Protein AF-A0AAD9NF33-F1 (afdb_monomer)

Structure (mmCIF, N/CA/C/O backbone):
data_AF-A0AAD9NF33-F1
#
_entry.id   AF-A0AAD9NF33-F1
#
loop_
_atom_site.group_PDB
_atom_site.id
_atom_site.type_symbol
_atom_site.label_atom_id
_atom_site.label_alt_id
_atom_site.label_comp_id
_atom_site.label_asym_id
_atom_site.label_entity_id
_atom_site.label_seq_id
_atom_site.pdbx_PDB_ins_code
_atom_site.Cartn_x
_atom_site.Cartn_y
_atom_site.Cartn_z
_atom_site.occupancy
_atom_site.B_iso_or_equiv
_atom_site.auth_seq_id
_atom_site.auth_comp_id
_atom_site.auth_asym_id
_atom_site.auth_atom_id
_atom_site.pdbx_PDB_model_num
ATOM 1 N N . MET A 1 1 ? 4.088 -40.425 17.026 1.00 28.55 1 MET A N 1
ATOM 2 C CA . MET A 1 1 ? 4.628 -41.751 16.648 1.00 28.55 1 MET A CA 1
ATOM 3 C C . MET A 1 1 ? 5.995 -41.907 17.309 1.00 28.55 1 MET A C 1
ATOM 5 O O . MET A 1 1 ? 6.882 -41.128 16.995 1.00 28.55 1 MET A O 1
ATOM 9 N N . LYS A 1 2 ? 6.169 -42.804 18.293 1.00 28.94 2 LYS A N 1
ATOM 10 C CA . LYS A 1 2 ? 7.503 -43.083 18.864 1.00 28.94 2 LYS A CA 1
ATOM 11 C C . LYS A 1 2 ? 8.263 -43.947 17.850 1.00 28.94 2 LYS A C 1
ATOM 13 O O . LYS A 1 2 ? 7.995 -45.139 17.753 1.00 28.94 2 LYS A O 1
ATOM 18 N N . LEU A 1 3 ? 9.104 -43.320 17.028 1.00 41.59 3 LEU A N 1
ATOM 19 C CA . LEU A 1 3 ? 9.954 -44.006 16.050 1.00 41.59 3 LEU A CA 1
ATOM 20 C C . LEU A 1 3 ? 10.992 -44.879 16.778 1.00 41.59 3 LEU A C 1
ATOM 22 O O . LEU A 1 3 ? 11.548 -44.468 17.789 1.00 41.59 3 LEU A O 1
ATOM 26 N N . ASN A 1 4 ? 11.189 -46.105 16.289 1.00 46.09 4 ASN A N 1
ATOM 27 C CA . ASN A 1 4 ? 11.981 -47.161 16.925 1.00 46.09 4 ASN A CA 1
ATOM 28 C C . ASN A 1 4 ? 13.468 -47.043 16.518 1.00 46.09 4 ASN A C 1
ATOM 30 O O . ASN A 1 4 ? 13.779 -47.130 15.327 1.00 46.09 4 ASN A O 1
ATOM 34 N N . ASP A 1 5 ? 14.379 -46.878 17.484 1.00 56.78 5 ASP A N 1
ATOM 35 C CA . ASP A 1 5 ? 15.803 -46.536 17.267 1.00 56.78 5 ASP A CA 1
ATOM 36 C C . ASP A 1 5 ? 16.558 -47.513 16.339 1.00 56.78 5 ASP A C 1
ATOM 38 O O . ASP A 1 5 ? 17.442 -47.111 15.580 1.00 56.78 5 ASP A O 1
ATOM 42 N N . LYS A 1 6 ? 16.164 -48.796 16.307 1.00 54.78 6 LYS A N 1
ATOM 43 C CA . LYS A 1 6 ? 16.769 -49.804 15.412 1.00 54.78 6 LYS A CA 1
ATOM 44 C C . LYS A 1 6 ? 16.501 -49.552 13.925 1.00 54.78 6 LYS A C 1
ATOM 46 O O . LYS A 1 6 ? 17.369 -49.828 13.099 1.00 54.78 6 LYS A O 1
ATOM 51 N N . HIS A 1 7 ? 15.324 -49.039 13.565 1.00 59.12 7 HIS A N 1
ATOM 52 C CA . HIS A 1 7 ? 14.980 -48.778 12.161 1.00 59.12 7 HIS A CA 1
ATOM 53 C C . HIS A 1 7 ? 15.690 -47.526 11.631 1.00 59.12 7 HIS A C 1
ATOM 55 O O . HIS A 1 7 ? 16.077 -47.488 10.464 1.00 59.12 7 HIS A O 1
ATOM 61 N N . LEU A 1 8 ? 15.928 -46.537 12.498 1.00 62.31 8 LEU A N 1
ATOM 62 C CA . LEU A 1 8 ? 16.670 -45.321 12.159 1.00 62.31 8 LEU A CA 1
ATOM 63 C C . LEU A 1 8 ? 18.142 -45.617 11.854 1.00 62.31 8 LEU A C 1
ATOM 65 O O . LEU A 1 8 ? 18.656 -45.119 10.857 1.00 62.31 8 LEU A O 1
ATOM 69 N N . SER A 1 9 ? 18.797 -46.477 12.641 1.00 60.41 9 SER A N 1
ATOM 70 C CA . SER A 1 9 ? 20.184 -46.891 12.375 1.00 60.41 9 SER A CA 1
ATOM 71 C C . SER A 1 9 ? 20.314 -47.697 11.069 1.00 60.41 9 SER A C 1
ATOM 73 O O . SER A 1 9 ? 21.238 -47.482 10.282 1.00 60.41 9 SER A O 1
ATOM 75 N N . ALA A 1 10 ? 19.344 -48.569 10.766 1.00 60.84 10 ALA A N 1
ATOM 76 C CA . ALA A 1 10 ? 19.315 -49.302 9.498 1.00 60.84 10 ALA A CA 1
ATOM 77 C C . ALA A 1 10 ? 19.109 -48.374 8.283 1.00 60.84 10 ALA A C 1
ATOM 79 O O . ALA A 1 10 ? 19.770 -48.551 7.263 1.00 60.84 10 ALA A O 1
ATOM 80 N N . PHE A 1 11 ? 18.243 -47.359 8.395 1.00 67.50 11 PHE A N 1
ATOM 81 C CA . PHE A 1 11 ? 18.024 -46.371 7.332 1.00 67.50 11 PHE A CA 1
ATOM 82 C C . PHE A 1 11 ? 19.232 -45.443 7.138 1.00 67.50 11 PHE A C 1
ATOM 84 O O . PHE A 1 11 ? 19.629 -45.165 6.004 1.00 67.50 11 PHE A O 1
ATOM 91 N N . ALA A 1 12 ? 19.871 -45.025 8.235 1.00 66.81 12 ALA A N 1
ATOM 92 C CA . ALA A 1 12 ? 21.075 -44.201 8.204 1.00 66.81 12 ALA A CA 1
ATOM 93 C C . ALA A 1 12 ? 22.200 -44.868 7.386 1.00 66.81 12 ALA A C 1
ATOM 95 O O . ALA A 1 12 ? 22.852 -44.206 6.577 1.00 66.81 12 ALA A O 1
ATOM 96 N N . ASN A 1 13 ? 22.340 -46.194 7.495 1.00 65.25 13 ASN A N 1
ATOM 97 C CA . ASN A 1 13 ? 23.310 -47.002 6.741 1.00 65.25 13 ASN A CA 1
ATOM 98 C C . ASN A 1 13 ? 22.769 -47.615 5.437 1.00 65.25 13 ASN A C 1
ATOM 100 O O . ASN A 1 1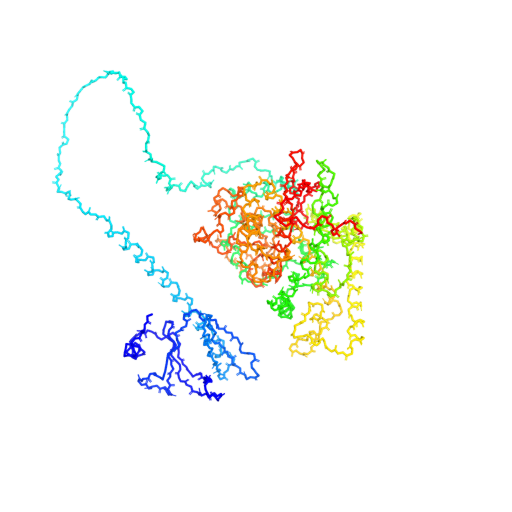3 ? 23.493 -48.335 4.751 1.00 65.25 13 ASN A O 1
ATOM 104 N N . GLY A 1 14 ? 21.500 -47.375 5.103 1.00 66.88 14 GLY A N 1
ATOM 105 C CA . GLY A 1 14 ? 20.854 -47.933 3.918 1.00 66.88 14 GLY A CA 1
ATOM 106 C C . GLY A 1 14 ? 21.302 -47.265 2.615 1.00 66.88 14 GLY A C 1
ATOM 107 O O . GLY A 1 14 ? 21.915 -46.195 2.618 1.00 66.88 14 GLY A O 1
ATOM 108 N N . THR A 1 15 ? 20.920 -47.866 1.485 1.00 62.78 15 THR A N 1
ATOM 109 C CA . THR A 1 15 ? 21.244 -47.422 0.113 1.00 62.78 15 THR A CA 1
ATOM 110 C C . THR A 1 15 ? 20.492 -46.165 -0.343 1.00 62.78 15 THR A C 1
ATOM 112 O O . THR A 1 15 ? 20.538 -45.822 -1.522 1.00 62.78 15 THR A O 1
ATOM 115 N N . ALA A 1 16 ? 19.768 -45.493 0.556 1.00 67.88 16 ALA A N 1
ATOM 116 C CA . ALA A 1 16 ? 19.072 -44.251 0.243 1.00 67.88 16 ALA A CA 1
ATOM 117 C C . ALA A 1 16 ? 20.079 -43.160 -0.177 1.00 67.88 16 ALA A C 1
ATOM 119 O O . ALA A 1 16 ? 21.140 -43.051 0.454 1.00 67.88 16 ALA A O 1
ATOM 120 N N . PRO A 1 17 ? 19.762 -42.365 -1.219 1.00 73.25 17 PRO A N 1
ATOM 121 C CA . PRO A 1 17 ? 20.646 -41.311 -1.699 1.00 73.25 17 PRO A CA 1
ATOM 122 C C . PRO A 1 17 ? 20.930 -40.297 -0.586 1.00 73.25 17 PRO A C 1
ATOM 124 O O . PRO A 1 17 ? 20.059 -39.975 0.221 1.00 73.25 17 PRO A O 1
ATOM 127 N N . VAL A 1 18 ? 22.180 -39.840 -0.526 1.00 85.12 18 VAL A N 1
ATOM 128 C CA . VAL A 1 18 ? 22.628 -38.797 0.401 1.00 85.12 18 VAL A CA 1
ATOM 129 C C . VAL A 1 18 ? 22.465 -37.454 -0.295 1.00 85.12 18 VAL A C 1
ATOM 131 O O . VAL A 1 18 ? 23.089 -37.227 -1.329 1.00 85.12 18 VAL A O 1
ATOM 134 N N . ASP A 1 19 ? 21.658 -36.567 0.283 1.00 84.31 19 ASP A N 1
ATOM 135 C CA . ASP A 1 19 ? 21.414 -35.233 -0.275 1.00 84.31 19 ASP A CA 1
ATOM 136 C C . ASP A 1 19 ? 22.598 -34.295 -0.004 1.00 84.31 19 ASP A C 1
ATOM 138 O O . ASP A 1 19 ? 22.965 -33.476 -0.847 1.00 84.31 19 ASP A O 1
ATOM 142 N N . LYS A 1 20 ? 23.225 -34.428 1.174 1.00 91.19 20 LYS A N 1
ATOM 143 C CA . LYS A 1 20 ? 24.468 -33.733 1.541 1.00 91.19 20 LYS A CA 1
ATOM 144 C C . LYS A 1 20 ? 25.173 -34.449 2.695 1.00 91.19 20 LYS A C 1
ATOM 146 O O . LYS A 1 20 ? 24.525 -34.909 3.630 1.00 91.19 20 LYS A O 1
ATOM 151 N N . GLU A 1 21 ? 26.502 -34.496 2.671 1.00 93.12 21 GLU A N 1
ATOM 152 C CA . GLU A 1 21 ? 27.325 -34.933 3.805 1.00 93.12 21 GLU A CA 1
ATOM 153 C C . GLU A 1 21 ? 28.517 -33.997 4.022 1.00 93.12 21 GLU A C 1
ATOM 155 O O . GLU A 1 21 ? 28.965 -33.320 3.096 1.00 93.12 21 GLU A O 1
ATOM 160 N N . GLY A 1 22 ? 29.025 -33.928 5.251 1.00 93.06 22 GLY A N 1
ATOM 161 C CA . GLY A 1 22 ? 30.129 -33.032 5.595 1.00 93.06 22 GLY A CA 1
ATOM 162 C C . GLY A 1 22 ? 30.272 -32.798 7.094 1.00 93.06 22 GLY A C 1
ATOM 163 O O . GLY A 1 22 ? 29.446 -33.236 7.894 1.00 93.06 22 GLY A O 1
ATOM 164 N N . PHE A 1 23 ? 31.332 -32.096 7.492 1.00 93.25 23 PHE A N 1
ATOM 165 C CA . PHE A 1 23 ? 31.523 -31.725 8.891 1.00 93.25 23 PHE A CA 1
ATOM 166 C C . PHE A 1 23 ? 30.748 -30.456 9.247 1.00 93.25 23 PHE A C 1
ATOM 168 O O . PHE A 1 23 ? 30.797 -29.471 8.516 1.00 93.25 23 PHE A O 1
ATOM 175 N N . LEU A 1 24 ? 30.112 -30.471 10.417 1.00 92.94 24 LEU A N 1
ATOM 176 C CA . LEU A 1 24 ? 29.612 -29.280 11.100 1.00 92.94 24 LEU A CA 1
ATOM 177 C C . LEU A 1 24 ? 29.964 -29.367 12.584 1.00 92.94 24 LEU A C 1
ATOM 179 O O . LEU A 1 24 ? 30.080 -30.450 13.164 1.00 92.94 24 LEU A O 1
ATOM 183 N N . SER A 1 25 ? 30.106 -28.214 13.214 1.00 91.25 25 SER A N 1
ATOM 184 C CA . SER A 1 25 ? 30.277 -28.086 14.653 1.00 91.25 25 SER A CA 1
ATOM 185 C C . SER A 1 25 ? 28.913 -27.909 15.308 1.00 91.25 25 SER A C 1
ATOM 187 O O . SER A 1 25 ? 28.203 -26.958 15.011 1.00 91.25 25 SER A O 1
ATOM 189 N N . LYS A 1 26 ? 28.530 -28.814 16.211 1.00 89.75 26 LYS A N 1
ATOM 190 C CA . LYS A 1 26 ? 27.239 -28.789 16.911 1.00 89.75 26 LYS A CA 1
ATOM 191 C C . LYS A 1 26 ? 27.412 -28.355 18.361 1.00 89.75 26 LYS A C 1
ATOM 193 O O . LYS A 1 26 ? 28.251 -28.917 19.067 1.00 89.75 26 LYS A O 1
ATOM 198 N N . ARG A 1 27 ? 26.569 -27.434 18.835 1.00 86.38 27 ARG A N 1
ATOM 199 C CA . ARG A 1 27 ? 26.464 -27.095 20.263 1.00 86.38 27 ARG A CA 1
ATOM 200 C C . ARG A 1 27 ? 25.461 -28.020 20.963 1.00 86.38 27 ARG A C 1
ATOM 202 O O . ARG A 1 27 ? 24.396 -28.340 20.422 1.00 86.38 27 ARG A O 1
ATOM 209 N N . GLY A 1 28 ? 25.820 -28.520 22.143 1.00 69.38 28 GLY A N 1
ATOM 210 C CA . GLY A 1 28 ? 24.930 -29.320 22.986 1.00 69.38 28 GLY A CA 1
ATOM 211 C C . GLY A 1 28 ? 23.988 -28.446 23.818 1.00 69.38 28 GLY A C 1
ATOM 212 O O . GLY A 1 28 ? 24.280 -27.284 24.081 1.00 69.38 28 GLY A O 1
ATOM 213 N N . GLU A 1 29 ? 22.868 -29.019 24.263 1.00 61.53 29 GLU A N 1
ATOM 214 C CA . GLU A 1 29 ? 21.922 -28.342 25.166 1.00 61.53 29 GLU A CA 1
ATOM 215 C C . GLU A 1 29 ? 22.492 -28.251 26.597 1.00 61.53 29 GLU A C 1
ATOM 217 O O . GLU A 1 29 ? 22.391 -27.220 27.256 1.00 61.53 29 GLU A O 1
ATOM 222 N N . THR A 1 30 ? 23.192 -29.301 27.047 1.00 56.19 30 THR A N 1
ATOM 223 C CA . THR A 1 30 ? 23.845 -29.373 28.370 1.00 56.19 30 THR A CA 1
ATOM 224 C C . THR A 1 30 ? 25.311 -28.923 28.344 1.00 56.19 30 THR A C 1
ATOM 226 O O . THR A 1 30 ? 25.805 -28.354 29.313 1.00 56.19 30 THR A O 1
ATOM 229 N N . ASN A 1 31 ? 26.021 -29.159 27.235 1.00 58.34 31 ASN A N 1
ATOM 230 C CA . ASN A 1 31 ? 27.418 -28.761 27.049 1.00 58.34 31 ASN A CA 1
ATOM 231 C C . ASN A 1 31 ? 27.498 -27.642 26.003 1.00 58.34 31 ASN A C 1
ATOM 233 O O . ASN A 1 31 ? 27.236 -27.872 24.823 1.00 58.34 31 ASN A O 1
ATOM 237 N N . ARG A 1 32 ? 27.869 -26.435 26.445 1.00 69.44 32 ARG A N 1
ATOM 238 C CA . ARG A 1 32 ? 27.909 -25.225 25.606 1.00 69.44 32 ARG A CA 1
ATOM 239 C C . ARG A 1 32 ? 29.119 -25.149 24.666 1.00 69.44 32 ARG A C 1
ATOM 241 O O . ARG A 1 32 ? 29.210 -24.196 23.901 1.00 69.44 32 ARG A O 1
ATOM 248 N N . SER A 1 33 ? 30.030 -26.123 24.701 1.00 78.12 33 SER A N 1
ATOM 249 C CA . SER A 1 33 ? 31.138 -26.204 23.741 1.00 78.12 33 SER A CA 1
ATOM 250 C C . SER A 1 33 ? 30.681 -26.777 22.395 1.00 78.12 33 SER A C 1
ATOM 252 O O . SER A 1 33 ? 29.847 -27.685 22.336 1.00 78.12 33 SER A O 1
ATOM 254 N N . PHE A 1 34 ? 31.228 -26.240 21.303 1.00 84.75 34 PHE A N 1
ATOM 255 C CA . PHE A 1 34 ? 31.029 -26.787 19.964 1.00 84.75 34 PHE A CA 1
ATOM 256 C C . PHE A 1 34 ? 31.819 -28.085 19.797 1.00 84.75 34 PHE A C 1
ATOM 258 O O . PHE A 1 34 ? 33.009 -28.153 20.101 1.00 84.75 34 PHE A O 1
ATOM 265 N N . GLN A 1 35 ? 31.157 -29.118 19.282 1.00 88.38 35 GLN A N 1
ATOM 266 C CA . GLN A 1 35 ? 31.781 -30.397 18.963 1.00 88.38 35 GLN A CA 1
ATOM 267 C C . GLN A 1 35 ? 31.667 -30.651 17.466 1.00 88.38 35 GLN A C 1
ATOM 269 O O . GLN A 1 35 ? 30.562 -30.663 16.924 1.00 88.38 35 GLN A O 1
ATOM 274 N N . LYS A 1 36 ? 32.803 -30.874 16.800 1.00 91.50 36 LYS A N 1
ATOM 275 C CA . LYS A 1 36 ? 32.829 -31.229 15.379 1.00 91.50 36 LYS A CA 1
ATOM 276 C C . LYS A 1 36 ? 32.262 -32.638 15.195 1.00 91.50 36 LYS A C 1
ATOM 278 O O . LYS A 1 36 ? 32.684 -33.577 15.874 1.00 91.50 36 LYS A O 1
ATOM 283 N N . ARG A 1 37 ? 31.274 -32.768 14.313 1.00 92.88 37 ARG A N 1
ATOM 284 C CA . ARG A 1 37 ? 30.550 -34.009 14.009 1.00 92.88 37 ARG A CA 1
ATOM 285 C C . ARG A 1 37 ? 30.425 -34.175 12.503 1.00 92.88 37 ARG A C 1
ATOM 287 O O . ARG A 1 37 ? 30.410 -33.190 11.764 1.00 92.88 37 ARG A O 1
ATOM 294 N N . TRP A 1 38 ? 30.349 -35.421 12.052 1.00 93.44 38 TRP A N 1
ATOM 295 C CA . TRP A 1 38 ? 30.057 -35.726 10.654 1.00 93.44 38 TRP A CA 1
ATOM 296 C C . TRP A 1 38 ? 28.546 -35.785 10.466 1.00 93.44 38 TRP A C 1
ATOM 298 O O . TRP A 1 38 ? 27.890 -36.567 11.147 1.00 93.44 38 TRP A O 1
ATOM 308 N N . PHE A 1 39 ? 27.999 -34.958 9.583 1.00 94.25 39 PHE A N 1
ATOM 309 C CA . PHE A 1 39 ? 26.571 -34.882 9.302 1.00 94.25 39 PHE A CA 1
ATOM 310 C C . PHE A 1 39 ? 26.244 -35.516 7.956 1.00 94.25 39 PHE A C 1
ATOM 312 O O . PHE A 1 39 ? 26.989 -35.355 6.989 1.00 94.25 39 PHE A O 1
ATOM 319 N N . VAL A 1 40 ? 25.109 -36.209 7.899 1.00 92.38 40 VAL A N 1
ATOM 320 C CA . VAL A 1 40 ? 24.575 -36.835 6.686 1.00 92.38 40 VAL A CA 1
ATOM 321 C C . VAL A 1 40 ? 23.084 -36.522 6.599 1.00 92.38 40 VAL A C 1
ATOM 323 O O . VAL A 1 40 ? 22.308 -36.915 7.470 1.00 92.38 40 VAL A O 1
ATOM 326 N N . LEU A 1 41 ? 22.692 -35.803 5.552 1.00 90.81 41 LEU A N 1
ATOM 327 C CA . LEU A 1 41 ? 21.310 -35.469 5.229 1.00 90.81 41 LEU A CA 1
ATOM 328 C C . LEU A 1 41 ? 20.746 -36.507 4.251 1.00 90.81 41 LEU A C 1
ATOM 330 O O . LEU A 1 41 ? 21.320 -36.726 3.182 1.00 90.81 41 LEU A O 1
ATOM 334 N N . LYS A 1 42 ? 19.636 -37.142 4.637 1.00 86.81 42 LYS A N 1
ATOM 335 C CA . LYS A 1 42 ? 18.869 -38.085 3.810 1.00 86.81 42 LYS A CA 1
ATOM 336 C C . LYS A 1 42 ? 17.377 -37.784 3.951 1.00 86.81 42 LYS A C 1
ATOM 338 O O . LYS A 1 42 ? 16.778 -38.084 4.988 1.00 86.81 42 LYS A O 1
ATOM 343 N N . GLY A 1 43 ? 16.768 -37.202 2.925 1.00 82.94 43 GLY A N 1
ATOM 344 C CA . GLY A 1 43 ? 15.404 -36.686 2.980 1.00 82.94 43 GLY A CA 1
ATOM 345 C C . GLY A 1 43 ? 15.262 -35.639 4.087 1.00 82.94 43 GLY A C 1
ATOM 346 O O . GLY A 1 43 ? 16.064 -34.720 4.190 1.00 82.94 43 GLY A O 1
ATOM 347 N N . ASN A 1 44 ? 14.273 -35.803 4.967 1.00 84.19 44 ASN A N 1
ATOM 348 C CA . ASN A 1 44 ? 14.042 -34.920 6.119 1.00 84.19 44 ASN A CA 1
ATOM 349 C C . ASN A 1 44 ? 14.809 -35.314 7.392 1.00 84.19 44 ASN A C 1
ATOM 351 O O . ASN A 1 44 ? 14.541 -34.758 8.461 1.00 84.19 44 ASN A O 1
ATOM 355 N N . LEU A 1 45 ? 15.721 -36.285 7.313 1.00 87.94 45 LEU A N 1
ATOM 356 C CA . LEU A 1 45 ? 16.484 -36.769 8.457 1.00 87.94 45 LEU A CA 1
ATOM 357 C C . LEU A 1 45 ? 17.937 -36.320 8.343 1.00 87.94 45 LEU A C 1
ATOM 359 O O . LEU A 1 45 ? 18.642 -36.655 7.389 1.00 87.94 45 LEU A O 1
ATOM 363 N N . LEU A 1 46 ? 18.392 -35.581 9.350 1.00 91.69 46 LEU A N 1
ATOM 364 C CA . LEU A 1 46 ? 19.767 -35.125 9.472 1.00 91.69 46 LEU A CA 1
ATOM 365 C C . LEU A 1 46 ? 20.473 -35.931 10.568 1.00 91.69 46 LEU A C 1
ATOM 367 O O . LEU A 1 46 ? 20.293 -35.688 11.763 1.00 91.69 46 LEU A O 1
ATOM 371 N N . PHE A 1 47 ? 21.269 -36.911 10.156 1.00 91.31 47 PHE A N 1
ATOM 372 C CA . PHE A 1 47 ? 22.044 -37.772 11.047 1.00 91.31 47 PHE A CA 1
ATOM 373 C C . PHE A 1 47 ? 23.377 -37.123 11.396 1.00 91.31 47 PHE A C 1
ATOM 375 O O . PHE A 1 47 ? 23.973 -36.447 10.555 1.00 91.31 47 PHE A O 1
ATOM 382 N N . TYR A 1 48 ? 23.875 -37.361 12.609 1.00 91.69 48 TYR A N 1
ATOM 383 C CA . TYR A 1 48 ? 25.223 -36.951 12.991 1.00 91.69 48 TYR A CA 1
ATOM 384 C C . TYR A 1 48 ? 25.988 -38.046 13.734 1.00 91.69 48 TYR A C 1
ATOM 386 O O . TYR A 1 48 ? 25.443 -38.755 14.579 1.00 91.69 48 TYR A O 1
ATOM 394 N N . TYR A 1 49 ? 27.276 -38.148 13.422 1.00 91.06 49 TYR A N 1
ATOM 395 C CA . TYR A 1 49 ? 28.200 -39.189 13.868 1.00 91.06 49 TYR A CA 1
ATOM 396 C C . TYR A 1 49 ? 29.400 -38.571 14.583 1.00 91.06 49 TYR A C 1
ATOM 398 O O . TYR A 1 49 ? 29.677 -37.373 14.434 1.00 91.06 49 TYR A O 1
ATOM 406 N N . GLU A 1 50 ? 30.131 -39.380 15.352 1.00 87.94 50 GLU A N 1
ATOM 407 C CA . GLU A 1 50 ? 31.350 -38.900 16.002 1.00 87.94 50 GLU A CA 1
ATOM 408 C C . GLU A 1 50 ? 32.413 -38.584 14.955 1.00 87.94 50 GLU A C 1
ATOM 410 O O . GLU A 1 50 ? 33.010 -37.504 14.978 1.00 87.94 50 GLU A O 1
ATOM 415 N N . LYS A 1 51 ? 32.608 -39.511 14.014 1.00 88.25 51 LYS A N 1
ATOM 416 C CA . LYS A 1 51 ? 33.586 -39.426 12.933 1.00 88.25 51 LYS A CA 1
ATOM 417 C C . LYS A 1 51 ? 32.984 -39.918 11.619 1.00 88.25 51 LYS A C 1
ATOM 419 O O . LYS A 1 51 ? 31.974 -40.618 11.569 1.00 88.25 51 LYS A O 1
ATOM 424 N N . ARG A 1 52 ? 33.630 -39.541 10.516 1.00 87.94 52 ARG A N 1
ATOM 425 C CA . ARG A 1 52 ? 33.279 -40.043 9.186 1.00 87.94 52 ARG A CA 1
ATOM 426 C C . ARG A 1 52 ? 33.587 -41.543 9.111 1.00 87.94 52 ARG A C 1
ATOM 428 O O . ARG A 1 52 ? 34.729 -41.931 9.336 1.00 87.94 52 ARG A O 1
ATOM 435 N N . GLY A 1 53 ? 32.593 -42.353 8.747 1.00 78.31 53 GLY A N 1
ATOM 436 C CA . GLY A 1 53 ? 32.725 -43.810 8.594 1.00 78.31 53 GLY A CA 1
ATOM 437 C C . GLY A 1 53 ? 32.186 -44.640 9.764 1.00 78.31 53 GLY A C 1
ATOM 438 O O . GLY A 1 53 ? 32.185 -45.868 9.672 1.00 78.31 53 GLY A O 1
ATOM 439 N N . ASP A 1 54 ? 31.700 -43.999 10.831 1.00 81.88 54 ASP A N 1
ATOM 440 C CA . ASP A 1 54 ? 31.012 -44.696 11.918 1.00 81.88 54 ASP A CA 1
ATOM 441 C C . ASP A 1 54 ? 29.702 -45.321 11.421 1.00 81.88 54 ASP A C 1
ATOM 443 O O . ASP A 1 54 ? 28.970 -44.728 10.627 1.00 81.88 54 ASP A O 1
ATOM 447 N N . ARG A 1 55 ? 29.398 -46.530 11.905 1.00 74.31 55 ARG A N 1
ATOM 448 C CA . ARG A 1 55 ? 28.179 -47.257 11.519 1.00 74.31 55 ARG A CA 1
ATOM 449 C C . ARG A 1 55 ? 26.953 -46.823 12.311 1.00 74.31 55 ARG A C 1
ATOM 451 O O . ARG A 1 55 ? 25.848 -46.995 11.829 1.00 74.31 55 ARG A O 1
ATOM 458 N N . GLU A 1 56 ? 27.098 -46.277 13.511 1.00 78.19 56 GLU A N 1
ATOM 459 C CA . GLU A 1 56 ? 25.944 -45.875 14.321 1.00 78.19 56 GLU A CA 1
ATOM 460 C C . GLU A 1 56 ? 25.926 -44.355 14.509 1.00 78.19 56 GLU A C 1
ATOM 462 O O . GLU A 1 56 ? 26.931 -43.786 14.945 1.00 78.19 56 GLU A O 1
ATOM 467 N N . PRO A 1 57 ? 24.818 -43.671 14.164 1.00 86.31 57 PRO A N 1
ATOM 468 C CA . PRO A 1 57 ? 24.698 -42.242 14.411 1.00 86.31 57 PRO A CA 1
ATOM 469 C C . PRO A 1 57 ? 24.571 -41.975 15.913 1.00 86.31 57 PRO A C 1
ATOM 471 O O . PRO A 1 57 ? 23.854 -42.677 16.623 1.00 86.31 57 PRO A O 1
ATOM 474 N N . ILE A 1 58 ? 25.207 -40.901 16.388 1.00 86.50 58 ILE A N 1
ATOM 475 C CA . ILE A 1 58 ? 25.028 -40.403 17.763 1.00 86.50 58 ILE A CA 1
ATOM 476 C C . ILE A 1 58 ? 23.595 -39.895 17.949 1.00 86.50 58 ILE A C 1
ATOM 478 O O . ILE A 1 58 ? 23.028 -39.967 19.038 1.00 86.50 58 ILE A O 1
ATOM 482 N N . GLY A 1 59 ? 23.007 -39.339 16.892 1.00 85.62 59 GLY A N 1
ATOM 483 C CA . GLY A 1 59 ? 21.618 -38.926 16.909 1.00 85.62 59 GLY A CA 1
ATOM 484 C C . GLY A 1 59 ? 21.116 -38.496 15.544 1.00 85.62 59 GLY A C 1
ATOM 485 O O . GLY A 1 59 ? 21.850 -38.447 14.554 1.00 85.62 59 GLY A O 1
ATOM 486 N N . VAL A 1 60 ? 19.828 -38.179 15.521 1.00 88.19 60 VAL A N 1
ATOM 487 C CA . VAL A 1 60 ? 19.111 -37.724 14.337 1.00 88.19 60 VAL A CA 1
ATOM 488 C C . VAL A 1 60 ? 18.306 -36.479 14.685 1.00 88.19 60 VAL A C 1
ATOM 490 O O . VAL A 1 60 ? 17.684 -36.400 15.747 1.00 88.19 60 VAL A O 1
ATOM 493 N N . ILE A 1 61 ? 18.341 -35.496 13.792 1.00 87.94 61 ILE A N 1
ATOM 494 C CA . ILE A 1 61 ? 17.482 -34.318 13.823 1.00 87.94 61 ILE A CA 1
ATOM 495 C C . ILE A 1 61 ? 16.439 -34.519 12.727 1.00 87.94 61 ILE A C 1
ATOM 497 O O . ILE A 1 61 ? 16.774 -34.625 11.549 1.00 87.94 61 ILE A O 1
ATOM 501 N N . ILE A 1 62 ? 15.174 -34.609 13.127 1.00 87.44 62 ILE A N 1
ATOM 502 C CA . ILE A 1 62 ? 14.044 -34.671 12.200 1.00 87.44 62 ILE A CA 1
ATOM 503 C C . ILE A 1 62 ? 13.731 -33.228 11.819 1.00 87.44 62 ILE A C 1
ATOM 505 O O . ILE A 1 62 ? 13.390 -32.450 12.698 1.00 87.44 62 ILE A O 1
ATOM 509 N N . LEU A 1 63 ? 13.879 -32.858 10.548 1.00 85.88 63 LEU A N 1
ATOM 510 C CA . LEU A 1 63 ? 13.777 -31.466 10.078 1.00 85.88 63 LEU A CA 1
ATOM 511 C C . LEU A 1 63 ? 12.331 -30.988 9.848 1.00 85.88 63 LEU A C 1
ATOM 513 O O . LEU A 1 63 ? 12.103 -29.882 9.357 1.00 85.88 63 LEU A O 1
ATOM 517 N N . GLU A 1 64 ? 11.342 -31.816 10.180 1.00 79.25 64 GLU A N 1
ATOM 518 C CA . GLU A 1 64 ? 9.925 -31.490 10.034 1.00 79.25 64 GLU A CA 1
ATOM 519 C C . GLU A 1 64 ? 9.543 -30.292 10.917 1.00 79.25 64 GLU A C 1
ATOM 521 O O . GLU A 1 64 ? 9.762 -30.301 12.128 1.00 79.25 64 GLU A O 1
ATOM 526 N N . GLY A 1 65 ? 8.988 -29.244 10.300 1.00 71.62 65 GLY A N 1
ATOM 527 C CA . GLY A 1 65 ? 8.578 -28.026 11.004 1.00 71.62 65 GLY A CA 1
ATOM 528 C C . GLY A 1 65 ? 9.731 -27.157 11.526 1.00 71.62 65 GLY A C 1
ATOM 529 O O . GLY A 1 65 ? 9.479 -26.284 12.357 1.00 71.62 65 GLY A O 1
ATOM 530 N N . CYS A 1 66 ? 10.972 -27.380 11.070 1.00 84.44 66 CYS A N 1
ATOM 531 C CA . CYS A 1 66 ? 12.116 -26.554 11.463 1.00 84.44 66 CYS A CA 1
ATOM 532 C C . CYS A 1 66 ? 12.254 -25.300 10.582 1.00 84.44 66 CYS A C 1
ATOM 534 O O . CYS A 1 66 ? 12.084 -25.368 9.360 1.00 84.44 66 CYS A O 1
ATOM 536 N N . THR A 1 67 ? 12.604 -24.167 11.190 1.00 83.50 67 THR A N 1
ATOM 537 C CA . THR A 1 67 ? 13.109 -22.979 10.493 1.00 83.50 67 THR A CA 1
ATOM 538 C C . THR A 1 67 ? 14.625 -22.916 10.636 1.00 83.50 67 THR A C 1
ATOM 540 O O . THR A 1 67 ? 15.175 -23.152 11.712 1.00 83.50 67 THR A O 1
ATOM 543 N N . VAL A 1 68 ? 15.312 -22.643 9.524 1.00 88.12 68 VAL A N 1
ATOM 544 C CA . VAL A 1 68 ? 16.766 -22.451 9.503 1.00 88.12 68 VAL A CA 1
ATOM 545 C C . VAL A 1 68 ? 17.041 -20.956 9.581 1.00 88.12 68 VAL A C 1
ATOM 547 O O . VAL A 1 68 ? 16.668 -20.211 8.675 1.00 88.12 68 VAL A O 1
ATOM 550 N N . GLU A 1 69 ? 17.683 -20.518 10.654 1.00 87.62 69 GLU A N 1
ATOM 551 C CA . GLU A 1 69 ? 17.929 -19.107 10.958 1.00 87.62 69 GLU A CA 1
ATOM 552 C C . GLU A 1 69 ? 19.431 -18.862 11.133 1.00 87.62 69 GLU A C 1
ATOM 554 O O . GLU A 1 69 ? 20.175 -19.758 11.521 1.00 87.62 69 GLU A O 1
ATOM 559 N N . LEU A 1 70 ? 19.914 -17.659 10.821 1.00 86.31 70 LEU A N 1
ATOM 560 C CA . LEU A 1 70 ? 21.289 -17.282 11.169 1.00 86.31 70 LEU A CA 1
ATOM 561 C C . LEU A 1 70 ? 21.366 -17.052 12.681 1.00 86.31 70 LEU A C 1
ATOM 563 O O . LEU A 1 70 ? 20.474 -16.421 13.242 1.00 86.31 70 LEU A O 1
ATOM 567 N N . SER A 1 71 ? 22.420 -17.545 13.336 1.00 79.94 71 SER A N 1
ATOM 568 C CA . SER A 1 71 ? 22.570 -17.348 14.780 1.00 79.94 71 SER A CA 1
ATOM 569 C C . SER A 1 71 ? 22.924 -15.893 15.088 1.00 79.94 71 SER A C 1
ATOM 571 O O . SER A 1 71 ? 23.776 -15.301 14.429 1.00 79.94 71 SER A O 1
ATOM 573 N N . GLU A 1 72 ? 22.316 -15.331 16.134 1.00 66.19 72 GLU A N 1
ATOM 574 C CA . GLU A 1 72 ? 22.641 -13.990 16.650 1.00 66.19 72 GLU A CA 1
ATOM 575 C C . GLU A 1 72 ? 23.937 -13.966 17.487 1.00 66.19 72 GLU A C 1
ATOM 577 O O . GLU A 1 72 ? 24.367 -12.913 17.963 1.00 66.19 72 GLU A O 1
ATOM 582 N N . SER A 1 73 ? 24.559 -15.129 17.712 1.00 61.69 73 SER A N 1
ATOM 583 C CA . SER A 1 73 ? 25.812 -15.234 18.461 1.00 61.69 73 SER A CA 1
ATOM 584 C C . SER A 1 73 ? 27.006 -14.692 17.663 1.00 61.69 73 SER A C 1
ATOM 586 O O . SER A 1 73 ? 27.056 -14.782 16.442 1.00 61.69 73 SER A O 1
ATOM 588 N N . SER A 1 74 ? 28.004 -14.136 18.358 1.00 54.84 74 SER A N 1
ATOM 589 C CA . SER A 1 74 ? 29.229 -13.565 17.765 1.00 54.84 74 SER A CA 1
ATOM 590 C C . SER A 1 74 ? 30.164 -14.593 17.105 1.00 54.84 74 SER A C 1
ATOM 592 O O . SER A 1 74 ? 31.273 -14.242 16.701 1.00 54.84 74 SER A O 1
ATOM 594 N N . ASP A 1 75 ? 29.750 -15.857 17.031 1.00 68.56 75 ASP A N 1
ATOM 595 C CA . ASP A 1 75 ? 30.552 -16.966 16.531 1.00 68.56 75 ASP A CA 1
ATOM 596 C C . ASP A 1 75 ? 30.390 -17.076 15.007 1.00 68.56 75 ASP A C 1
ATOM 598 O O . ASP A 1 75 ? 29.285 -17.258 14.489 1.00 68.56 75 ASP A O 1
ATOM 602 N N . ALA A 1 76 ? 31.499 -16.964 14.271 1.00 71.94 76 ALA A N 1
ATOM 603 C CA . ALA A 1 76 ? 31.492 -16.950 12.809 1.00 71.94 76 ALA A CA 1
ATOM 604 C C . ALA A 1 76 ? 30.848 -18.216 12.203 1.00 71.94 76 ALA A C 1
ATOM 606 O O . ALA A 1 76 ? 31.066 -19.331 12.676 1.00 71.94 76 ALA A O 1
ATOM 607 N N . PHE A 1 77 ? 30.077 -18.021 11.126 1.00 89.12 77 PHE A N 1
ATOM 608 C CA . PHE A 1 77 ? 29.453 -19.072 10.304 1.00 89.12 77 PHE A CA 1
ATOM 609 C C . PHE A 1 77 ? 28.489 -20.005 11.064 1.00 89.12 77 PHE A C 1
ATOM 611 O O . PHE A 1 77 ? 28.426 -21.208 10.796 1.00 89.12 77 PHE A O 1
ATOM 618 N N . THR A 1 78 ? 27.742 -19.447 12.021 1.00 88.56 78 THR A N 1
ATOM 619 C CA . THR A 1 78 ? 26.814 -20.182 12.893 1.00 88.56 78 THR A CA 1
ATOM 620 C C . THR A 1 78 ? 25.352 -19.957 12.493 1.00 88.56 78 THR A C 1
ATOM 622 O O . THR A 1 78 ? 24.920 -18.832 12.248 1.00 88.56 78 THR A O 1
ATOM 625 N N . PHE A 1 79 ? 24.561 -21.029 12.482 1.00 90.88 79 PHE A N 1
ATOM 626 C CA . PHE A 1 79 ? 23.133 -21.039 12.172 1.00 90.88 79 PHE A CA 1
ATOM 627 C C . PHE A 1 79 ? 22.357 -21.952 13.134 1.00 90.88 79 PHE A C 1
ATOM 629 O O . PHE A 1 79 ? 22.922 -22.823 13.800 1.00 90.88 79 PHE A O 1
ATOM 636 N N . GLU A 1 80 ? 21.050 -21.741 13.229 1.00 91.19 80 GLU A N 1
ATOM 637 C CA . GLU A 1 80 ? 20.159 -22.401 14.178 1.00 91.19 80 GLU A CA 1
ATOM 638 C C . GLU A 1 80 ? 19.015 -23.113 13.456 1.00 91.19 80 GLU A C 1
ATOM 640 O O . GLU A 1 80 ? 18.478 -22.622 12.465 1.00 91.19 80 GLU A O 1
ATOM 645 N N . LEU A 1 81 ? 18.648 -24.292 13.959 1.00 89.44 81 LEU A N 1
ATOM 646 C CA . LEU A 1 81 ? 17.449 -25.025 13.563 1.00 89.44 81 LEU A CA 1
ATOM 647 C C . LEU A 1 81 ? 16.419 -24.870 14.679 1.00 89.44 81 LEU A C 1
ATOM 649 O O . LEU A 1 81 ? 16.590 -25.462 15.751 1.00 89.44 81 LEU A O 1
ATOM 653 N N . VAL A 1 82 ? 15.384 -24.070 14.435 1.00 86.19 82 VAL A N 1
ATOM 654 C CA . VAL A 1 82 ? 14.362 -23.694 15.419 1.00 86.19 82 VAL A CA 1
ATOM 655 C C . VAL A 1 82 ? 13.072 -24.464 15.143 1.00 86.19 82 VAL A C 1
ATOM 657 O O . VAL A 1 82 ? 12.584 -24.496 14.017 1.00 86.19 82 VAL A O 1
ATOM 660 N N . PHE A 1 83 ? 12.505 -25.098 16.170 1.00 84.94 83 PHE A N 1
ATOM 661 C CA . PHE A 1 83 ? 11.269 -25.879 16.068 1.00 84.94 83 PHE A CA 1
ATOM 662 C C . PHE A 1 83 ? 10.135 -25.200 16.848 1.00 84.94 83 PHE A C 1
ATOM 664 O O . PHE A 1 83 ? 10.280 -24.928 18.042 1.00 84.94 83 PHE A O 1
ATOM 671 N N . GLN A 1 84 ? 8.996 -24.941 16.196 1.00 72.69 84 GLN A N 1
ATOM 672 C CA . GLN A 1 84 ? 7.844 -24.274 16.822 1.00 72.69 84 GLN A CA 1
ATOM 673 C C . GLN A 1 84 ? 6.954 -25.270 17.598 1.00 72.69 84 GLN A C 1
ATOM 675 O O . GLN A 1 84 ? 6.546 -26.292 17.054 1.00 72.69 84 GLN A O 1
ATOM 680 N N . GLY A 1 85 ? 6.634 -24.974 18.869 1.00 62.78 85 GLY A N 1
ATOM 681 C CA . GLY A 1 85 ? 5.740 -25.783 19.723 1.00 62.78 85 GLY A CA 1
ATOM 682 C C . GLY A 1 85 ? 6.119 -25.785 21.215 1.00 62.78 85 GLY A C 1
ATOM 683 O O . GLY A 1 85 ? 7.195 -25.323 21.595 1.00 62.78 85 GLY A O 1
ATOM 684 N N . SER A 1 86 ? 5.244 -26.303 22.091 1.00 36.12 86 SER A N 1
ATOM 685 C CA . SER A 1 86 ? 5.519 -26.419 23.536 1.00 36.12 86 SER A CA 1
ATOM 686 C C . SER A 1 86 ? 6.652 -27.426 23.793 1.00 36.12 86 SER A C 1
ATOM 688 O O . SER A 1 86 ? 6.454 -28.629 23.620 1.00 36.12 86 SER A O 1
ATOM 690 N N . GLY A 1 87 ? 7.829 -26.933 24.196 1.00 52.47 87 GLY A N 1
ATOM 691 C CA . GLY A 1 87 ? 9.067 -27.721 24.328 1.00 52.47 87 GLY A CA 1
ATOM 692 C C . GLY A 1 87 ? 10.080 -27.511 23.192 1.00 52.47 87 GLY A C 1
ATOM 693 O O . GLY A 1 87 ? 10.833 -28.433 22.883 1.00 52.47 87 GLY A O 1
ATOM 694 N N . SER A 1 88 ? 10.071 -26.330 22.559 1.00 61.34 88 SER A N 1
ATOM 695 C CA . SER A 1 88 ? 10.933 -25.923 21.439 1.00 61.34 88 SER A CA 1
ATOM 696 C C . SER A 1 88 ? 12.400 -26.326 21.637 1.00 61.34 88 SER A C 1
ATOM 698 O O . SER A 1 88 ? 13.108 -25.756 22.469 1.00 61.34 88 SER A O 1
ATOM 700 N N . ARG A 1 89 ? 12.859 -27.311 20.860 1.00 72.94 89 ARG A N 1
ATOM 701 C CA . ARG A 1 89 ? 14.278 -27.666 20.753 1.00 72.94 89 ARG A CA 1
ATOM 702 C C . ARG A 1 89 ? 14.924 -26.755 19.719 1.00 72.94 89 ARG A C 1
ATOM 704 O O . ARG A 1 89 ? 14.371 -26.596 18.638 1.00 72.94 89 ARG A O 1
ATOM 711 N N . THR A 1 90 ? 16.100 -26.221 20.029 1.00 83.19 90 THR A N 1
ATOM 712 C CA . THR A 1 90 ? 16.913 -25.460 19.073 1.00 83.19 90 THR A CA 1
ATOM 713 C C . THR A 1 90 ? 18.267 -26.134 18.922 1.00 83.19 90 THR A C 1
ATOM 715 O O . THR A 1 90 ? 18.940 -26.419 19.915 1.00 83.19 90 THR A O 1
ATOM 718 N N . TYR A 1 91 ? 18.685 -26.394 17.684 1.00 87.38 91 TYR A N 1
ATOM 719 C CA . TYR A 1 91 ? 20.013 -26.935 17.396 1.00 87.38 91 TYR A CA 1
ATOM 720 C C . TYR A 1 91 ? 20.896 -25.849 16.800 1.00 87.38 91 TYR A C 1
ATOM 722 O O . TYR A 1 91 ? 20.579 -25.317 15.746 1.00 87.38 91 TYR A O 1
ATOM 730 N N . VAL A 1 92 ? 22.022 -25.558 17.451 1.00 89.62 92 VAL A N 1
ATOM 731 C CA . VAL A 1 92 ? 22.999 -24.574 16.965 1.00 89.62 92 VAL A CA 1
ATOM 732 C C . VAL A 1 92 ? 24.141 -25.307 16.265 1.00 89.62 92 VAL A C 1
ATOM 734 O O . VAL A 1 92 ? 24.785 -26.176 16.870 1.00 89.62 92 VAL A O 1
ATOM 737 N N . LEU A 1 93 ? 24.366 -24.970 14.997 1.00 91.94 93 LEU A N 1
ATOM 738 C CA . LEU A 1 93 ? 25.358 -25.566 14.107 1.00 91.94 93 LEU A CA 1
ATOM 739 C C . LEU A 1 93 ? 26.284 -24.479 13.552 1.00 91.94 93 LEU A C 1
ATOM 741 O O . LEU A 1 93 ? 25.860 -23.355 13.326 1.00 91.94 93 LEU A O 1
ATOM 745 N N . SER A 1 94 ? 27.548 -24.808 13.319 1.00 91.69 94 SER A N 1
ATOM 746 C CA . SER A 1 94 ? 28.537 -23.899 12.734 1.00 91.69 94 SER A CA 1
ATOM 747 C C . SER A 1 94 ? 29.354 -24.624 11.667 1.00 91.69 94 SER A C 1
ATOM 749 O O . SER A 1 94 ? 29.696 -25.801 11.836 1.00 91.69 94 SER A O 1
ATOM 751 N N . ALA A 1 95 ? 29.620 -23.944 10.554 1.00 92.06 95 ALA A N 1
ATOM 752 C CA . ALA A 1 95 ? 30.442 -24.448 9.457 1.00 92.06 95 ALA A CA 1
ATOM 753 C C . ALA A 1 95 ? 31.854 -23.841 9.491 1.00 92.06 95 ALA A C 1
ATOM 755 O O . ALA A 1 95 ? 32.087 -22.812 10.116 1.00 92.06 95 ALA A O 1
ATOM 756 N N . ASP A 1 96 ? 32.808 -24.464 8.796 1.00 88.56 96 ASP A N 1
ATOM 757 C CA . ASP A 1 96 ? 34.188 -23.958 8.749 1.00 88.56 96 ASP A CA 1
ATOM 758 C C . ASP A 1 96 ? 34.314 -22.697 7.852 1.00 88.56 96 ASP A C 1
ATOM 760 O O . ASP A 1 96 ? 35.234 -21.899 8.035 1.00 88.56 96 ASP A O 1
ATOM 764 N N . THR A 1 97 ? 33.395 -22.497 6.894 1.00 88.88 97 THR A N 1
ATOM 765 C CA . THR A 1 97 ? 33.381 -21.348 5.969 1.00 88.88 97 THR A CA 1
ATOM 766 C C . THR A 1 97 ? 31.966 -20.809 5.714 1.00 88.88 97 THR A C 1
ATOM 768 O O . THR A 1 97 ? 30.975 -21.521 5.882 1.00 88.88 97 THR A O 1
ATOM 771 N N . GLN A 1 98 ? 31.868 -19.558 5.246 1.00 84.62 98 GLN A N 1
ATOM 772 C CA . GLN A 1 98 ? 30.598 -18.932 4.845 1.00 84.62 98 GLN A CA 1
ATOM 773 C C . GLN A 1 98 ? 29.891 -19.705 3.722 1.00 84.62 98 GLN A C 1
ATOM 775 O O . GLN A 1 98 ? 28.687 -19.929 3.804 1.00 84.62 98 GLN A O 1
ATOM 780 N N . ASN A 1 99 ? 30.629 -20.141 2.694 1.00 86.00 99 ASN A N 1
ATOM 781 C CA . ASN A 1 99 ? 30.046 -20.897 1.583 1.00 86.00 99 ASN A CA 1
ATOM 782 C C . ASN A 1 99 ? 29.498 -22.247 2.060 1.00 86.00 99 ASN A C 1
ATOM 784 O O . ASN A 1 99 ? 28.394 -22.627 1.678 1.00 86.00 99 ASN A O 1
ATOM 788 N N . ASP A 1 100 ? 30.228 -22.942 2.941 1.00 89.00 100 ASP A N 1
ATOM 789 C CA . ASP A 1 100 ? 29.755 -24.206 3.509 1.00 89.00 100 ASP A CA 1
ATOM 790 C C . ASP A 1 100 ? 28.493 -24.000 4.350 1.00 89.00 100 ASP A C 1
ATOM 792 O O . ASP A 1 100 ? 27.567 -24.807 4.269 1.00 89.00 100 ASP A O 1
ATOM 796 N N . MET A 1 101 ? 28.432 -22.916 5.133 1.00 91.56 101 MET A N 1
ATOM 797 C CA . MET A 1 101 ? 27.244 -22.552 5.906 1.00 91.56 101 MET A CA 1
ATOM 798 C C . MET A 1 101 ? 26.038 -22.324 4.991 1.00 91.56 101 MET A C 1
ATOM 800 O O . MET A 1 101 ? 24.992 -22.929 5.210 1.00 91.56 101 MET A O 1
ATOM 804 N N . GLU A 1 102 ? 26.176 -21.490 3.957 1.00 86.94 102 GLU A N 1
ATOM 805 C CA . GLU A 1 102 ? 25.092 -21.187 3.016 1.00 86.94 102 GLU A CA 1
ATOM 806 C C . GLU A 1 102 ? 24.602 -22.445 2.288 1.00 86.94 102 GLU A C 1
ATOM 808 O O . GLU A 1 102 ? 23.394 -22.680 2.191 1.00 86.94 102 GLU A O 1
ATOM 813 N N . ASP A 1 103 ? 25.525 -23.303 1.849 1.00 91.06 103 ASP A N 1
ATOM 814 C CA . ASP A 1 103 ? 25.196 -24.567 1.197 1.00 91.06 103 ASP A CA 1
ATOM 815 C C . ASP A 1 103 ? 24.482 -25.545 2.141 1.00 91.06 103 ASP A C 1
ATOM 817 O O . ASP A 1 103 ? 23.555 -26.246 1.725 1.00 91.06 103 ASP A O 1
ATOM 821 N N . TRP A 1 104 ? 24.892 -25.614 3.413 1.00 93.62 104 TRP A N 1
ATOM 822 C CA . TRP A 1 104 ? 24.223 -26.434 4.426 1.00 93.62 104 TRP A CA 1
ATOM 823 C C . TRP A 1 104 ? 22.837 -25.904 4.775 1.00 93.62 104 TRP A C 1
ATOM 825 O O . TRP A 1 104 ? 21.878 -26.678 4.774 1.00 93.62 104 TRP A O 1
ATOM 835 N N . MET A 1 105 ? 22.708 -24.600 5.017 1.00 89.88 105 MET A N 1
ATOM 836 C CA . MET A 1 105 ? 21.423 -23.962 5.300 1.00 89.88 105 MET A CA 1
ATOM 837 C C . MET A 1 105 ? 20.439 -24.181 4.150 1.00 89.88 105 MET A C 1
ATOM 839 O O . MET A 1 105 ? 19.286 -24.542 4.383 1.00 89.88 105 MET A O 1
ATOM 843 N N . LYS A 1 106 ? 20.902 -24.036 2.902 1.00 88.88 106 LYS A N 1
ATOM 844 C CA . LYS A 1 106 ? 20.092 -24.280 1.707 1.00 88.88 106 LYS A CA 1
ATOM 845 C C . LYS A 1 106 ? 19.649 -25.739 1.603 1.00 88.88 106 LYS A C 1
ATOM 847 O O . LYS A 1 106 ? 18.467 -25.985 1.384 1.00 88.88 106 LYS A O 1
ATOM 852 N N . ALA A 1 107 ? 20.561 -26.697 1.781 1.00 87.69 107 ALA A N 1
ATOM 853 C CA . ALA A 1 107 ? 20.232 -28.121 1.703 1.00 87.69 107 ALA A CA 1
ATOM 854 C C . ALA A 1 107 ? 19.199 -28.536 2.765 1.00 87.69 107 ALA A C 1
ATOM 856 O O . ALA A 1 107 ? 18.226 -29.216 2.447 1.00 87.69 107 ALA A O 1
ATOM 857 N N . ILE A 1 108 ? 19.366 -28.067 4.004 1.00 89.69 108 ILE A N 1
ATOM 858 C CA . ILE A 1 108 ? 18.456 -28.358 5.120 1.00 89.69 108 ILE A CA 1
ATOM 859 C C . ILE A 1 108 ? 17.080 -27.710 4.895 1.00 89.69 108 ILE A C 1
ATOM 861 O O . ILE A 1 108 ? 16.053 -28.363 5.086 1.00 89.69 108 ILE A O 1
ATOM 865 N N . ALA A 1 109 ? 17.041 -26.455 4.436 1.00 83.62 109 ALA A N 1
ATOM 866 C CA . ALA A 1 109 ? 15.788 -25.766 4.131 1.00 83.62 109 ALA A CA 1
ATOM 867 C C . ALA A 1 109 ? 15.024 -26.430 2.967 1.00 83.62 109 ALA A C 1
ATOM 869 O O . ALA A 1 109 ? 13.800 -26.565 3.024 1.00 83.62 109 ALA A O 1
ATOM 870 N N . CYS A 1 110 ? 15.735 -26.887 1.929 1.00 81.94 110 CYS A N 1
ATOM 871 C CA . CYS A 1 110 ? 15.141 -27.622 0.810 1.00 81.94 110 CYS A CA 1
ATOM 872 C C . CYS A 1 110 ? 14.602 -28.994 1.238 1.00 81.94 110 CYS A C 1
ATOM 874 O O . CYS A 1 110 ? 13.485 -29.341 0.865 1.00 81.94 110 CYS A O 1
ATOM 876 N N . ALA A 1 111 ? 15.333 -29.732 2.077 1.00 78.50 111 ALA A N 1
ATOM 877 C CA . ALA A 1 111 ? 14.902 -31.031 2.593 1.00 78.50 111 ALA A CA 1
ATOM 878 C C . ALA A 1 111 ? 13.561 -30.969 3.348 1.00 78.50 111 ALA A C 1
ATOM 880 O O . ALA A 1 111 ? 12.694 -31.825 3.152 1.00 78.50 111 ALA A O 1
ATOM 881 N N . GLY A 1 112 ? 13.355 -29.935 4.174 1.00 65.25 112 GLY A N 1
ATOM 882 C CA . GLY A 1 112 ? 12.070 -29.708 4.844 1.00 65.25 112 GLY A CA 1
ATOM 883 C C . GLY A 1 112 ? 10.925 -29.443 3.856 1.00 65.25 112 GLY A C 1
ATOM 884 O O . GLY A 1 112 ? 9.817 -29.956 4.026 1.00 65.25 112 GLY A O 1
ATOM 885 N N . TYR A 1 113 ? 11.198 -28.688 2.789 1.00 65.19 113 TYR A N 1
ATOM 886 C CA . TYR A 1 113 ? 10.222 -28.361 1.747 1.00 65.19 113 TYR A CA 1
ATOM 887 C C . TYR A 1 113 ? 9.832 -29.572 0.886 1.00 65.19 113 TYR A C 1
ATOM 889 O O . TYR A 1 113 ? 8.643 -29.812 0.651 1.00 65.19 113 TYR A O 1
ATOM 897 N N . ASP A 1 114 ? 10.809 -30.367 0.452 1.00 63.66 114 ASP A N 1
ATOM 898 C CA . ASP A 1 114 ? 10.572 -31.535 -0.400 1.00 63.66 114 ASP A CA 1
ATOM 899 C C . ASP A 1 114 ? 9.844 -32.659 0.350 1.00 63.66 114 ASP A C 1
ATOM 901 O O . ASP A 1 114 ? 8.975 -33.322 -0.222 1.00 63.66 114 ASP A O 1
ATOM 905 N N . PHE A 1 115 ? 10.096 -32.816 1.654 1.00 58.94 115 PHE A N 1
ATOM 906 C CA . PHE A 1 115 ? 9.322 -33.730 2.495 1.00 58.94 115 PHE A CA 1
ATOM 907 C C . PHE A 1 115 ? 7.860 -33.308 2.623 1.00 58.94 115 PHE A C 1
ATOM 909 O O . PHE A 1 115 ? 6.984 -34.142 2.414 1.00 58.94 115 PHE A O 1
ATOM 916 N N . MET A 1 116 ? 7.566 -32.027 2.882 1.00 57.56 116 MET A N 1
ATOM 917 C CA . MET A 1 116 ? 6.178 -31.540 2.913 1.00 57.56 116 MET A CA 1
ATOM 918 C C . MET A 1 116 ? 5.460 -31.811 1.588 1.00 57.56 116 MET A C 1
ATOM 920 O O . MET A 1 116 ? 4.302 -32.224 1.579 1.00 57.56 116 MET A O 1
ATOM 924 N N . LYS A 1 117 ? 6.158 -31.648 0.460 1.00 61.97 117 LYS A N 1
ATOM 925 C CA . LYS A 1 117 ? 5.617 -31.953 -0.866 1.00 61.97 117 LYS A CA 1
ATOM 926 C C . LYS A 1 117 ? 5.299 -33.445 -1.035 1.00 61.97 117 LYS A C 1
ATOM 928 O O . LYS A 1 117 ? 4.222 -33.773 -1.527 1.00 61.97 117 LYS A O 1
ATOM 933 N N . LEU A 1 118 ? 6.194 -34.339 -0.608 1.00 61.50 118 LEU A N 1
ATOM 934 C CA . LEU A 1 118 ? 5.986 -35.792 -0.662 1.00 61.50 118 LEU A CA 1
ATOM 935 C C . LEU A 1 118 ? 4.900 -36.270 0.309 1.00 61.50 118 LEU A C 1
ATOM 937 O O . LEU A 1 118 ? 4.087 -37.110 -0.062 1.00 61.50 118 LEU A O 1
ATOM 941 N N . MET A 1 119 ? 4.833 -35.710 1.517 1.00 54.12 119 MET A N 1
ATOM 942 C CA . MET A 1 119 ? 3.805 -36.051 2.501 1.00 54.12 119 MET A CA 1
ATOM 943 C C . MET A 1 119 ? 2.415 -35.619 2.034 1.00 54.12 119 MET A C 1
ATOM 945 O O . MET A 1 119 ? 1.452 -36.357 2.204 1.00 54.12 119 MET A O 1
ATOM 949 N N . VAL A 1 120 ? 2.308 -34.450 1.395 1.00 63.66 120 VAL A N 1
ATOM 950 C CA . VAL A 1 120 ? 1.063 -33.999 0.760 1.00 63.66 120 VAL A CA 1
ATOM 951 C C . VAL A 1 120 ? 0.662 -34.936 -0.380 1.00 63.66 120 VAL A C 1
ATOM 953 O O . VAL A 1 120 ? -0.517 -35.246 -0.502 1.00 63.66 120 VAL A O 1
ATOM 956 N N . LEU A 1 121 ? 1.616 -35.417 -1.183 1.00 67.00 121 LEU A N 1
ATOM 957 C CA . LEU A 1 121 ? 1.348 -36.389 -2.249 1.00 67.00 121 LEU A CA 1
ATOM 958 C C . LEU A 1 121 ? 0.914 -37.759 -1.704 1.00 67.00 121 LEU A C 1
ATOM 960 O O . LEU A 1 121 ? -0.021 -38.345 -2.239 1.00 67.00 121 LEU A O 1
ATOM 964 N N . GLU A 1 122 ? 1.531 -38.256 -0.632 1.00 59.44 122 GLU A N 1
ATOM 965 C CA . GLU A 1 122 ? 1.143 -39.529 -0.010 1.00 59.44 122 GLU A CA 1
ATOM 966 C C . GLU A 1 122 ? -0.198 -39.423 0.726 1.00 59.44 122 GLU A C 1
ATOM 968 O O . GLU A 1 122 ? -1.019 -40.326 0.620 1.00 59.44 122 GLU A O 1
ATOM 973 N N . LEU A 1 123 ? -0.480 -38.304 1.404 1.00 61.62 123 LEU A N 1
ATOM 974 C CA . LEU A 1 123 ? -1.806 -38.037 1.976 1.00 61.62 123 LEU A CA 1
ATOM 975 C C . LEU A 1 123 ? -2.879 -37.949 0.890 1.00 61.62 123 LEU A C 1
ATOM 977 O O . LEU A 1 123 ? -3.995 -38.412 1.098 1.00 61.62 123 LEU A O 1
ATOM 981 N N . GLN A 1 124 ? -2.541 -37.379 -0.268 1.00 61.00 124 GLN A N 1
ATOM 982 C CA . GLN A 1 124 ? -3.420 -37.351 -1.433 1.00 61.00 124 GLN A CA 1
ATOM 983 C C . GLN A 1 124 ? -3.681 -38.776 -1.944 1.00 61.00 124 GLN A C 1
ATOM 985 O O . GLN A 1 124 ? -4.834 -39.138 -2.134 1.00 61.00 124 GLN A O 1
ATOM 990 N N . ARG A 1 125 ? -2.642 -39.615 -2.049 1.00 70.44 125 ARG A N 1
ATOM 991 C CA . ARG A 1 125 ? -2.767 -41.025 -2.446 1.00 70.44 125 ARG A CA 1
ATOM 992 C C . ARG A 1 125 ? -3.596 -41.843 -1.451 1.00 70.44 125 ARG A C 1
ATOM 994 O O . ARG A 1 125 ? -4.450 -42.612 -1.861 1.00 70.44 125 ARG A O 1
ATOM 1001 N N . GLN A 1 126 ? -3.390 -41.655 -0.149 1.00 67.25 126 GLN A N 1
ATOM 1002 C CA . GLN A 1 126 ? -4.172 -42.326 0.898 1.00 67.25 126 GLN A CA 1
ATOM 1003 C C . GLN A 1 126 ? -5.631 -41.866 0.912 1.00 67.25 126 GLN A C 1
ATOM 1005 O O . GLN A 1 126 ? -6.525 -42.665 1.177 1.00 67.25 126 GLN A O 1
ATOM 1010 N N . LEU A 1 127 ? -5.884 -40.590 0.615 1.00 67.12 127 LEU A N 1
ATOM 1011 C CA . LEU A 1 127 ? -7.235 -40.072 0.430 1.00 67.12 127 LEU A CA 1
ATOM 1012 C C . LEU A 1 127 ? -7.895 -40.689 -0.817 1.00 67.12 127 LEU A C 1
ATOM 1014 O O . LEU A 1 127 ? -9.067 -41.059 -0.768 1.00 67.12 127 LEU A O 1
ATOM 1018 N N . ASP A 1 128 ? -7.141 -40.861 -1.901 1.00 69.38 128 ASP A N 1
ATOM 1019 C CA . ASP A 1 128 ? -7.615 -41.495 -3.135 1.00 69.38 128 ASP A CA 1
ATOM 1020 C C . ASP A 1 128 ? -7.885 -43.009 -2.937 1.00 69.38 128 ASP A C 1
ATOM 1022 O O . ASP A 1 128 ? -8.914 -43.521 -3.385 1.00 69.38 128 ASP A O 1
ATOM 1026 N N . ASP A 1 129 ? -7.046 -43.713 -2.171 1.00 69.12 129 ASP A N 1
ATOM 1027 C CA . ASP A 1 129 ? -7.242 -45.122 -1.785 1.00 69.12 129 ASP A CA 1
ATOM 1028 C C . ASP A 1 129 ? -8.472 -45.293 -0.860 1.00 69.12 129 ASP A C 1
ATOM 1030 O O . ASP A 1 129 ? -9.300 -46.183 -1.051 1.00 69.12 129 ASP A O 1
ATOM 1034 N N . LEU A 1 130 ? -8.674 -44.386 0.107 1.00 66.00 130 LEU A N 1
ATOM 1035 C CA . LEU A 1 130 ? -9.838 -44.403 1.012 1.00 66.00 130 LEU A CA 1
ATOM 1036 C C . LEU A 1 130 ? -11.159 -44.049 0.314 1.00 66.00 130 LEU A C 1
ATOM 1038 O O . LEU A 1 130 ? -12.237 -44.367 0.826 1.00 66.00 130 LEU A O 1
ATOM 1042 N N . THR A 1 131 ? -11.089 -43.370 -0.832 1.00 57.53 131 THR A N 1
ATOM 1043 C CA . THR A 1 131 ? -12.267 -43.040 -1.644 1.00 57.53 131 THR A CA 1
ATOM 1044 C C . THR A 1 131 ? -12.585 -44.118 -2.676 1.00 57.53 131 THR A C 1
ATOM 1046 O O . THR A 1 131 ? -13.757 -44.276 -3.016 1.00 57.53 131 THR A O 1
ATOM 1049 N N . THR A 1 132 ? -11.602 -44.919 -3.103 1.00 52.53 132 THR A N 1
ATOM 1050 C CA . THR A 1 132 ? -11.821 -46.088 -3.972 1.00 52.53 132 THR A CA 1
ATOM 1051 C C . THR A 1 132 ? -12.314 -47.332 -3.216 1.00 52.53 132 THR A C 1
ATOM 1053 O O . THR A 1 132 ? -13.139 -48.068 -3.758 1.00 52.53 132 THR A O 1
ATOM 1056 N N . ASP A 1 133 ? -11.948 -47.524 -1.942 1.00 45.19 133 ASP A N 1
ATOM 1057 C CA . ASP A 1 133 ? -12.389 -48.679 -1.125 1.00 45.19 133 ASP A CA 1
ATOM 1058 C C . ASP A 1 133 ? -13.858 -48.610 -0.634 1.00 45.19 133 ASP A C 1
ATOM 1060 O O . ASP A 1 133 ? -14.346 -49.514 0.047 1.00 45.19 133 ASP A O 1
ATOM 1064 N N . ARG A 1 134 ? -14.612 -47.554 -0.984 1.00 41.12 134 ARG A N 1
ATOM 1065 C CA . ARG A 1 134 ? -16.031 -47.371 -0.595 1.00 41.12 134 ARG A CA 1
ATOM 1066 C C . ARG A 1 134 ? -17.062 -47.759 -1.660 1.00 41.12 134 ARG A C 1
ATOM 1068 O O . ARG A 1 134 ? -18.246 -47.468 -1.490 1.00 41.12 134 ARG A O 1
ATOM 1075 N N . THR A 1 135 ? -16.662 -48.468 -2.711 1.00 34.47 135 THR A N 1
ATOM 1076 C CA . THR A 1 135 ? -17.594 -49.020 -3.713 1.00 34.47 135 THR A CA 1
ATOM 1077 C C . THR A 1 135 ? -17.677 -50.546 -3.609 1.00 34.47 135 THR A C 1
ATOM 1079 O O . THR A 1 135 ? -16.709 -51.220 -3.953 1.00 34.47 135 THR A O 1
ATOM 1082 N N . PRO A 1 136 ? -18.812 -51.139 -3.182 1.00 35.44 136 PRO A N 1
ATOM 1083 C CA . PRO A 1 136 ? -19.009 -52.577 -3.288 1.00 35.44 136 PRO A CA 1
ATOM 1084 C C . PRO A 1 136 ? -19.206 -52.968 -4.754 1.00 35.44 136 PRO A C 1
ATOM 1086 O O . PRO A 1 136 ? -20.051 -52.413 -5.460 1.00 35.44 136 PRO A O 1
ATOM 1089 N N . ALA A 1 137 ? -18.433 -53.960 -5.188 1.00 37.34 137 ALA A N 1
ATOM 1090 C CA . ALA A 1 137 ? -18.553 -54.606 -6.482 1.00 37.34 137 ALA A CA 1
ATOM 1091 C C . ALA A 1 137 ? -19.969 -55.162 -6.712 1.00 37.34 137 ALA A C 1
ATOM 1093 O O . ALA A 1 137 ? -20.506 -55.894 -5.880 1.00 37.34 137 ALA A O 1
ATOM 1094 N N . THR A 1 138 ? -20.546 -54.888 -7.883 1.00 27.55 138 THR A N 1
ATOM 1095 C CA . THR A 1 138 ? -21.605 -55.727 -8.454 1.00 27.55 138 THR A CA 1
ATOM 1096 C C . THR A 1 138 ? -21.295 -56.050 -9.910 1.00 27.55 138 THR A C 1
ATOM 1098 O O . THR A 1 138 ? -21.089 -55.184 -10.754 1.00 27.55 138 THR A O 1
ATOM 1101 N N . ASN A 1 139 ? -21.211 -57.359 -10.129 1.00 31.66 139 ASN A N 1
ATOM 1102 C CA . ASN A 1 139 ? -20.963 -58.104 -11.352 1.00 31.66 139 ASN A CA 1
ATOM 1103 C C . ASN A 1 139 ? -21.616 -57.529 -12.615 1.00 31.66 139 ASN A C 1
ATOM 1105 O O . ASN A 1 139 ? -22.816 -57.269 -12.635 1.00 31.66 139 ASN A O 1
ATOM 1109 N N . THR A 1 140 ? -20.876 -57.539 -13.722 1.00 27.27 140 THR A N 1
ATOM 1110 C CA . THR A 1 140 ? -21.474 -57.730 -15.049 1.00 27.27 140 THR A CA 1
ATOM 1111 C C . THR A 1 140 ? -20.703 -58.797 -15.812 1.00 27.27 140 THR A C 1
ATOM 1113 O O . THR A 1 140 ? -19.550 -58.635 -16.203 1.00 27.27 140 THR A O 1
ATOM 1116 N N . VAL A 1 141 ? -21.383 -59.931 -15.969 1.00 28.62 141 VAL A N 1
ATOM 1117 C CA . VAL A 1 141 ? -21.072 -60.989 -16.924 1.00 28.62 141 VAL A CA 1
ATOM 1118 C C . VAL A 1 141 ? -21.359 -60.452 -18.327 1.00 28.62 141 VAL A C 1
ATOM 1120 O O . VAL A 1 141 ? -22.325 -59.726 -18.550 1.00 28.62 141 VAL A O 1
ATOM 1123 N N . SER A 1 142 ? -20.488 -60.820 -19.259 1.00 27.81 142 SER A N 1
ATOM 1124 C CA . SER A 1 142 ? -20.578 -60.600 -20.700 1.00 27.81 142 SER A CA 1
ATOM 1125 C C . SER A 1 142 ? -21.919 -61.028 -21.309 1.00 27.81 142 SER A C 1
ATOM 1127 O O . SER A 1 142 ? -22.405 -62.099 -20.959 1.00 27.81 142 SER A O 1
ATOM 1129 N N . LEU A 1 143 ? -22.403 -60.313 -22.330 1.00 26.08 143 LEU A N 1
ATOM 1130 C CA . LEU A 1 143 ? -22.769 -60.914 -23.623 1.00 26.08 143 LEU A CA 1
ATOM 1131 C C . LEU A 1 143 ? -23.135 -59.827 -24.644 1.00 26.08 143 LEU A C 1
ATOM 1133 O O . LEU A 1 143 ? -24.122 -59.111 -24.530 1.00 26.08 143 LEU A O 1
ATOM 1137 N N . SER A 1 144 ? -22.289 -59.735 -25.662 1.00 25.47 144 SER A N 1
ATOM 1138 C CA . SER A 1 144 ? -22.549 -59.132 -26.962 1.00 25.47 144 SER A CA 1
ATOM 1139 C C . SER A 1 144 ? -23.548 -59.972 -27.763 1.00 25.47 144 SER A C 1
ATOM 1141 O O . SER A 1 144 ? -23.387 -61.190 -27.781 1.00 25.47 144 SER A O 1
ATOM 1143 N N . GLN A 1 145 ? -24.445 -59.311 -28.507 1.00 27.03 145 GLN A N 1
ATOM 1144 C CA . GLN A 1 145 ? -24.872 -59.596 -29.894 1.00 27.03 145 GLN A CA 1
ATOM 1145 C C . GLN A 1 145 ? -26.371 -59.346 -30.154 1.00 27.03 145 GLN A C 1
ATOM 1147 O O . GLN A 1 145 ? -27.231 -59.663 -29.344 1.00 27.03 145 GLN A O 1
ATOM 1152 N N . GLN A 1 146 ? -26.607 -58.856 -31.378 1.00 24.84 146 GLN A N 1
ATOM 1153 C CA . GLN A 1 146 ? -27.847 -58.815 -32.168 1.00 24.84 146 GLN A CA 1
ATOM 1154 C C . GLN A 1 146 ? -28.767 -57.587 -32.057 1.00 24.84 146 GLN A C 1
ATOM 1156 O O . GLN A 1 146 ? -29.784 -57.553 -31.376 1.00 24.84 146 GLN A O 1
ATOM 1161 N N . LEU A 1 147 ? -28.430 -56.613 -32.912 1.00 24.39 147 LEU A N 1
ATOM 1162 C CA . LEU A 1 147 ? -29.381 -55.912 -33.777 1.00 24.39 147 LEU A CA 1
ATOM 1163 C C . LEU A 1 147 ? -30.187 -56.919 -34.615 1.00 24.39 147 LEU A C 1
ATOM 1165 O O . LEU A 1 147 ? -29.568 -57.739 -35.286 1.00 24.39 147 LEU A O 1
ATOM 1169 N N . THR A 1 148 ? -31.513 -56.770 -34.663 1.00 24.88 148 THR A N 1
ATOM 1170 C CA . THR A 1 148 ? -32.284 -56.552 -35.906 1.00 24.88 148 THR A CA 1
ATOM 1171 C C . THR A 1 148 ? -33.761 -56.304 -35.602 1.00 24.88 148 THR A C 1
ATOM 1173 O O . THR A 1 148 ? -34.369 -57.091 -34.886 1.00 24.88 148 THR A O 1
ATOM 1176 N N . SER A 1 149 ? -34.318 -55.299 -36.298 1.00 23.75 149 SER A N 1
ATOM 1177 C CA . SER A 1 149 ? -35.731 -55.133 -36.702 1.00 23.75 149 SER A CA 1
ATOM 1178 C C . SER A 1 149 ? -36.765 -54.931 -35.583 1.00 23.75 149 SER A C 1
ATOM 1180 O O . SER A 1 149 ? -36.710 -55.586 -34.559 1.00 23.75 149 SER A O 1
ATOM 1182 N N . SER A 1 150 ? -37.799 -54.103 -35.680 1.00 22.88 150 SER A N 1
ATOM 1183 C CA . SER A 1 150 ? -38.321 -53.156 -36.671 1.00 22.88 150 SER A CA 1
ATOM 1184 C C . SER A 1 150 ? -39.685 -52.718 -36.116 1.00 22.88 150 SER A C 1
ATOM 1186 O O . SER A 1 150 ? -40.357 -53.567 -35.532 1.00 22.88 150 SER A O 1
ATOM 1188 N N . THR A 1 151 ? -40.124 -51.485 -36.423 1.00 24.28 151 THR A N 1
ATOM 1189 C CA . THR A 1 151 ? -41.543 -51.022 -36.447 1.00 24.28 151 THR A CA 1
ATOM 1190 C C . THR A 1 151 ? -42.274 -51.004 -35.086 1.00 24.28 151 THR A C 1
ATOM 1192 O O . THR A 1 151 ? -41.999 -51.816 -34.224 1.00 24.28 151 THR A O 1
ATOM 1195 N N . ASP A 1 152 ? -43.225 -50.140 -34.746 1.00 23.53 152 ASP A N 1
ATOM 1196 C CA . ASP A 1 152 ? -44.002 -49.073 -35.385 1.00 23.53 152 ASP A CA 1
ATOM 1197 C C . ASP A 1 152 ? -44.726 -48.328 -34.232 1.00 23.53 152 ASP A C 1
ATOM 1199 O O . ASP A 1 152 ? -45.039 -48.994 -33.251 1.00 23.53 152 ASP A O 1
ATOM 1203 N N . ARG A 1 153 ? -45.078 -47.037 -34.414 1.00 24.84 153 ARG A N 1
ATOM 1204 C CA . ARG A 1 153 ? -46.217 -46.276 -33.797 1.00 24.84 153 ARG A CA 1
ATOM 1205 C C . ARG A 1 153 ? -46.353 -46.258 -32.253 1.00 24.84 153 ARG A C 1
ATOM 1207 O O . ARG A 1 153 ? -46.059 -47.209 -31.561 1.00 24.84 153 ARG A O 1
ATOM 1214 N N . GLY A 1 154 ? -46.869 -45.247 -31.565 1.00 23.56 154 GLY A N 1
ATOM 1215 C CA . GLY A 1 154 ? -47.606 -44.015 -31.839 1.00 23.56 154 GLY A CA 1
ATOM 1216 C C . GLY A 1 154 ? -48.126 -43.537 -30.462 1.00 23.56 154 GLY A C 1
ATOM 1217 O O . GLY A 1 154 ? -48.470 -44.368 -29.633 1.00 23.56 154 GLY A O 1
ATOM 1218 N N . VAL A 1 155 ? -47.923 -42.260 -30.126 1.00 23.67 155 VAL A N 1
ATOM 1219 C CA . VAL A 1 155 ? -48.970 -41.242 -29.871 1.00 23.67 155 VAL A CA 1
ATOM 1220 C C . VAL A 1 155 ? -49.804 -41.416 -28.580 1.00 23.67 155 VAL A C 1
ATOM 1222 O O . VAL A 1 155 ? -50.565 -42.365 -28.470 1.00 23.67 155 VAL A O 1
ATOM 1225 N N . GLU A 1 156 ? -49.694 -40.386 -27.714 1.00 23.14 156 GLU A N 1
ATOM 1226 C CA . GLU A 1 156 ? -50.648 -39.869 -26.692 1.00 23.14 156 GLU A CA 1
ATOM 1227 C C . GLU A 1 156 ? -51.087 -40.817 -25.556 1.00 23.14 156 GLU A C 1
ATOM 1229 O O . GLU A 1 156 ? -51.385 -41.978 -25.764 1.00 23.14 156 GLU A O 1
ATOM 1234 N N . GLY A 1 157 ? -51.211 -40.430 -24.287 1.00 22.83 157 GLY A N 1
ATOM 1235 C CA . GLY A 1 157 ? -51.236 -39.154 -23.580 1.00 22.83 157 GLY A CA 1
ATOM 1236 C C . GLY A 1 157 ? -51.743 -39.425 -22.144 1.00 22.83 157 GLY A C 1
ATOM 1237 O O . GLY A 1 157 ? -51.954 -40.575 -21.772 1.00 22.83 157 GLY A O 1
ATOM 1238 N N . LEU A 1 158 ? -52.008 -38.348 -21.398 1.00 24.77 158 LEU A N 1
ATOM 1239 C CA . LEU A 1 158 ? -52.610 -38.237 -20.053 1.00 24.77 158 LEU A CA 1
ATOM 1240 C C . LEU A 1 158 ? -51.692 -38.154 -18.813 1.00 24.77 158 LEU A C 1
ATOM 1242 O O . LEU A 1 158 ? -51.085 -39.112 -18.347 1.00 24.77 158 LEU A O 1
ATOM 1246 N N . LEU A 1 159 ? -51.741 -36.938 -18.254 1.00 21.81 159 LEU A N 1
ATOM 1247 C CA . LEU A 1 159 ? -51.501 -36.522 -16.873 1.00 21.81 159 LEU A CA 1
ATOM 1248 C C . LEU A 1 159 ? -52.133 -37.460 -15.827 1.00 21.81 159 LEU A C 1
ATOM 1250 O O . LEU A 1 159 ? -53.257 -37.895 -16.049 1.00 21.81 159 LEU A O 1
ATOM 1254 N N . VAL A 1 160 ? -51.492 -37.630 -14.659 1.00 25.41 160 VAL A N 1
ATOM 1255 C CA . VAL A 1 160 ? -51.900 -37.010 -13.371 1.00 25.41 160 VAL A CA 1
ATOM 1256 C C . VAL A 1 160 ? -50.736 -37.050 -12.357 1.00 25.41 160 VAL A C 1
ATOM 1258 O O . VAL A 1 160 ? -50.183 -38.096 -12.038 1.00 25.41 160 VAL A O 1
ATOM 1261 N N . ASP A 1 161 ? -50.414 -35.842 -11.906 1.00 23.58 161 ASP A N 1
ATOM 1262 C CA . ASP A 1 161 ? -49.860 -35.333 -10.644 1.00 23.58 161 ASP A CA 1
ATOM 1263 C C . ASP A 1 161 ? -49.679 -36.273 -9.426 1.00 23.58 161 ASP A C 1
ATOM 1265 O O . ASP A 1 161 ? -50.646 -36.861 -8.946 1.00 23.58 161 ASP A O 1
ATOM 1269 N N . LEU A 1 162 ? -48.467 -36.280 -8.845 1.00 24.06 162 LEU A N 1
ATOM 1270 C CA . LEU A 1 162 ? -48.205 -36.480 -7.408 1.00 24.06 162 LEU A CA 1
ATOM 1271 C C . LEU A 1 162 ? -46.909 -35.733 -7.005 1.00 24.06 162 LEU A C 1
ATOM 1273 O O . LEU A 1 162 ? -45.796 -36.193 -7.246 1.00 24.06 162 LEU A O 1
ATOM 1277 N N . SER A 1 163 ? -47.073 -34.573 -6.366 1.00 20.77 163 SER A N 1
ATOM 1278 C CA . SER A 1 163 ? -46.106 -33.869 -5.496 1.00 20.77 163 SER A CA 1
ATOM 1279 C C . SER A 1 163 ? -45.591 -34.791 -4.359 1.00 20.77 163 SER A C 1
ATOM 1281 O O . SER A 1 163 ? -46.362 -35.641 -3.923 1.00 20.77 163 SER A O 1
ATOM 1283 N N . VAL A 1 164 ? -44.388 -34.727 -3.758 1.00 24.61 164 VAL A N 1
ATOM 1284 C CA . VAL A 1 164 ? -43.510 -33.621 -3.293 1.00 24.61 164 VAL A CA 1
ATOM 1285 C C . VAL A 1 164 ? -42.045 -34.169 -3.072 1.00 24.61 164 VAL A C 1
ATOM 1287 O O . VAL A 1 164 ? -41.803 -35.306 -3.465 1.00 24.61 164 VAL A O 1
ATOM 1290 N N . PRO A 1 165 ? -41.028 -33.452 -2.517 1.00 30.59 165 PRO A N 1
ATOM 1291 C CA . PRO A 1 165 ? -39.746 -33.191 -3.194 1.00 30.59 165 PRO A CA 1
ATOM 1292 C C . PRO A 1 165 ? -38.496 -33.719 -2.447 1.00 30.59 165 PRO A C 1
ATOM 1294 O O . PRO A 1 165 ? -38.346 -33.460 -1.261 1.00 30.59 165 PRO A O 1
ATOM 1297 N N . GLU A 1 166 ? -37.503 -34.319 -3.107 1.00 23.91 166 GLU A N 1
ATOM 1298 C CA . GLU A 1 166 ? -36.215 -34.544 -2.424 1.00 23.91 166 GLU A CA 1
ATOM 1299 C C . GLU A 1 166 ? -35.008 -34.587 -3.376 1.00 23.91 166 GLU A C 1
ATOM 1301 O O . GLU A 1 166 ? -34.872 -35.462 -4.220 1.00 23.91 166 GLU A O 1
ATOM 1306 N N . GLN A 1 167 ? -34.149 -33.577 -3.193 1.00 29.69 167 GLN A N 1
ATOM 1307 C CA . GLN A 1 167 ? -32.687 -33.612 -3.294 1.00 29.69 167 GLN A CA 1
ATOM 1308 C C . GLN A 1 167 ? -32.041 -34.191 -4.563 1.00 29.69 167 GLN A C 1
ATOM 1310 O O . GLN A 1 167 ? -31.642 -35.346 -4.592 1.00 29.69 167 GLN A O 1
ATOM 1315 N N . GLU A 1 168 ? -31.718 -33.319 -5.527 1.00 24.98 168 GLU A N 1
ATOM 1316 C CA . GLU A 1 168 ? -30.552 -33.542 -6.401 1.00 24.98 168 GLU A CA 1
ATOM 1317 C C . GLU A 1 168 ? -29.882 -32.226 -6.861 1.00 24.98 168 GLU A C 1
ATOM 1319 O O . GLU A 1 168 ? -29.550 -32.006 -8.021 1.00 24.98 168 GLU A O 1
ATOM 1324 N N . THR A 1 169 ? -29.618 -31.317 -5.920 1.00 28.91 169 THR A N 1
ATOM 1325 C CA . THR A 1 169 ? -28.651 -30.218 -6.095 1.00 28.91 169 THR A CA 1
ATOM 1326 C C . THR A 1 169 ? -27.262 -30.675 -5.659 1.00 28.91 169 THR A C 1
ATOM 1328 O O . THR A 1 169 ? -26.779 -30.244 -4.620 1.00 28.91 169 THR A O 1
ATOM 1331 N N . MET A 1 170 ? -26.592 -31.551 -6.423 1.00 30.38 170 MET A N 1
ATOM 1332 C CA . MET A 1 170 ? -25.135 -31.736 -6.255 1.00 30.38 170 MET A CA 1
ATOM 1333 C C . MET A 1 170 ? -24.386 -32.464 -7.389 1.00 30.38 170 MET A C 1
ATOM 1335 O O . MET A 1 170 ? -23.392 -33.140 -7.138 1.00 30.38 170 MET A O 1
ATOM 1339 N N . LYS A 1 171 ? -24.790 -32.304 -8.658 1.00 26.89 171 LYS A N 1
ATOM 1340 C CA . LYS A 1 171 ? -23.991 -32.773 -9.815 1.00 26.89 171 LYS A CA 1
ATOM 1341 C C . LYS A 1 171 ? -23.993 -31.791 -10.994 1.00 26.89 171 LYS A C 1
ATOM 1343 O O . LYS A 1 171 ? -24.322 -32.148 -12.116 1.00 26.89 171 LYS A O 1
ATOM 1348 N N . GLN A 1 172 ? -23.576 -30.548 -10.753 1.00 25.22 172 GLN A N 1
ATOM 1349 C CA . GLN A 1 172 ? -23.165 -29.615 -11.816 1.00 25.22 172 GLN A CA 1
ATOM 1350 C C . GLN A 1 172 ? -21.918 -28.822 -11.396 1.00 25.22 172 GLN A C 1
ATOM 1352 O O . GLN A 1 172 ? -21.942 -27.608 -11.255 1.00 25.22 172 GLN A O 1
ATOM 1357 N N . HIS A 1 173 ? -20.795 -29.510 -11.194 1.00 34.03 173 HIS A N 1
ATOM 1358 C CA . HIS A 1 173 ? -19.477 -28.869 -11.146 1.00 34.03 173 HIS A CA 1
ATOM 1359 C C . HIS A 1 173 ? -18.441 -29.764 -11.828 1.00 34.03 173 HIS A C 1
ATOM 1361 O O . HIS A 1 173 ? -17.613 -30.384 -11.174 1.00 34.03 173 HIS A O 1
ATOM 1367 N N . ALA A 1 174 ? -18.498 -29.846 -13.160 1.00 33.59 174 ALA A N 1
ATOM 1368 C CA . ALA A 1 174 ? -17.403 -30.390 -13.968 1.00 33.59 174 ALA A CA 1
ATOM 1369 C C . ALA A 1 174 ? -17.474 -29.948 -15.441 1.00 33.59 174 ALA A C 1
ATOM 1371 O O . ALA A 1 174 ? -17.289 -30.748 -16.345 1.00 33.59 174 ALA A O 1
ATOM 1372 N N . THR A 1 175 ? -17.697 -28.662 -15.697 1.00 27.56 175 THR A N 1
ATOM 1373 C CA . THR A 1 175 ? -17.314 -28.034 -16.972 1.00 27.56 175 THR A CA 1
ATOM 1374 C C . THR A 1 175 ? -16.902 -26.604 -16.665 1.00 27.56 175 THR A C 1
ATOM 1376 O O . THR A 1 175 ? -17.742 -25.715 -16.550 1.00 27.56 175 THR A O 1
ATOM 1379 N N . ARG A 1 176 ? -15.595 -26.379 -16.472 1.00 38.19 176 ARG A N 1
ATOM 1380 C CA . ARG A 1 176 ? -15.023 -25.028 -16.501 1.00 38.19 176 ARG A CA 1
ATOM 1381 C C . ARG A 1 176 ? -15.275 -24.477 -17.902 1.00 38.19 176 ARG A C 1
ATOM 1383 O O . ARG A 1 176 ? -14.575 -24.845 -18.841 1.00 38.19 176 ARG A O 1
ATOM 1390 N N . HIS A 1 177 ? -16.293 -23.637 -18.054 1.00 35.41 177 HIS A N 1
ATOM 1391 C CA . HIS A 1 177 ? -16.434 -22.826 -19.253 1.00 35.41 177 HIS A CA 1
ATOM 1392 C C . HIS A 1 177 ? -15.194 -21.933 -19.317 1.00 35.41 177 HIS A C 1
ATOM 1394 O O . HIS A 1 177 ? -14.996 -21.110 -18.430 1.00 35.41 177 HIS A O 1
ATOM 1400 N N . ASN A 1 178 ? -14.326 -22.140 -20.306 1.00 40.41 178 ASN A N 1
ATOM 1401 C CA . ASN A 1 178 ? -13.207 -21.245 -20.561 1.00 40.41 178 ASN A CA 1
ATOM 1402 C C . ASN A 1 178 ? -13.779 -19.934 -21.138 1.00 40.41 178 ASN A C 1
ATOM 1404 O O . ASN A 1 178 ? -14.264 -19.959 -22.272 1.00 40.41 178 ASN A O 1
ATOM 1408 N N . PRO A 1 179 ? -13.757 -18.802 -20.411 1.00 44.75 179 PRO A N 1
ATOM 1409 C CA . PRO A 1 179 ? -14.329 -17.550 -20.907 1.00 44.75 179 PRO A CA 1
ATOM 1410 C C . PRO A 1 179 ? -13.545 -16.970 -22.098 1.00 44.75 179 PRO A C 1
ATOM 1412 O O . PRO A 1 179 ? -14.032 -16.057 -22.756 1.00 44.75 179 PRO A O 1
ATOM 1415 N N . PHE A 1 180 ? -12.374 -17.531 -22.426 1.00 46.53 180 PHE A N 1
ATOM 1416 C CA . PHE A 1 180 ? -11.564 -17.168 -23.597 1.00 46.53 180 PHE A CA 1
ATOM 1417 C C . PHE A 1 180 ? -11.955 -17.909 -24.883 1.00 46.53 180 PHE A C 1
ATOM 1419 O O . PHE A 1 180 ? -11.356 -17.665 -25.922 1.00 46.53 180 PHE A O 1
ATOM 1426 N N . ASN A 1 181 ? -12.975 -18.776 -24.838 1.00 44.09 181 ASN A N 1
ATOM 1427 C CA . ASN A 1 181 ? -13.658 -19.242 -26.052 1.00 44.09 181 ASN A CA 1
ATOM 1428 C C . ASN A 1 181 ? -14.703 -18.228 -26.563 1.00 44.09 181 ASN A C 1
ATOM 1430 O O . ASN A 1 181 ? -15.407 -18.520 -27.527 1.00 44.09 181 ASN A O 1
ATOM 1434 N N . ALA A 1 182 ? -14.837 -17.059 -25.925 1.00 48.34 182 ALA A N 1
ATOM 1435 C CA . ALA A 1 182 ? -15.585 -15.947 -26.496 1.00 48.34 182 ALA A CA 1
ATOM 1436 C C . ALA A 1 182 ? -14.818 -15.381 -27.700 1.00 48.34 182 ALA A C 1
ATOM 1438 O O . ALA A 1 182 ? -13.606 -15.178 -27.616 1.00 48.34 182 ALA A O 1
ATOM 1439 N N . GLU A 1 183 ? -15.513 -15.124 -28.811 1.00 44.88 183 GLU A N 1
ATOM 1440 C CA . GLU A 1 183 ? -14.904 -14.462 -29.966 1.00 44.88 183 GLU A CA 1
ATOM 1441 C C . GLU A 1 183 ? -14.235 -13.138 -29.544 1.00 44.88 183 GLU A C 1
ATOM 1443 O O . GLU A 1 183 ? -14.770 -12.438 -28.671 1.00 44.88 183 GLU A O 1
ATOM 1448 N N . PRO A 1 184 ? -13.079 -12.775 -30.138 1.00 54.75 184 PRO A N 1
ATOM 1449 C CA . PRO A 1 184 ? -12.405 -11.519 -29.839 1.00 54.75 184 PRO A CA 1
ATOM 1450 C C . PRO A 1 184 ? -13.388 -10.354 -29.939 1.00 54.75 184 PRO A C 1
ATOM 1452 O O . PRO A 1 184 ? -14.033 -10.162 -30.971 1.00 54.75 184 PRO A O 1
ATOM 1455 N N . ARG A 1 185 ? -13.513 -9.548 -28.878 1.00 57.81 185 ARG A N 1
ATOM 1456 C CA . ARG A 1 185 ? -14.396 -8.374 -28.920 1.00 57.81 185 ARG A CA 1
ATOM 1457 C C . ARG A 1 185 ? -13.800 -7.361 -29.898 1.00 57.81 185 ARG A C 1
ATOM 1459 O O . ARG A 1 185 ? -12.801 -6.713 -29.588 1.00 57.81 185 ARG A O 1
ATOM 1466 N N . SER A 1 186 ? -14.423 -7.214 -31.067 1.00 54.81 186 SER A N 1
ATOM 1467 C CA . SER A 1 186 ? -13.979 -6.323 -32.150 1.00 54.81 186 SER A CA 1
ATOM 1468 C C . SER A 1 186 ? -14.142 -4.828 -31.838 1.00 54.81 186 SER A C 1
ATOM 1470 O O . SER A 1 186 ? -13.559 -4.000 -32.530 1.00 54.81 186 SER A O 1
ATOM 1472 N N . ASN A 1 187 ? -14.908 -4.473 -30.798 1.00 62.62 187 ASN A N 1
ATOM 1473 C CA . ASN A 1 187 ? -15.309 -3.091 -30.492 1.00 62.62 187 ASN A CA 1
ATOM 1474 C C . ASN A 1 187 ? -14.601 -2.476 -29.268 1.00 62.62 187 ASN A C 1
ATOM 1476 O O . ASN A 1 187 ? -15.099 -1.503 -28.705 1.00 62.62 187 ASN A O 1
ATOM 1480 N N . ILE A 1 188 ? -13.463 -3.018 -28.820 1.00 68.75 188 ILE A N 1
ATOM 1481 C CA . ILE A 1 188 ? -12.706 -2.393 -27.721 1.00 68.75 188 ILE A CA 1
ATOM 1482 C C . ILE A 1 188 ? -12.011 -1.129 -28.254 1.00 68.75 188 ILE A C 1
ATOM 1484 O O . ILE A 1 188 ? -11.294 -1.223 -29.255 1.00 68.75 188 ILE A O 1
ATOM 1488 N N . PRO A 1 189 ? -12.159 0.038 -27.596 1.00 73.38 189 PRO A N 1
ATOM 1489 C CA . PRO A 1 189 ? -11.441 1.246 -27.980 1.00 73.38 189 PRO A CA 1
ATOM 1490 C C . PRO A 1 189 ? -9.930 1.013 -28.116 1.00 73.38 189 PRO A C 1
ATOM 1492 O O . PRO A 1 189 ? -9.305 0.242 -27.378 1.00 73.38 189 PRO A O 1
ATOM 1495 N N . THR A 1 190 ? -9.304 1.698 -29.068 1.00 74.56 190 THR A N 1
ATOM 1496 C CA . THR A 1 190 ? -7.844 1.662 -29.227 1.00 74.56 190 THR A CA 1
ATOM 1497 C C . THR A 1 190 ? -7.151 2.597 -28.237 1.00 74.56 190 THR A C 1
ATOM 1499 O O . THR A 1 190 ? -6.070 2.264 -27.753 1.00 74.56 190 THR A O 1
ATOM 1502 N N . SER A 1 191 ? -7.792 3.717 -27.890 1.00 81.12 191 SER A N 1
ATOM 1503 C CA . SER A 1 191 ? -7.311 4.713 -26.932 1.00 81.12 191 SER A CA 1
ATOM 1504 C C . SER A 1 191 ? -7.778 4.430 -25.505 1.00 81.12 191 SER A C 1
ATOM 1506 O O . SER A 1 191 ? -8.940 4.092 -25.282 1.00 81.12 191 SER A O 1
ATOM 1508 N N . PHE A 1 192 ? -6.886 4.644 -24.538 1.00 85.25 192 PHE A N 1
ATOM 1509 C CA . PHE A 1 192 ? -7.207 4.574 -23.114 1.00 85.25 192 PHE A CA 1
ATOM 1510 C C . PHE A 1 192 ? -8.172 5.713 -22.717 1.00 85.25 192 PHE A C 1
ATOM 1512 O O . PHE A 1 192 ? -7.837 6.875 -22.959 1.00 85.25 192 PHE A O 1
ATOM 1519 N N . PRO A 1 193 ? -9.346 5.416 -22.123 1.00 87.56 193 PRO A N 1
ATOM 1520 C CA . PRO A 1 193 ? -10.388 6.419 -21.868 1.00 87.56 193 PRO A CA 1
ATOM 1521 C C . PRO A 1 193 ? -10.109 7.322 -20.654 1.00 87.56 193 PRO A C 1
ATOM 1523 O O . PRO A 1 193 ? -10.757 8.353 -20.502 1.00 87.56 193 PRO A O 1
ATOM 1526 N N . GLY A 1 194 ? -9.129 6.984 -19.812 1.00 89.94 194 GLY A N 1
ATOM 1527 C CA . GLY A 1 194 ? -8.760 7.762 -18.628 1.00 89.94 194 GLY A CA 1
ATOM 1528 C C . GLY A 1 194 ? -8.586 6.881 -17.391 1.00 89.94 194 GLY A C 1
ATOM 1529 O O . GLY A 1 194 ? -8.850 5.688 -17.458 1.00 89.94 194 GLY A O 1
ATOM 1530 N N . PRO A 1 195 ? -8.120 7.434 -16.261 1.00 91.94 195 PRO A N 1
ATOM 1531 C CA . PRO A 1 195 ? -7.783 6.660 -15.064 1.00 91.94 195 PRO A CA 1
ATOM 1532 C C . PRO A 1 195 ? -8.995 6.196 -14.232 1.00 91.94 195 PRO A C 1
ATOM 1534 O O . PRO A 1 195 ? -8.784 5.610 -13.173 1.00 91.94 195 PRO A O 1
ATOM 1537 N N . GLY A 1 196 ? -10.226 6.479 -14.667 1.00 93.00 196 GLY A N 1
ATOM 1538 C CA . GLY A 1 196 ? -11.460 6.134 -13.955 1.00 93.00 196 GLY A CA 1
ATOM 1539 C C . GLY A 1 196 ? -11.984 4.720 -14.242 1.00 93.00 196 GLY A C 1
ATOM 1540 O O . GLY A 1 196 ? -11.265 3.856 -14.758 1.00 93.00 196 GLY A O 1
ATOM 1541 N N . GLU A 1 197 ? -13.273 4.501 -13.970 1.00 91.25 197 GLU A N 1
ATOM 1542 C CA . GLU A 1 197 ? -13.969 3.219 -14.196 1.00 91.25 197 GLU A CA 1
ATOM 1543 C C . GLU A 1 197 ? -13.836 2.696 -15.628 1.00 91.25 197 GLU A C 1
ATOM 1545 O O . GLU A 1 197 ? -13.518 1.522 -15.839 1.00 91.25 197 GLU A O 1
ATOM 1550 N N . ASP A 1 198 ? -14.013 3.576 -16.616 1.00 90.81 198 ASP A N 1
ATOM 1551 C CA . ASP A 1 198 ? -13.885 3.226 -18.032 1.00 90.81 198 ASP A CA 1
ATOM 1552 C C . ASP A 1 198 ? -12.468 2.741 -18.364 1.00 90.81 198 ASP A C 1
ATOM 1554 O O . ASP A 1 198 ? -12.283 1.866 -19.209 1.00 90.81 198 ASP A O 1
ATOM 1558 N N . GLY A 1 199 ? -11.450 3.267 -17.674 1.00 91.25 199 GLY A N 1
ATOM 1559 C CA . GLY A 1 199 ? -10.062 2.834 -17.810 1.00 91.25 199 GLY A CA 1
ATOM 1560 C C . GLY A 1 199 ? -9.827 1.435 -17.266 1.00 91.25 199 GLY A C 1
ATOM 1561 O O . GLY A 1 199 ? -9.190 0.606 -17.919 1.00 91.25 199 GLY A O 1
ATOM 1562 N N . LEU A 1 200 ? -10.368 1.146 -16.083 1.00 91.19 200 LEU A N 1
ATOM 1563 C CA . LEU A 1 200 ? -10.314 -0.197 -15.508 1.00 91.19 200 LEU A CA 1
ATOM 1564 C C . LEU A 1 200 ? -11.078 -1.196 -16.381 1.00 91.19 200 LEU A C 1
ATOM 1566 O O . LEU A 1 200 ? -10.577 -2.290 -16.646 1.00 91.19 200 LEU A O 1
ATOM 1570 N N . GLN A 1 201 ? -12.253 -0.811 -16.883 1.00 90.25 201 GLN A N 1
ATOM 1571 C CA . GLN A 1 201 ? -13.032 -1.621 -17.815 1.00 90.25 201 GLN A CA 1
ATOM 1572 C C . GLN A 1 201 ? -12.264 -1.871 -19.117 1.00 90.25 201 GLN A C 1
ATOM 15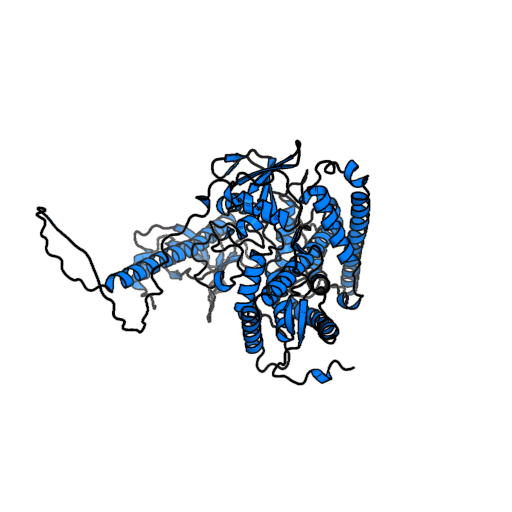74 O O . GLN A 1 201 ? -12.175 -3.017 -19.551 1.00 90.25 201 GLN A O 1
ATOM 1579 N N . PHE A 1 202 ? -11.613 -0.847 -19.674 1.00 89.06 202 PHE A N 1
ATOM 1580 C CA . PHE A 1 202 ? -10.743 -0.969 -20.844 1.00 89.06 202 PHE A CA 1
ATOM 1581 C C . PHE A 1 202 ? -9.634 -2.010 -20.638 1.00 89.06 202 PHE A C 1
ATOM 1583 O O . PHE A 1 202 ? -9.394 -2.845 -21.516 1.00 89.06 202 PHE A O 1
ATOM 1590 N N . PHE A 1 203 ? -8.966 -2.003 -19.480 1.00 88.31 203 PHE A N 1
ATOM 1591 C CA . PHE A 1 203 ? -7.939 -3.000 -19.177 1.00 88.31 203 PHE A CA 1
ATOM 1592 C C . PHE A 1 203 ? -8.520 -4.411 -19.029 1.00 88.31 203 PHE A C 1
ATOM 1594 O O . PHE A 1 203 ? -7.911 -5.356 -19.535 1.00 88.31 203 PHE A O 1
ATOM 1601 N N . ARG A 1 204 ? -9.699 -4.556 -18.406 1.00 87.88 204 ARG A N 1
ATOM 1602 C CA . ARG A 1 204 ? -10.395 -5.848 -18.264 1.00 87.88 204 ARG A CA 1
ATOM 1603 C C . ARG A 1 204 ? -10.856 -6.412 -19.602 1.00 87.88 204 ARG A C 1
ATOM 1605 O O . ARG A 1 204 ? -10.622 -7.585 -19.870 1.00 87.88 204 ARG A O 1
ATOM 1612 N N . ASP A 1 205 ? -11.465 -5.598 -20.460 1.00 87.00 205 ASP A N 1
ATOM 1613 C CA . ASP A 1 205 ? -11.940 -6.042 -21.774 1.00 87.00 205 ASP A CA 1
ATOM 1614 C C . ASP A 1 205 ? -10.786 -6.546 -22.643 1.00 87.00 205 ASP A C 1
ATOM 1616 O O . ASP A 1 205 ? -10.915 -7.550 -23.347 1.00 87.00 205 ASP A O 1
ATOM 1620 N N . ARG A 1 206 ? -9.614 -5.909 -22.540 1.00 85.19 206 ARG A N 1
ATOM 1621 C CA . ARG A 1 206 ? -8.411 -6.362 -23.243 1.00 85.19 206 ARG A CA 1
ATOM 1622 C C . ARG A 1 206 ? -7.864 -7.688 -22.742 1.00 85.19 206 ARG A C 1
ATOM 1624 O O . ARG A 1 206 ? -7.142 -8.321 -23.508 1.00 85.19 206 ARG A O 1
ATOM 1631 N N . LEU A 1 207 ? -8.208 -8.141 -21.534 1.00 85.44 207 LEU A N 1
ATOM 1632 C CA . LEU A 1 207 ? -7.794 -9.468 -21.071 1.00 85.44 207 LEU A CA 1
ATOM 1633 C C . LEU A 1 207 ? -8.331 -10.565 -21.977 1.00 85.44 207 LEU A C 1
ATOM 1635 O O . LEU A 1 207 ? -7.602 -11.516 -22.225 1.00 85.44 207 LEU A O 1
ATOM 1639 N N . VAL A 1 208 ? -9.546 -10.408 -22.519 1.00 80.94 208 VAL A N 1
ATOM 1640 C CA . VAL A 1 208 ? -10.159 -11.385 -23.436 1.00 80.94 208 VAL A CA 1
ATOM 1641 C C . VAL A 1 208 ? -9.270 -11.616 -24.658 1.00 80.94 208 VAL A C 1
ATOM 1643 O O . VAL A 1 208 ? -9.019 -12.756 -25.034 1.00 80.94 208 VAL A O 1
ATOM 1646 N N . ASN A 1 209 ? -8.744 -10.534 -25.236 1.00 82.88 209 ASN A N 1
ATOM 1647 C CA . ASN A 1 209 ? -7.909 -10.598 -26.435 1.00 82.88 209 ASN A CA 1
ATOM 1648 C C . ASN A 1 209 ? -6.429 -10.883 -26.106 1.00 82.88 209 ASN A C 1
ATOM 1650 O O . ASN A 1 209 ? -5.729 -11.508 -26.897 1.00 82.88 209 ASN A O 1
ATOM 1654 N N . TYR A 1 210 ? -5.949 -10.419 -24.948 1.00 87.44 210 TYR A N 1
ATOM 1655 C CA . TYR A 1 210 ? -4.546 -10.468 -24.527 1.00 87.44 210 TYR A CA 1
ATOM 1656 C C . TYR A 1 210 ? -4.420 -10.976 -23.075 1.00 87.44 210 TYR A C 1
ATOM 1658 O O . TYR A 1 210 ? -4.090 -10.207 -22.159 1.00 87.44 210 TYR A O 1
ATOM 1666 N N . PRO A 1 211 ? -4.671 -12.277 -22.834 1.00 84.50 211 PRO A N 1
ATOM 1667 C CA . PRO A 1 211 ? -4.817 -12.827 -21.483 1.00 84.50 211 PRO A CA 1
ATOM 1668 C C . PRO A 1 211 ? -3.522 -12.833 -20.672 1.00 84.50 211 PRO A C 1
ATOM 1670 O O . PRO A 1 211 ? -3.562 -12.785 -19.442 1.00 84.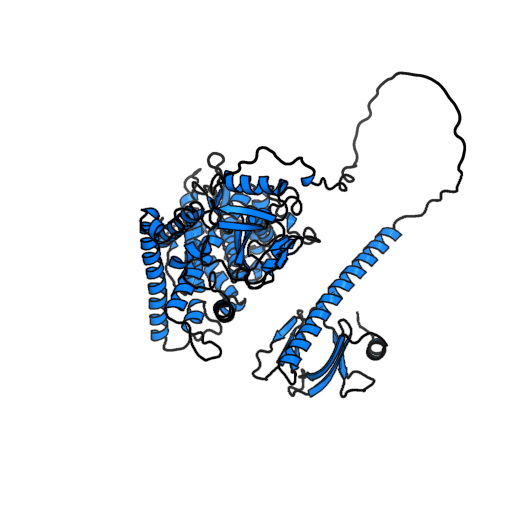50 211 PRO A O 1
ATOM 1673 N N . LYS A 1 212 ? -2.370 -12.897 -21.349 1.00 89.81 212 LYS A N 1
ATOM 1674 C CA . LYS A 1 212 ? -1.055 -13.000 -20.708 1.00 89.81 212 LYS A CA 1
ATOM 1675 C C . LYS A 1 212 ? -0.210 -11.751 -20.869 1.00 89.81 212 LYS A C 1
ATOM 1677 O O . LYS A 1 212 ? 0.238 -11.195 -19.866 1.00 89.81 212 LYS A O 1
ATOM 1682 N N . MET A 1 213 ? 0.010 -11.324 -22.108 1.00 91.44 213 MET A N 1
ATOM 1683 C CA . MET A 1 213 ? 0.903 -10.220 -22.443 1.00 91.44 213 MET A CA 1
ATOM 1684 C C . MET A 1 213 ? 0.287 -9.333 -23.522 1.00 91.44 213 MET A C 1
ATOM 1686 O O . MET A 1 213 ? -0.438 -9.817 -24.388 1.00 91.44 213 MET A O 1
ATOM 1690 N N . VAL A 1 214 ? 0.579 -8.035 -23.466 1.00 91.19 214 VAL A N 1
ATOM 1691 C CA . VAL A 1 214 ? 0.108 -7.032 -24.428 1.00 91.19 214 VAL A CA 1
ATOM 1692 C C . VAL A 1 214 ? 1.194 -5.988 -24.666 1.00 91.19 214 VAL A C 1
ATOM 1694 O O . VAL A 1 214 ? 1.862 -5.570 -23.727 1.00 91.19 214 VAL A O 1
ATOM 1697 N N . TYR A 1 215 ? 1.368 -5.530 -25.904 1.00 89.81 215 TYR A N 1
ATOM 1698 C CA . TYR A 1 215 ? 2.217 -4.371 -26.188 1.00 89.81 215 TYR A CA 1
ATOM 1699 C C . TYR A 1 215 ? 1.417 -3.081 -25.998 1.00 89.81 215 TYR A C 1
ATOM 1701 O O . TYR A 1 215 ? 0.307 -2.947 -26.521 1.00 89.81 215 TYR A O 1
ATOM 1709 N N . LEU A 1 216 ? 1.976 -2.135 -25.246 1.00 88.31 216 LEU A N 1
ATOM 1710 C CA . LEU A 1 216 ? 1.378 -0.828 -24.993 1.00 88.31 216 LEU A CA 1
ATOM 1711 C C . LEU A 1 216 ? 2.244 0.260 -25.617 1.00 88.31 216 LEU A C 1
ATOM 1713 O O . LEU A 1 216 ? 3.425 0.382 -25.303 1.00 88.31 216 LEU A O 1
ATOM 1717 N N . PHE A 1 217 ? 1.634 1.074 -26.475 1.00 87.12 217 PHE A N 1
ATOM 1718 C CA . PHE A 1 217 ? 2.292 2.200 -27.129 1.00 87.12 217 PHE A CA 1
ATOM 1719 C C . PHE A 1 217 ? 1.789 3.511 -26.525 1.00 87.12 217 PHE A C 1
ATOM 1721 O O . PHE A 1 217 ? 0.604 3.836 -26.606 1.00 87.12 217 PHE A O 1
ATOM 1728 N N . TYR A 1 218 ? 2.702 4.277 -25.936 1.00 81.94 218 TYR A N 1
ATOM 1729 C CA . TYR A 1 218 ? 2.448 5.602 -25.379 1.00 81.94 218 TYR A CA 1
ATOM 1730 C C . TYR A 1 218 ? 2.880 6.652 -26.403 1.00 81.94 218 TYR A C 1
ATOM 1732 O O . TYR A 1 218 ? 3.981 7.208 -26.354 1.00 81.94 218 TYR A O 1
ATOM 1740 N N . GLY A 1 219 ? 2.006 6.891 -27.381 1.00 79.56 219 GLY A N 1
ATOM 1741 C CA . GLY A 1 219 ? 2.374 7.649 -28.576 1.00 79.56 219 GLY A CA 1
ATOM 1742 C C . GLY A 1 219 ? 3.444 6.919 -29.406 1.00 79.56 219 GLY A C 1
ATOM 1743 O O . GLY A 1 219 ? 3.615 5.709 -29.261 1.00 79.56 219 GLY A O 1
ATOM 1744 N N . PRO A 1 220 ? 4.174 7.626 -30.285 1.00 81.50 220 PRO A N 1
ATOM 1745 C CA . PRO A 1 220 ? 5.143 6.997 -31.185 1.00 81.50 220 PRO A CA 1
ATOM 1746 C C . PRO A 1 220 ? 6.526 6.756 -30.551 1.00 81.50 220 PRO A C 1
ATOM 1748 O O . PRO A 1 220 ? 7.387 6.170 -31.198 1.00 81.50 220 PRO A O 1
ATOM 1751 N N . PHE A 1 221 ? 6.767 7.229 -29.323 1.00 80.00 221 PHE A N 1
ATOM 1752 C CA . PHE A 1 221 ? 8.119 7.312 -28.748 1.00 80.00 221 PHE A CA 1
ATOM 1753 C C . PHE A 1 221 ? 8.411 6.287 -27.654 1.00 80.00 221 PHE A C 1
ATOM 1755 O O . PHE A 1 221 ? 9.573 6.048 -27.343 1.00 80.00 221 PHE A O 1
ATOM 1762 N N . HIS A 1 222 ? 7.379 5.709 -27.041 1.00 83.44 222 HIS A N 1
ATOM 1763 C CA . HIS A 1 222 ? 7.552 4.815 -25.906 1.00 83.44 222 HIS A CA 1
ATOM 1764 C C . HIS A 1 222 ? 6.657 3.588 -26.051 1.00 83.44 222 HIS A C 1
ATOM 1766 O O . HIS A 1 222 ? 5.449 3.704 -26.252 1.00 83.44 222 HIS A O 1
ATOM 1772 N N . CYS A 1 223 ? 7.269 2.415 -25.932 1.00 88.75 223 CYS A N 1
ATOM 1773 C CA . CYS A 1 223 ? 6.593 1.129 -25.933 1.00 88.75 223 CYS A CA 1
ATOM 1774 C C . CYS A 1 223 ? 6.942 0.390 -24.642 1.00 88.75 223 CYS A C 1
ATOM 1776 O O . CYS A 1 223 ? 8.099 0.387 -24.219 1.00 88.75 223 CYS A O 1
ATOM 1778 N N . SER A 1 224 ? 5.953 -0.264 -24.046 1.00 91.69 224 SER A N 1
ATOM 1779 C CA . SER A 1 224 ? 6.144 -1.181 -22.928 1.00 91.69 224 SER A CA 1
ATOM 1780 C C . SER A 1 224 ? 5.422 -2.501 -23.182 1.00 91.69 224 SER A C 1
ATOM 1782 O O . SER A 1 224 ? 4.583 -2.626 -24.081 1.00 91.69 224 SER A O 1
ATOM 1784 N N . VAL A 1 225 ? 5.763 -3.507 -22.381 1.00 94.81 225 VAL A N 1
ATOM 1785 C CA . VAL A 1 225 ? 5.102 -4.811 -22.393 1.00 94.81 225 VAL A CA 1
ATOM 1786 C C . VAL A 1 225 ? 4.262 -4.947 -21.131 1.00 94.81 225 VAL A C 1
ATOM 1788 O O . VAL A 1 225 ? 4.792 -5.064 -20.029 1.00 94.81 225 VAL A O 1
ATOM 1791 N N . GLY A 1 226 ? 2.944 -4.936 -21.301 1.00 94.44 226 GLY A N 1
ATOM 1792 C CA . GLY A 1 226 ? 1.967 -5.204 -20.257 1.00 94.44 226 GLY A CA 1
ATOM 1793 C C . GLY A 1 226 ? 1.875 -6.697 -19.940 1.00 94.44 226 GLY A C 1
ATOM 1794 O O . GLY A 1 226 ? 1.730 -7.513 -20.848 1.00 94.44 226 GLY A O 1
ATOM 1795 N N . ILE A 1 227 ? 1.915 -7.056 -18.660 1.00 95.25 227 ILE A N 1
ATOM 1796 C CA . ILE A 1 227 ? 1.759 -8.418 -18.143 1.00 95.25 227 ILE A CA 1
ATOM 1797 C C . ILE A 1 227 ? 0.467 -8.514 -17.327 1.00 95.25 227 ILE A C 1
ATOM 1799 O O . ILE A 1 227 ? 0.264 -7.762 -16.376 1.00 95.25 227 ILE A O 1
ATOM 1803 N N . ASN A 1 228 ? -0.360 -9.502 -17.668 1.00 94.06 228 ASN A N 1
ATOM 1804 C CA . ASN A 1 228 ? -1.716 -9.704 -17.151 1.00 94.06 228 ASN A CA 1
ATOM 1805 C C . ASN A 1 228 ? -1.937 -11.074 -16.470 1.00 94.06 228 ASN A C 1
ATOM 1807 O O . ASN A 1 228 ? -3.041 -11.363 -16.004 1.00 94.06 228 ASN A O 1
ATOM 1811 N N . HIS A 1 229 ? -0.912 -11.933 -16.426 1.00 93.69 229 HIS A N 1
ATOM 1812 C CA . HIS A 1 229 ? -1.006 -13.310 -15.923 1.00 93.69 229 HIS A CA 1
ATOM 1813 C C . HIS A 1 229 ? 0.131 -13.629 -14.931 1.00 93.69 229 HIS A C 1
ATOM 1815 O O . HIS A 1 229 ? 1.246 -13.126 -15.113 1.00 93.69 229 HIS A O 1
ATOM 1821 N N . PRO A 1 230 ? -0.104 -14.462 -13.895 1.00 92.88 230 PRO A N 1
ATOM 1822 C CA . PRO A 1 230 ? 0.891 -14.800 -12.879 1.00 92.88 230 PRO A CA 1
ATOM 1823 C C . PRO A 1 230 ? 2.133 -15.477 -13.458 1.00 92.88 230 PRO A C 1
ATOM 1825 O O . PRO A 1 230 ? 3.226 -15.170 -13.001 1.00 92.88 230 PRO A O 1
ATOM 1828 N N . ASP A 1 231 ? 2.004 -16.338 -14.472 1.00 92.81 231 ASP A N 1
ATOM 1829 C CA . ASP A 1 231 ? 3.153 -17.050 -15.060 1.00 92.81 231 ASP A CA 1
ATOM 1830 C C . ASP A 1 231 ? 4.255 -16.099 -15.568 1.00 92.81 231 ASP A C 1
ATOM 1832 O O . ASP A 1 231 ? 5.376 -16.158 -15.050 1.00 92.81 231 ASP A O 1
ATOM 1836 N N . PRO A 1 232 ? 3.979 -15.172 -16.513 1.00 93.94 232 PRO A N 1
ATOM 1837 C CA . PRO A 1 232 ? 4.976 -14.192 -16.924 1.00 93.94 232 PRO A CA 1
ATOM 1838 C C . PRO A 1 232 ? 5.351 -13.221 -15.794 1.00 93.94 232 PRO A C 1
ATOM 1840 O O . PRO A 1 232 ? 6.524 -12.863 -15.657 1.00 93.94 232 PRO A O 1
ATOM 1843 N N . ALA A 1 233 ? 4.400 -12.832 -14.934 1.00 95.19 233 ALA A N 1
ATOM 1844 C CA . ALA A 1 233 ? 4.681 -11.931 -13.815 1.00 95.19 233 ALA A CA 1
ATOM 1845 C C . ALA A 1 233 ? 5.700 -12.534 -12.839 1.00 95.19 233 ALA A C 1
ATOM 1847 O O . ALA A 1 233 ? 6.611 -11.844 -12.392 1.00 95.19 233 ALA A O 1
ATOM 1848 N N . LYS A 1 234 ? 5.597 -13.831 -12.542 1.00 94.25 234 LYS A N 1
ATOM 1849 C CA . LYS A 1 234 ? 6.479 -14.584 -11.644 1.00 94.25 234 LYS A CA 1
ATOM 1850 C C . LYS A 1 234 ? 7.919 -14.617 -12.133 1.00 94.25 234 LYS A C 1
ATOM 1852 O O . LYS A 1 234 ? 8.829 -14.469 -11.317 1.00 94.25 234 LYS A O 1
ATOM 1857 N N . CYS A 1 235 ? 8.138 -14.781 -13.437 1.00 93.75 235 CYS A N 1
ATOM 1858 C CA . CYS A 1 235 ? 9.478 -14.752 -14.028 1.00 93.75 235 CYS A CA 1
ATOM 1859 C C . CYS A 1 235 ? 10.174 -13.411 -13.776 1.00 93.75 235 CYS A C 1
ATOM 1861 O O . CYS A 1 235 ? 11.340 -13.387 -13.394 1.00 93.75 235 CYS A O 1
ATOM 1863 N N . ILE A 1 236 ? 9.436 -12.306 -13.903 1.00 95.38 236 ILE A N 1
ATOM 1864 C CA . ILE A 1 236 ? 9.964 -10.962 -13.664 1.00 95.38 236 ILE A CA 1
ATOM 1865 C C . ILE A 1 236 ? 10.078 -10.668 -12.164 1.00 95.38 236 ILE A C 1
ATOM 1867 O O . ILE A 1 236 ? 11.119 -10.220 -11.690 1.00 95.38 236 ILE A O 1
ATOM 1871 N N . LEU A 1 237 ? 9.035 -10.941 -11.380 1.00 94.69 237 LEU A N 1
ATOM 1872 C CA . LEU A 1 237 ? 8.962 -10.566 -9.967 1.00 94.69 237 LEU A CA 1
ATOM 1873 C C . LEU A 1 237 ? 9.933 -11.331 -9.074 1.00 94.69 237 LEU A C 1
ATOM 1875 O O . LEU A 1 237 ? 10.296 -10.805 -8.031 1.00 94.69 237 LEU A O 1
ATOM 1879 N N . LYS A 1 238 ? 10.392 -12.527 -9.462 1.00 93.00 238 LYS A N 1
ATOM 1880 C CA . LYS A 1 238 ? 11.453 -13.253 -8.738 1.00 93.00 238 LYS A CA 1
ATOM 1881 C C . LYS A 1 238 ? 12.819 -12.565 -8.804 1.00 93.00 238 LYS A C 1
ATOM 1883 O O . LYS A 1 238 ? 13.697 -12.883 -8.007 1.00 93.00 238 LYS A O 1
ATOM 1888 N N . THR A 1 239 ? 13.001 -11.638 -9.736 1.00 92.31 239 THR A N 1
ATOM 1889 C CA . THR A 1 239 ? 14.248 -10.893 -9.917 1.00 92.31 239 THR A CA 1
ATOM 1890 C C . THR A 1 239 ? 14.215 -9.555 -9.173 1.00 92.31 239 THR A C 1
ATOM 1892 O O . THR A 1 239 ? 13.161 -9.061 -8.765 1.00 92.31 239 THR A O 1
ATOM 1895 N N . SER A 1 240 ? 15.383 -8.934 -9.011 1.00 91.94 240 SER A N 1
ATOM 1896 C CA . SER A 1 240 ? 15.538 -7.594 -8.431 1.00 91.94 240 SER A CA 1
ATOM 1897 C C . SER A 1 240 ? 15.672 -6.490 -9.487 1.00 91.94 240 SER A C 1
ATOM 1899 O O . SER A 1 240 ? 16.170 -5.404 -9.155 1.00 91.94 240 SER A O 1
ATOM 1901 N N . GLU A 1 241 ? 15.198 -6.746 -10.717 1.00 94.56 241 GLU A N 1
ATOM 1902 C CA . GLU A 1 241 ? 15.258 -5.809 -11.847 1.00 94.56 241 GLU A CA 1
ATOM 1903 C C . GLU A 1 241 ? 14.802 -4.400 -11.427 1.00 94.56 241 GLU A C 1
ATOM 1905 O O . GLU A 1 241 ? 13.861 -4.256 -10.624 1.00 94.56 241 GLU A O 1
ATOM 1910 N N . PRO A 1 242 ? 15.501 -3.349 -11.887 1.00 95.00 242 PRO A N 1
ATOM 1911 C CA . PRO A 1 242 ? 15.226 -1.983 -11.481 1.00 95.00 242 PRO A CA 1
ATOM 1912 C C . PRO A 1 242 ? 13.860 -1.501 -11.982 1.00 95.00 242 PRO A C 1
ATOM 1914 O O . PRO A 1 242 ? 13.184 -2.124 -12.802 1.00 95.00 242 PRO A O 1
ATOM 1917 N N . LYS A 1 243 ? 13.437 -0.358 -11.448 1.00 94.94 243 LYS A N 1
ATOM 1918 C CA . LYS A 1 243 ? 12.304 0.410 -11.970 1.00 94.94 243 LYS A CA 1
ATOM 1919 C C . LYS A 1 243 ? 12.791 1.306 -13.120 1.00 94.94 243 LYS A C 1
ATOM 1921 O O . LYS A 1 243 ? 13.949 1.728 -13.066 1.00 94.94 243 LYS A O 1
ATOM 1926 N N . PRO A 1 244 ? 11.953 1.615 -14.126 1.00 90.81 244 PRO A N 1
ATOM 1927 C CA . PRO A 1 244 ? 12.329 2.548 -15.187 1.00 90.81 244 PRO A CA 1
ATOM 1928 C C . PRO A 1 244 ? 12.611 3.942 -14.603 1.00 90.81 244 PRO A C 1
ATOM 1930 O O . PRO A 1 244 ? 11.891 4.405 -13.721 1.00 90.81 244 PRO A O 1
ATOM 1933 N N . ARG A 1 245 ? 13.687 4.590 -15.062 1.00 86.12 245 ARG A N 1
ATOM 1934 C CA . ARG A 1 245 ? 14.133 5.909 -14.563 1.00 86.12 245 ARG A CA 1
ATOM 1935 C C . ARG A 1 245 ? 14.109 7.007 -15.614 1.00 86.12 245 ARG A C 1
ATOM 1937 O O . ARG A 1 245 ? 13.997 8.170 -15.250 1.00 86.12 245 ARG A O 1
ATOM 1944 N N . GLU A 1 246 ? 14.187 6.633 -16.885 1.00 80.62 246 GLU A N 1
ATOM 1945 C CA . GLU A 1 246 ? 14.245 7.583 -17.998 1.00 80.62 246 GLU A CA 1
ATOM 1946 C C . GLU A 1 246 ? 12.854 8.063 -18.425 1.00 80.62 246 GLU A C 1
ATOM 1948 O O . GLU A 1 246 ? 12.692 9.195 -18.864 1.00 80.62 246 GLU A O 1
ATOM 1953 N N . MET A 1 247 ? 11.834 7.209 -18.291 1.00 79.62 247 MET A N 1
ATOM 1954 C CA . MET A 1 247 ? 10.444 7.508 -18.650 1.00 79.62 247 MET A CA 1
ATOM 1955 C C . MET A 1 247 ? 9.472 6.731 -17.749 1.00 79.62 247 MET A C 1
ATOM 1957 O O . MET A 1 247 ? 9.866 5.816 -17.024 1.00 79.62 247 MET A O 1
ATOM 1961 N N . GLY A 1 248 ? 8.187 7.093 -17.796 1.00 83.38 248 GLY A N 1
ATOM 1962 C CA . GLY A 1 248 ? 7.115 6.377 -17.100 1.00 83.38 248 GLY A CA 1
ATOM 1963 C C . GLY A 1 248 ? 6.832 6.870 -15.676 1.00 83.38 248 GLY A C 1
ATOM 1964 O O . GLY A 1 248 ? 7.239 7.959 -15.269 1.00 83.38 248 GLY A O 1
ATOM 1965 N N . GLY A 1 249 ? 6.086 6.069 -14.908 1.00 86.56 249 GLY A N 1
ATOM 1966 C CA . GLY A 1 249 ? 5.543 6.485 -13.610 1.00 86.56 249 GLY A CA 1
ATOM 1967 C C . GLY A 1 249 ? 6.621 6.756 -12.560 1.00 86.56 249 GLY A C 1
ATOM 1968 O O . GLY A 1 249 ? 6.548 7.746 -11.837 1.00 86.56 249 GLY A O 1
ATOM 1969 N N . TYR A 1 250 ? 7.661 5.921 -12.514 1.00 92.75 250 TYR A N 1
ATOM 1970 C CA . TYR A 1 250 ? 8.765 6.087 -11.562 1.00 92.75 250 TYR A CA 1
ATOM 1971 C C . TYR A 1 250 ? 9.667 7.281 -11.894 1.00 92.75 250 TYR A C 1
ATOM 1973 O O . TYR A 1 250 ? 10.126 7.947 -10.970 1.00 92.75 250 TYR A O 1
ATOM 1981 N N . HIS A 1 251 ? 9.862 7.607 -13.179 1.00 91.69 251 HIS A N 1
ATOM 1982 C CA . HIS A 1 251 ? 10.534 8.847 -13.581 1.00 91.69 251 HIS A CA 1
ATOM 1983 C C . HIS A 1 251 ? 9.775 10.075 -13.059 1.00 91.69 251 HIS A C 1
ATOM 1985 O O . HIS A 1 251 ? 10.363 10.955 -12.436 1.00 91.69 251 HIS A O 1
ATOM 1991 N N . ASN A 1 252 ? 8.447 10.093 -13.217 1.00 93.06 252 ASN A N 1
ATOM 1992 C CA . ASN A 1 252 ? 7.609 11.196 -12.738 1.00 93.06 252 ASN A CA 1
ATOM 1993 C C . ASN A 1 252 ? 7.655 11.365 -11.208 1.00 93.06 252 ASN A C 1
ATOM 1995 O O . ASN A 1 252 ? 7.449 12.473 -10.717 1.00 93.06 252 ASN A O 1
ATOM 1999 N N . ALA A 1 253 ? 7.941 10.292 -10.465 1.00 94.69 253 ALA A N 1
ATOM 2000 C CA . ALA A 1 253 ? 8.068 10.308 -9.010 1.00 94.69 253 ALA A CA 1
ATOM 2001 C C . ALA A 1 253 ? 9.461 10.735 -8.508 1.00 94.69 253 ALA A C 1
ATOM 2003 O O . ALA A 1 253 ? 9.579 11.139 -7.351 1.00 94.69 253 ALA A O 1
ATOM 2004 N N . LEU A 1 254 ? 10.508 10.691 -9.347 1.00 95.00 254 LEU A N 1
ATOM 2005 C CA . LEU A 1 254 ? 11.888 11.019 -8.954 1.00 95.00 254 LEU A CA 1
ATOM 2006 C C . LEU A 1 254 ? 12.043 12.406 -8.309 1.00 95.00 254 LEU A C 1
ATOM 2008 O O . LEU A 1 254 ? 12.709 12.484 -7.277 1.00 95.00 254 LEU A O 1
ATOM 2012 N N . PRO A 1 255 ? 11.449 13.500 -8.830 1.00 95.81 255 PRO A N 1
ATOM 2013 C CA . PRO A 1 255 ? 11.605 14.813 -8.206 1.00 95.81 255 PRO A CA 1
ATOM 2014 C C . PRO A 1 255 ? 10.968 14.896 -6.816 1.00 95.81 255 PRO A C 1
ATOM 2016 O O . PRO A 1 255 ? 11.360 15.742 -6.020 1.00 95.81 255 PRO A O 1
ATOM 2019 N N . TRP A 1 256 ? 9.995 14.031 -6.519 1.00 96.31 256 TRP A N 1
ATOM 2020 C CA . TRP A 1 256 ? 9.339 13.970 -5.221 1.00 96.31 256 TRP A CA 1
ATOM 2021 C C . TRP A 1 256 ? 10.065 13.017 -4.265 1.00 96.31 256 TRP A C 1
ATOM 2023 O O . TRP A 1 256 ? 10.536 13.463 -3.226 1.00 96.31 256 TRP A O 1
ATOM 2033 N N . LEU A 1 257 ? 10.193 11.738 -4.613 1.00 96.00 257 LEU A N 1
ATOM 2034 C CA . LEU A 1 257 ? 10.679 10.689 -3.704 1.00 96.00 257 LEU A CA 1
ATOM 2035 C C . LEU A 1 257 ? 12.201 10.482 -3.774 1.00 96.00 257 LEU A C 1
ATOM 2037 O O . LEU A 1 257 ? 12.792 9.788 -2.945 1.00 96.00 257 LEU A O 1
ATOM 2041 N N . GLY A 1 258 ? 12.850 11.057 -4.787 1.00 94.94 258 GLY A N 1
ATOM 2042 C CA . GLY A 1 258 ? 14.264 10.850 -5.064 1.00 94.94 258 GLY A CA 1
ATOM 2043 C C . GLY A 1 258 ? 14.608 9.376 -5.271 1.00 94.94 258 GLY A C 1
ATOM 2044 O O . GLY A 1 258 ? 13.803 8.563 -5.716 1.00 94.94 258 GLY A O 1
ATOM 2045 N N . GLU A 1 259 ? 15.834 9.003 -4.924 1.00 93.88 259 GLU A N 1
ATOM 2046 C CA . GLU A 1 259 ? 16.273 7.604 -4.938 1.00 93.88 259 GLU A CA 1
ATOM 2047 C C . GLU A 1 259 ? 16.046 6.914 -3.585 1.00 93.88 259 GLU A C 1
ATOM 2049 O O . GLU A 1 259 ? 16.970 6.293 -3.051 1.00 93.88 259 GLU A O 1
ATOM 2054 N N . GLY A 1 260 ? 14.849 7.064 -3.012 1.00 94.12 260 GLY A N 1
ATOM 2055 C CA . GLY A 1 260 ? 14.416 6.277 -1.855 1.00 94.12 260 GLY A CA 1
ATOM 2056 C C . GLY A 1 260 ? 14.142 4.817 -2.231 1.00 94.12 260 GLY A C 1
ATOM 2057 O O . GLY A 1 260 ? 14.269 4.432 -3.401 1.00 94.12 260 GLY A O 1
ATOM 2058 N N . LEU A 1 261 ? 13.766 3.986 -1.256 1.00 95.00 261 LEU A N 1
ATOM 2059 C CA . LEU A 1 261 ? 13.663 2.532 -1.418 1.00 95.00 261 LEU A CA 1
ATOM 2060 C C . LEU A 1 261 ? 12.802 2.089 -2.618 1.00 95.00 261 LEU A C 1
ATOM 2062 O O . LEU A 1 261 ? 13.129 1.089 -3.265 1.00 95.00 261 LEU A O 1
ATOM 2066 N N . LEU A 1 262 ? 11.749 2.842 -2.950 1.00 95.50 262 LEU A N 1
ATOM 2067 C CA . LEU A 1 262 ? 10.860 2.574 -4.083 1.00 95.50 262 LEU A CA 1
ATOM 2068 C C . LEU A 1 262 ? 11.574 2.619 -5.443 1.00 95.50 262 LEU A C 1
ATOM 2070 O O . LEU A 1 262 ? 11.353 1.749 -6.292 1.00 95.50 262 LEU A O 1
ATOM 2074 N N . ILE A 1 263 ? 12.410 3.643 -5.654 1.00 95.38 263 ILE A N 1
ATOM 2075 C CA . ILE A 1 263 ? 13.009 3.991 -6.957 1.00 95.38 263 ILE A CA 1
ATOM 2076 C C . ILE A 1 263 ? 14.481 3.562 -7.043 1.00 95.38 263 ILE A C 1
ATOM 2078 O O . ILE A 1 263 ? 15.041 3.393 -8.135 1.00 95.38 263 ILE A O 1
ATOM 2082 N N . ALA A 1 264 ? 15.142 3.360 -5.902 1.00 94.06 264 ALA A N 1
ATOM 2083 C CA . ALA A 1 264 ? 16.519 2.896 -5.848 1.00 94.06 264 ALA A CA 1
ATOM 2084 C C . ALA A 1 264 ? 16.712 1.611 -6.685 1.00 94.06 264 ALA A C 1
ATOM 2086 O O . ALA A 1 264 ? 15.928 0.658 -6.623 1.00 94.06 264 ALA A O 1
ATOM 2087 N N . GLY A 1 265 ? 17.788 1.577 -7.472 1.00 92.06 265 GLY A N 1
ATOM 2088 C CA . GLY A 1 265 ? 18.196 0.443 -8.301 1.00 92.06 265 GLY A CA 1
ATOM 2089 C C . GLY A 1 265 ? 19.457 -0.243 -7.768 1.00 92.06 265 GLY A C 1
ATOM 2090 O O . GLY A 1 265 ? 20.181 0.309 -6.936 1.00 92.06 265 GLY A O 1
ATOM 2091 N N . GLY A 1 266 ? 19.722 -1.457 -8.257 1.00 90.50 266 GLY A N 1
ATOM 2092 C CA . GLY A 1 266 ? 20.991 -2.167 -8.052 1.00 90.50 266 GLY A CA 1
ATOM 2093 C C . GLY A 1 266 ? 21.464 -2.261 -6.594 1.00 90.50 266 GLY A C 1
ATOM 2094 O O . GLY A 1 266 ? 20.682 -2.535 -5.681 1.00 90.50 266 GLY A O 1
ATOM 2095 N N . LYS A 1 267 ? 22.766 -2.026 -6.382 1.00 90.94 267 LYS A N 1
ATOM 2096 C CA . LYS A 1 267 ? 23.427 -2.135 -5.068 1.00 90.94 267 LYS A CA 1
ATOM 2097 C C . LYS A 1 267 ? 22.875 -1.152 -4.032 1.00 90.94 267 LYS A C 1
ATOM 2099 O O . LYS A 1 267 ? 22.751 -1.520 -2.869 1.00 90.94 267 LYS A O 1
ATOM 2104 N N . LYS A 1 268 ? 22.504 0.066 -4.449 1.00 90.81 268 LYS A N 1
ATOM 2105 C CA . LYS A 1 268 ? 21.933 1.089 -3.555 1.00 90.81 268 LYS A CA 1
ATOM 2106 C C . LYS A 1 268 ? 20.627 0.605 -2.934 1.00 90.81 268 LYS A C 1
ATOM 2108 O O . LYS A 1 268 ? 20.460 0.677 -1.722 1.00 90.81 268 LYS A O 1
ATOM 2113 N N . TRP A 1 269 ? 19.745 0.033 -3.752 1.00 94.31 269 TRP A N 1
ATOM 2114 C CA . TRP A 1 269 ? 18.516 -0.578 -3.256 1.00 94.31 269 TRP A CA 1
ATOM 2115 C C . TRP A 1 269 ? 18.777 -1.745 -2.311 1.00 94.31 269 TRP A C 1
ATOM 2117 O O . TRP A 1 269 ? 18.180 -1.791 -1.244 1.00 94.31 269 TRP A O 1
ATOM 2127 N N . ALA A 1 270 ? 19.674 -2.666 -2.675 1.00 91.62 270 ALA A N 1
ATOM 2128 C CA . ALA A 1 270 ? 19.974 -3.823 -1.835 1.00 91.62 270 ALA A CA 1
ATOM 2129 C C . ALA A 1 270 ? 20.512 -3.394 -0.457 1.00 91.62 270 ALA A C 1
ATOM 2131 O O . ALA A 1 270 ? 20.060 -3.905 0.569 1.00 91.62 270 ALA A O 1
ATOM 2132 N N . ARG A 1 271 ? 21.407 -2.394 -0.430 1.00 90.81 271 ARG A N 1
ATOM 2133 C CA . ARG A 1 271 ? 21.920 -1.780 0.801 1.00 90.81 271 ARG A CA 1
ATOM 2134 C C . ARG A 1 271 ? 20.785 -1.173 1.626 1.00 90.81 271 ARG A C 1
ATOM 2136 O O . ARG A 1 271 ? 20.616 -1.558 2.778 1.00 90.81 271 ARG A O 1
ATOM 2143 N N . ASN A 1 272 ? 19.996 -0.267 1.046 1.00 90.25 272 ASN A N 1
ATOM 2144 C CA . ASN A 1 272 ? 18.924 0.418 1.771 1.00 90.25 272 ASN A CA 1
ATOM 2145 C C . ASN A 1 272 ? 17.858 -0.580 2.260 1.00 90.25 272 ASN A C 1
ATOM 2147 O O . ASN A 1 272 ? 17.459 -0.527 3.417 1.00 90.25 272 ASN A O 1
ATOM 2151 N N . ARG A 1 273 ? 17.466 -1.567 1.440 1.00 91.62 273 ARG A N 1
ATOM 2152 C CA . ARG A 1 273 ? 16.515 -2.618 1.836 1.00 91.62 273 ARG A CA 1
ATOM 2153 C C . ARG A 1 273 ? 17.012 -3.398 3.048 1.00 91.62 273 ARG A C 1
ATOM 2155 O O . ARG A 1 273 ? 16.232 -3.631 3.969 1.00 91.62 273 ARG A O 1
ATOM 2162 N N . ARG A 1 274 ? 18.290 -3.783 3.063 1.00 88.94 274 ARG A N 1
ATOM 2163 C CA . ARG A 1 274 ? 18.891 -4.491 4.198 1.00 88.94 274 ARG A CA 1
ATOM 2164 C C . ARG A 1 274 ? 18.907 -3.633 5.461 1.00 88.94 274 ARG A C 1
ATOM 2166 O O . ARG A 1 274 ? 18.549 -4.136 6.517 1.00 88.94 274 ARG A O 1
ATOM 2173 N N . LEU A 1 275 ? 19.278 -2.356 5.345 1.00 86.50 275 LEU A N 1
ATOM 2174 C CA . LEU A 1 275 ? 19.303 -1.428 6.481 1.00 86.50 275 LEU A CA 1
ATOM 2175 C C . LEU A 1 275 ? 17.905 -1.184 7.069 1.00 86.50 275 LEU A C 1
ATOM 2177 O O . LEU A 1 275 ? 17.775 -1.034 8.277 1.00 86.50 275 LEU A O 1
ATOM 2181 N N . LEU A 1 276 ? 16.869 -1.162 6.227 1.00 88.38 276 LEU A N 1
ATOM 2182 C CA . LEU A 1 276 ? 15.508 -0.786 6.622 1.00 88.38 276 LEU A CA 1
ATOM 2183 C C . LEU A 1 276 ? 14.623 -1.960 7.056 1.00 88.38 276 LEU A C 1
ATOM 2185 O O . LEU A 1 276 ? 13.673 -1.756 7.801 1.00 88.38 276 LEU A O 1
ATOM 2189 N N . THR A 1 277 ? 14.910 -3.188 6.616 1.00 88.06 277 THR A N 1
ATOM 2190 C CA . THR A 1 277 ? 14.096 -4.375 6.957 1.00 88.06 277 THR A CA 1
ATOM 2191 C C . THR A 1 277 ? 13.933 -4.600 8.470 1.00 88.06 277 THR A C 1
ATOM 2193 O O . THR A 1 277 ? 12.811 -4.903 8.880 1.00 88.06 277 THR A O 1
ATOM 2196 N N . PRO A 1 278 ? 14.958 -4.386 9.324 1.00 85.38 278 PRO A N 1
ATOM 2197 C CA . PRO A 1 278 ? 14.802 -4.504 10.773 1.00 85.38 278 PRO A CA 1
ATOM 2198 C C . PRO A 1 278 ? 13.718 -3.598 11.372 1.00 85.38 278 PRO A C 1
ATOM 2200 O O . PRO A 1 278 ? 13.124 -3.989 12.370 1.00 85.38 278 PRO A O 1
ATOM 2203 N N . ALA A 1 279 ? 13.401 -2.451 10.749 1.00 84.94 279 ALA A N 1
ATOM 2204 C CA . ALA A 1 279 ? 12.348 -1.528 11.200 1.00 84.94 279 ALA A CA 1
ATOM 2205 C C . ALA A 1 279 ? 10.937 -2.147 11.168 1.00 84.94 279 ALA A C 1
ATOM 2207 O O . ALA A 1 279 ? 10.014 -1.641 11.798 1.00 84.94 279 ALA A O 1
ATOM 2208 N N . PHE A 1 280 ? 10.767 -3.243 10.426 1.00 86.38 280 PHE A N 1
ATOM 2209 C CA . PHE A 1 280 ? 9.492 -3.931 10.223 1.00 86.38 280 PHE A CA 1
ATOM 2210 C C . PHE A 1 280 ? 9.452 -5.300 10.918 1.00 86.38 280 PHE A C 1
ATOM 2212 O O . PHE A 1 280 ? 8.603 -6.136 10.605 1.00 86.38 280 PHE A O 1
ATOM 2219 N N . HIS A 1 281 ? 10.369 -5.542 11.862 1.00 86.06 281 HIS A N 1
ATOM 2220 C CA . HIS A 1 281 ? 10.379 -6.749 12.682 1.00 86.06 281 HIS A CA 1
ATOM 2221 C C . HIS A 1 281 ? 9.156 -6.808 13.612 1.00 86.06 281 HIS A C 1
ATOM 2223 O O . HIS A 1 281 ? 8.666 -5.780 14.083 1.00 86.06 281 HIS A O 1
ATOM 2229 N N . PHE A 1 282 ? 8.667 -8.013 13.918 1.00 84.12 282 PHE A N 1
ATOM 2230 C CA . PHE A 1 282 ? 7.421 -8.196 14.672 1.00 84.12 282 PHE A CA 1
ATOM 2231 C C . PHE A 1 282 ? 7.446 -7.546 16.065 1.00 84.12 282 PHE A C 1
ATOM 2233 O O . PHE A 1 282 ? 6.428 -7.018 16.499 1.00 84.12 282 PHE A O 1
ATOM 2240 N N . ASP A 1 283 ? 8.601 -7.508 16.735 1.00 84.44 283 ASP A N 1
ATOM 2241 C CA . ASP A 1 283 ? 8.756 -6.859 18.048 1.00 84.44 283 ASP A CA 1
ATOM 2242 C C . ASP A 1 283 ? 8.525 -5.338 18.014 1.00 84.44 283 ASP A C 1
ATOM 2244 O O . ASP A 1 283 ? 8.080 -4.749 19.004 1.00 84.44 283 ASP A O 1
ATOM 2248 N N . ILE A 1 284 ? 8.808 -4.699 16.875 1.00 86.50 284 ILE A N 1
ATOM 2249 C CA . ILE A 1 284 ? 8.505 -3.283 16.637 1.00 86.50 284 ILE A CA 1
ATOM 2250 C C . ILE A 1 284 ? 7.023 -3.142 16.302 1.00 86.50 284 ILE A C 1
ATOM 2252 O O . ILE A 1 284 ? 6.304 -2.381 16.947 1.00 86.50 284 ILE A O 1
ATOM 2256 N N . LEU A 1 285 ? 6.536 -3.945 15.350 1.00 90.19 285 LEU A N 1
ATOM 2257 C CA . LEU A 1 285 ? 5.138 -3.906 14.916 1.00 90.19 285 LEU A CA 1
ATOM 2258 C C . LEU A 1 285 ? 4.155 -4.164 16.069 1.00 90.19 285 LEU A C 1
ATOM 2260 O O . LEU A 1 285 ? 3.061 -3.602 16.076 1.00 90.19 285 LEU A O 1
ATOM 2264 N N . LYS A 1 286 ? 4.548 -4.969 17.063 1.00 92.25 286 LYS A N 1
ATOM 2265 C CA . LYS A 1 286 ? 3.767 -5.225 18.278 1.00 92.25 286 LYS A CA 1
ATOM 2266 C C . LYS A 1 286 ? 3.470 -3.956 19.067 1.00 92.25 286 LYS A C 1
ATOM 2268 O O . LYS A 1 286 ? 2.367 -3.814 19.589 1.00 92.25 286 LYS A O 1
ATOM 2273 N N . GLN A 1 287 ? 4.417 -3.026 19.122 1.00 89.62 287 GLN A N 1
ATOM 2274 C CA . GLN A 1 287 ? 4.249 -1.751 19.822 1.00 89.62 287 GLN A CA 1
ATOM 2275 C C . GLN A 1 287 ? 3.311 -0.815 19.052 1.00 89.62 287 GLN A C 1
ATOM 2277 O O . GLN A 1 287 ? 2.510 -0.105 19.657 1.00 89.62 287 GLN A O 1
ATOM 2282 N N . TYR A 1 288 ? 3.337 -0.873 17.719 1.00 93.44 288 TYR A N 1
ATOM 2283 C CA . TYR A 1 288 ? 2.485 -0.045 16.861 1.00 93.44 288 TYR A CA 1
ATOM 2284 C C . TYR A 1 288 ? 0.997 -0.391 16.952 1.00 93.44 288 TYR A C 1
ATOM 2286 O O . TYR A 1 288 ? 0.160 0.455 16.658 1.00 93.44 288 TYR A O 1
ATOM 2294 N N . VAL A 1 289 ? 0.633 -1.576 17.452 1.00 95.88 289 VAL A N 1
ATOM 2295 C CA . VAL A 1 289 ? -0.774 -1.898 17.738 1.00 95.88 289 VAL A CA 1
ATOM 2296 C C . VAL A 1 289 ? -1.383 -0.915 18.740 1.00 95.88 289 VAL A C 1
ATOM 2298 O O . VAL A 1 289 ? -2.525 -0.500 18.557 1.00 95.88 289 VAL A O 1
ATOM 2301 N N . ALA A 1 290 ? -0.638 -0.493 19.766 1.00 94.19 290 ALA A N 1
ATOM 2302 C CA . ALA A 1 290 ? -1.127 0.506 20.719 1.00 94.19 290 ALA A CA 1
ATOM 2303 C C . ALA A 1 290 ? -1.387 1.855 20.029 1.00 94.19 290 ALA A C 1
ATOM 2305 O O . ALA A 1 290 ? -2.468 2.421 20.175 1.00 94.19 290 ALA A O 1
ATOM 2306 N N . VAL A 1 291 ? -0.450 2.301 19.187 1.00 94.25 291 VAL A N 1
ATOM 2307 C CA . VAL A 1 291 ? -0.577 3.542 18.405 1.00 94.25 291 VAL A CA 1
ATOM 2308 C C . VAL A 1 291 ? -1.793 3.494 17.475 1.00 94.25 291 VAL A C 1
ATOM 2310 O O . VAL A 1 291 ? -2.545 4.463 17.393 1.00 94.25 291 VAL A O 1
ATOM 2313 N N . ASN A 1 292 ? -2.034 2.355 16.822 1.00 96.50 292 ASN A N 1
ATOM 2314 C CA . ASN A 1 292 ? -3.197 2.164 15.956 1.00 96.50 292 ASN A CA 1
ATOM 2315 C C . ASN A 1 292 ? -4.516 2.284 16.737 1.00 96.50 292 ASN A C 1
ATOM 2317 O O . ASN A 1 292 ? -5.476 2.856 16.221 1.00 96.50 292 ASN A O 1
ATOM 2321 N N . ASN A 1 293 ? -4.580 1.772 17.974 1.00 96.94 293 ASN A N 1
ATOM 2322 C CA . ASN A 1 293 ? -5.764 1.924 18.827 1.00 96.94 293 ASN A CA 1
ATOM 2323 C C . ASN A 1 293 ? -5.998 3.395 19.197 1.00 96.94 293 ASN A C 1
ATOM 2325 O O . ASN A 1 293 ? -7.107 3.887 19.006 1.00 96.94 293 ASN A O 1
ATOM 2329 N N . GLU A 1 294 ? -4.957 4.101 19.645 1.00 94.81 294 GLU A N 1
ATOM 2330 C CA . GLU A 1 294 ? -5.043 5.519 20.025 1.00 94.81 294 GLU A CA 1
ATOM 2331 C C . GLU A 1 294 ? -5.458 6.410 18.845 1.00 94.81 294 GLU A C 1
ATOM 2333 O O . GLU A 1 294 ? -6.334 7.264 18.969 1.00 94.81 294 GLU A O 1
ATOM 2338 N N . ALA A 1 295 ? -4.868 6.196 17.665 1.00 95.62 295 ALA A N 1
ATOM 2339 C CA . ALA A 1 295 ? -5.256 6.926 16.460 1.00 95.62 295 ALA A CA 1
ATOM 2340 C C . ALA A 1 295 ? -6.704 6.612 16.042 1.00 95.62 295 ALA A C 1
ATOM 2342 O O . ALA A 1 295 ? -7.405 7.498 15.542 1.00 95.62 295 ALA A O 1
ATOM 2343 N N . SER A 1 296 ? -7.166 5.379 16.287 1.00 96.81 296 SER A N 1
ATOM 2344 C CA . SER A 1 296 ? -8.552 4.970 16.041 1.00 96.81 296 SER A CA 1
ATOM 2345 C C . SER A 1 296 ? -9.542 5.633 17.001 1.00 96.81 296 SER A C 1
ATOM 2347 O O . SER A 1 296 ? -10.683 5.854 16.605 1.00 96.81 296 SER A O 1
ATOM 2349 N N . ASP A 1 297 ? -9.147 5.989 18.228 1.00 95.69 297 ASP A N 1
ATOM 2350 C CA . ASP A 1 297 ? -10.027 6.709 19.163 1.00 95.69 297 ASP A CA 1
ATOM 2351 C C . ASP A 1 297 ? -10.451 8.062 18.602 1.00 95.69 297 ASP A C 1
ATOM 2353 O O . ASP A 1 297 ? -11.632 8.412 18.631 1.00 95.69 297 ASP A O 1
ATOM 2357 N N . VAL A 1 298 ? -9.495 8.805 18.038 1.00 94.62 298 VAL A N 1
ATOM 2358 C CA . VAL A 1 298 ? -9.758 10.112 17.425 1.00 94.62 298 VAL A CA 1
ATOM 2359 C C . VAL A 1 298 ? -10.631 9.956 16.178 1.00 94.62 298 VAL A C 1
ATOM 2361 O O . VAL A 1 298 ? -11.563 10.738 15.969 1.00 94.62 298 VAL A O 1
ATOM 2364 N N . LEU A 1 299 ? -10.394 8.914 15.376 1.00 95.25 299 LEU A N 1
ATOM 2365 C CA . LEU A 1 299 ? -11.236 8.590 14.225 1.00 95.25 299 LEU A CA 1
ATOM 2366 C C . LEU A 1 299 ? -12.677 8.266 14.654 1.00 95.25 299 LEU A C 1
ATOM 2368 O O . LEU A 1 299 ? -13.624 8.815 14.089 1.00 95.25 299 LEU A O 1
ATOM 2372 N N . ILE A 1 300 ? -12.856 7.429 15.680 1.00 95.44 300 ILE A N 1
ATOM 2373 C CA . ILE A 1 300 ? -14.167 7.083 16.252 1.00 95.44 300 ILE A CA 1
ATOM 2374 C C . ILE A 1 300 ? -14.861 8.326 16.810 1.00 95.44 300 ILE A C 1
ATOM 2376 O O . ILE A 1 300 ? -16.061 8.492 16.598 1.00 95.44 300 ILE A O 1
ATOM 2380 N N . GLU A 1 301 ? -14.138 9.217 17.490 1.00 93.44 301 GLU A N 1
ATOM 2381 C CA . GLU A 1 301 ? -14.675 10.479 18.011 1.00 93.44 301 GLU A CA 1
ATOM 2382 C C . GLU A 1 301 ? -15.249 11.342 16.873 1.00 93.44 301 GLU A C 1
ATOM 2384 O O . GLU A 1 301 ? -16.362 11.869 16.976 1.00 93.44 301 GLU A O 1
ATOM 2389 N N . LYS A 1 302 ? -14.526 11.444 15.752 1.00 91.69 302 LYS A N 1
ATOM 2390 C CA . LYS A 1 302 ? -14.980 12.182 14.567 1.00 91.69 302 LYS A CA 1
ATOM 2391 C C . LYS A 1 302 ? -16.192 11.535 13.905 1.00 91.69 302 LYS A C 1
ATOM 2393 O O . LYS A 1 302 ? -17.177 12.229 13.664 1.00 91.69 302 LYS A O 1
ATOM 2398 N N . ILE A 1 303 ? -16.153 10.221 13.666 1.00 92.69 303 ILE A N 1
ATOM 2399 C CA . ILE A 1 303 ? -17.288 9.488 13.084 1.00 92.69 303 ILE A CA 1
ATOM 2400 C C . ILE A 1 303 ? -18.513 9.614 13.998 1.00 92.69 303 ILE A C 1
ATOM 2402 O O . ILE A 1 303 ? -19.608 9.880 13.511 1.00 92.69 303 ILE A O 1
ATOM 2406 N N . SER A 1 304 ? -18.331 9.539 15.322 1.00 91.69 304 SER A N 1
ATOM 2407 C CA . SER A 1 304 ? -19.403 9.740 16.305 1.00 91.69 304 SER A CA 1
ATOM 2408 C C . SER A 1 304 ? -20.062 11.106 16.138 1.00 91.69 304 SER A C 1
ATOM 2410 O O . SER A 1 304 ? -21.287 11.187 16.081 1.00 91.69 304 SER A O 1
ATOM 2412 N N . LYS A 1 305 ? -19.269 12.181 16.026 1.00 88.38 305 LYS A N 1
ATOM 2413 C CA . LYS A 1 305 ? -19.782 13.546 15.825 1.00 88.38 305 LYS A CA 1
ATOM 2414 C C . LYS A 1 305 ? -20.607 13.655 14.547 1.00 88.38 305 LYS A C 1
ATOM 2416 O O . LYS A 1 305 ? -21.679 14.244 14.587 1.00 88.38 305 LYS A O 1
ATOM 2421 N N . THR A 1 306 ? -20.153 13.054 13.450 1.00 83.38 306 THR A N 1
ATOM 2422 C CA . THR A 1 306 ? -20.879 13.090 12.174 1.00 83.38 306 THR A CA 1
ATOM 2423 C C . THR A 1 306 ? -22.110 12.181 12.161 1.00 83.38 306 THR A C 1
ATOM 2425 O O . THR A 1 306 ? -23.106 12.527 11.538 1.00 83.38 306 THR A O 1
ATOM 2428 N N . SER A 1 307 ? -22.082 11.065 12.895 1.00 82.81 307 SER A N 1
ATOM 2429 C CA . SER A 1 307 ? -23.202 10.116 13.002 1.00 82.81 307 SER A CA 1
ATOM 2430 C C . SER A 1 307 ? -24.396 10.631 13.815 1.00 82.81 307 SER A C 1
ATOM 2432 O O . SER A 1 307 ? -25.477 10.055 13.734 1.00 82.81 307 SER A O 1
ATOM 2434 N N . LYS A 1 308 ? -24.220 11.705 14.604 1.00 79.69 308 LYS A N 1
ATOM 2435 C CA . LYS A 1 308 ? -25.311 12.345 15.366 1.00 79.69 308 LYS A CA 1
ATOM 2436 C C . LYS A 1 308 ? -26.320 13.062 14.466 1.00 79.69 308 LYS A C 1
ATOM 2438 O O . LYS A 1 308 ? -27.465 13.234 14.872 1.00 79.69 308 LYS A O 1
ATOM 2443 N N . ASP A 1 309 ? -25.902 13.469 13.271 1.00 77.38 309 ASP A N 1
ATOM 2444 C CA . ASP A 1 309 ? -26.783 14.064 12.272 1.00 77.38 309 ASP A CA 1
ATOM 2445 C C . ASP A 1 309 ? -27.513 12.927 11.532 1.00 77.38 309 ASP A C 1
ATOM 2447 O O . ASP A 1 309 ? -26.949 12.305 10.626 1.00 77.38 309 ASP A O 1
ATOM 2451 N N . GLU A 1 310 ? -28.753 12.618 11.929 1.00 67.44 310 GLU A N 1
ATOM 2452 C CA . GLU A 1 310 ? -29.526 11.517 11.335 1.00 67.44 310 GLU A CA 1
ATOM 2453 C C . GLU A 1 310 ? -29.568 11.605 9.797 1.00 67.44 310 GLU A C 1
ATOM 2455 O O . GLU A 1 310 ? -29.930 12.624 9.211 1.00 67.44 310 GLU A O 1
ATOM 2460 N N . GLY A 1 311 ? -29.185 10.510 9.129 1.00 68.94 311 GLY A N 1
ATOM 2461 C CA . GLY A 1 311 ? -29.231 10.386 7.666 1.00 68.94 311 GLY A CA 1
ATOM 2462 C C . GLY A 1 311 ? -28.075 11.044 6.902 1.00 68.94 311 GLY A C 1
ATOM 2463 O O . GLY A 1 311 ? -28.036 10.956 5.672 1.00 68.94 311 GLY A O 1
ATOM 2464 N N . LYS A 1 312 ? -27.112 11.674 7.584 1.00 84.94 312 LYS A N 1
ATOM 2465 C CA . LYS A 1 312 ? -25.984 12.336 6.922 1.00 84.94 312 LYS A CA 1
ATOM 2466 C C . LYS A 1 312 ? -24.912 11.335 6.489 1.00 84.94 312 LYS A C 1
ATOM 2468 O O . LYS A 1 312 ? -24.419 10.535 7.281 1.00 84.94 312 LYS A O 1
ATOM 2473 N N . HIS A 1 313 ? -24.516 11.430 5.224 1.00 89.44 313 HIS A N 1
ATOM 2474 C CA . HIS A 1 313 ? -23.357 10.721 4.691 1.00 89.44 313 HIS A CA 1
ATOM 2475 C C . HIS A 1 313 ? -22.116 11.607 4.790 1.00 89.44 313 HIS A C 1
ATOM 2477 O O . HIS A 1 313 ? -22.204 12.826 4.617 1.00 89.44 313 HIS A O 1
ATOM 2483 N N . PHE A 1 314 ? -20.956 11.003 5.024 1.00 90.38 314 PHE A N 1
ATOM 2484 C CA . PHE A 1 314 ? -19.686 11.711 5.143 1.00 90.38 314 PHE A CA 1
ATOM 2485 C C . PHE A 1 314 ? -18.604 11.074 4.286 1.00 90.38 314 PHE A C 1
ATOM 2487 O O . PHE A 1 314 ? -18.666 9.889 3.974 1.00 90.38 314 PHE A O 1
ATOM 2494 N N . GLU A 1 315 ? -17.623 11.888 3.907 1.00 91.88 315 GLU A N 1
ATOM 2495 C CA . GLU A 1 315 ? -16.511 11.465 3.064 1.00 91.88 315 GLU A CA 1
ATOM 2496 C C . GLU A 1 315 ? -15.479 10.697 3.911 1.00 91.88 315 GLU A C 1
ATOM 2498 O O . GLU A 1 315 ? -14.928 11.218 4.885 1.00 91.88 315 GLU A O 1
ATOM 2503 N N . VAL A 1 316 ? -15.281 9.426 3.572 1.00 92.12 316 VAL A N 1
ATOM 2504 C CA . VAL A 1 316 ? -14.544 8.434 4.358 1.00 92.12 316 VAL A CA 1
ATOM 2505 C C . VAL A 1 316 ? -13.039 8.514 4.121 1.00 92.12 316 VAL A C 1
ATOM 2507 O O . VAL A 1 316 ? -12.271 8.425 5.086 1.00 92.12 316 VAL A O 1
ATOM 2510 N N . PHE A 1 317 ? -12.602 8.724 2.874 1.00 90.75 317 PHE A N 1
ATOM 2511 C CA . PHE A 1 317 ? -11.179 8.728 2.524 1.00 90.75 317 PHE A CA 1
ATOM 2512 C C . PHE A 1 317 ? -10.412 9.818 3.268 1.00 90.75 317 PHE A C 1
ATOM 2514 O O . PHE A 1 317 ? -9.282 9.599 3.699 1.00 90.75 317 PHE A O 1
ATOM 2521 N N . ARG A 1 318 ? -11.022 10.987 3.461 1.00 90.25 318 ARG A N 1
ATOM 2522 C CA . ARG A 1 318 ? -10.431 12.128 4.161 1.00 90.25 318 ARG A CA 1
ATOM 2523 C C . ARG A 1 318 ? -10.199 11.833 5.635 1.00 90.25 318 ARG A C 1
ATOM 2525 O O . ARG A 1 318 ? -9.135 12.156 6.155 1.00 90.25 318 ARG A O 1
ATOM 2532 N N . LEU A 1 319 ? -11.165 11.213 6.315 1.00 93.25 319 LEU A N 1
ATOM 2533 C CA . LEU A 1 319 ? -11.020 10.865 7.731 1.00 93.25 319 LEU A CA 1
ATOM 2534 C C . LEU A 1 319 ? -9.973 9.769 7.930 1.00 93.25 319 LEU A C 1
ATOM 2536 O O . LEU A 1 319 ? -9.095 9.907 8.783 1.00 93.25 319 LEU A O 1
ATOM 2540 N N . ILE A 1 320 ? -10.035 8.720 7.112 1.00 95.31 320 ILE A N 1
ATOM 2541 C CA . ILE A 1 320 ? -9.094 7.602 7.177 1.00 95.31 320 ILE A CA 1
ATOM 2542 C C . ILE A 1 320 ? -7.684 8.057 6.787 1.00 95.31 320 ILE A C 1
ATOM 2544 O O . ILE A 1 320 ? -6.735 7.699 7.472 1.00 95.31 320 ILE A O 1
ATOM 2548 N N . GLY A 1 321 ? -7.532 8.885 5.751 1.00 93.62 321 GLY A N 1
ATOM 2549 C CA . GLY A 1 321 ? -6.230 9.394 5.314 1.00 93.62 321 GLY A CA 1
ATOM 2550 C C . GLY A 1 321 ? -5.515 10.234 6.373 1.00 93.62 321 GLY A C 1
ATOM 2551 O O . GLY A 1 321 ? -4.293 10.176 6.481 1.00 93.62 321 GLY A O 1
ATOM 2552 N N . LEU A 1 322 ? -6.257 10.979 7.202 1.00 94.25 322 LEU A N 1
ATOM 2553 C CA . LEU A 1 322 ? -5.679 11.664 8.364 1.00 94.25 322 LEU A CA 1
ATOM 2554 C C . LEU A 1 322 ? -5.274 10.678 9.468 1.00 94.25 322 LEU A C 1
ATOM 2556 O O . LEU A 1 322 ? -4.243 10.879 10.104 1.00 94.25 322 LEU A O 1
ATOM 2560 N N . CYS A 1 323 ? -6.067 9.625 9.688 1.00 95.69 323 CYS A N 1
ATOM 2561 C CA . CYS A 1 323 ? -5.769 8.580 10.667 1.00 95.69 323 CYS A CA 1
ATOM 2562 C C . CYS A 1 323 ? -4.486 7.817 10.300 1.00 95.69 323 CYS A C 1
ATOM 2564 O O . CYS A 1 323 ? -3.572 7.747 11.118 1.00 95.69 323 CYS A O 1
ATOM 2566 N N . THR A 1 324 ? -4.363 7.332 9.061 1.00 96.25 324 THR A N 1
ATOM 2567 C CA . THR A 1 324 ? -3.168 6.596 8.612 1.00 96.25 324 THR A CA 1
ATOM 2568 C C . THR A 1 324 ? -1.927 7.489 8.553 1.00 96.25 324 THR A C 1
ATOM 2570 O O . THR A 1 324 ? -0.830 7.045 8.890 1.00 96.25 324 THR A O 1
ATOM 2573 N N . LEU A 1 325 ? -2.079 8.777 8.206 1.00 95.06 325 LEU A N 1
ATOM 2574 C CA . LEU A 1 325 ? -0.974 9.740 8.259 1.00 95.06 325 LEU A CA 1
ATOM 2575 C C . LEU A 1 325 ? -0.462 9.939 9.693 1.00 95.06 325 LEU A C 1
ATOM 2577 O O . LEU A 1 325 ? 0.746 9.974 9.925 1.00 95.06 325 LEU A O 1
ATOM 2581 N N . GLU A 1 326 ? -1.366 10.059 10.664 1.00 94.75 326 GLU A N 1
ATOM 2582 C CA . GLU A 1 326 ? -0.990 10.168 12.073 1.00 94.75 326 GLU A CA 1
ATOM 2583 C C . GLU A 1 326 ? -0.316 8.885 12.581 1.00 94.75 326 GLU A C 1
ATOM 2585 O O . GLU A 1 326 ? 0.704 8.960 13.270 1.00 94.75 326 GLU A O 1
ATOM 2590 N N . ILE A 1 327 ? -0.832 7.714 12.192 1.00 95.31 327 ILE A N 1
ATOM 2591 C CA . ILE A 1 327 ? -0.251 6.412 12.539 1.00 95.31 327 ILE A CA 1
ATOM 2592 C C . ILE A 1 327 ? 1.181 6.301 12.015 1.00 95.31 327 ILE A C 1
ATOM 2594 O O . ILE A 1 327 ? 2.089 6.018 12.799 1.00 95.31 327 ILE A O 1
ATOM 2598 N N . ILE A 1 328 ? 1.430 6.560 10.724 1.00 94.69 328 ILE A N 1
ATOM 2599 C CA . ILE A 1 328 ? 2.788 6.433 10.178 1.00 94.69 328 ILE A CA 1
ATOM 2600 C C . ILE A 1 328 ? 3.753 7.442 10.815 1.00 94.69 328 ILE A C 1
ATOM 2602 O O . ILE A 1 328 ? 4.909 7.104 11.074 1.00 94.69 328 ILE A O 1
ATOM 2606 N N . LEU A 1 329 ? 3.294 8.656 11.138 1.00 92.81 329 LEU A N 1
ATOM 2607 C CA . LEU A 1 329 ? 4.123 9.671 11.791 1.00 92.81 329 LEU A CA 1
ATOM 2608 C C . LEU A 1 329 ? 4.513 9.284 13.217 1.00 92.81 329 LEU A C 1
ATOM 2610 O O . LEU A 1 329 ? 5.682 9.426 13.584 1.00 92.81 329 LEU A O 1
ATOM 2614 N N . LYS A 1 330 ? 3.584 8.727 13.995 1.00 91.62 330 LYS A N 1
ATOM 2615 C CA . LYS A 1 330 ? 3.873 8.230 15.345 1.00 91.62 330 LYS A CA 1
ATOM 2616 C C . LYS A 1 330 ? 4.749 6.977 15.321 1.00 91.62 330 LYS A C 1
ATOM 2618 O O . LYS A 1 330 ? 5.723 6.912 16.066 1.00 91.62 330 LYS A O 1
ATOM 2623 N N . CYS A 1 331 ? 4.436 6.015 14.454 1.00 90.19 331 CYS A N 1
ATOM 2624 C CA . CYS A 1 331 ? 5.129 4.729 14.383 1.00 90.19 331 CYS A CA 1
ATOM 2625 C C . CYS A 1 331 ? 6.521 4.851 13.751 1.00 90.19 331 CYS A C 1
ATOM 2627 O O . CYS A 1 331 ? 7.523 4.536 14.380 1.00 90.19 331 CYS A O 1
ATOM 2629 N N . ALA A 1 332 ? 6.609 5.318 12.505 1.00 87.31 332 ALA A N 1
ATOM 2630 C CA . ALA A 1 332 ? 7.860 5.306 1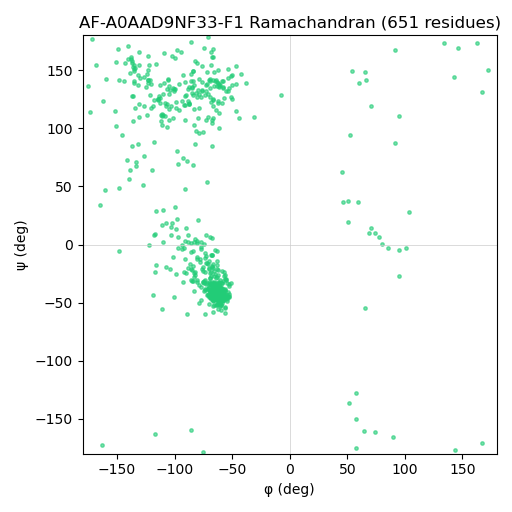1.751 1.00 87.31 332 ALA A CA 1
ATOM 2631 C C . ALA A 1 332 ? 8.740 6.532 12.030 1.00 87.31 332 ALA A C 1
ATOM 2633 O O . ALA A 1 332 ? 9.966 6.435 11.963 1.00 87.31 332 ALA A O 1
ATOM 2634 N N . PHE A 1 333 ? 8.138 7.682 12.341 1.00 87.81 333 PHE A N 1
ATOM 2635 C CA . PHE A 1 333 ? 8.858 8.954 12.456 1.00 87.81 333 PHE A CA 1
ATOM 2636 C C . PHE A 1 333 ? 8.979 9.490 13.885 1.00 87.81 333 PHE A C 1
ATOM 2638 O O . PHE A 1 333 ? 9.552 10.565 14.083 1.00 87.81 333 PHE A O 1
ATOM 2645 N N . SER A 1 334 ? 8.470 8.745 14.875 1.00 83.88 334 SER A N 1
ATOM 2646 C CA . SER A 1 334 ? 8.432 9.132 16.293 1.00 83.88 334 SER A CA 1
ATOM 2647 C C . SER A 1 334 ? 7.946 10.581 16.485 1.00 83.88 334 SER A C 1
ATOM 2649 O O . SER A 1 334 ? 8.467 11.329 17.320 1.00 83.88 334 SER A O 1
ATOM 2651 N N . HIS A 1 335 ? 6.991 10.997 15.650 1.00 83.62 335 HIS A N 1
ATOM 2652 C CA . HIS A 1 335 ? 6.500 12.361 15.540 1.00 83.62 335 HIS A CA 1
ATOM 2653 C C . HIS A 1 335 ? 5.065 12.427 16.064 1.00 83.62 335 HIS A C 1
ATOM 2655 O O . HIS A 1 335 ? 4.114 12.015 15.401 1.00 83.62 335 HIS A O 1
ATOM 2661 N N . ASN A 1 336 ? 4.931 12.939 17.285 1.00 80.44 336 ASN A N 1
ATOM 2662 C CA . ASN A 1 336 ? 3.676 12.968 18.027 1.00 80.44 336 ASN A CA 1
ATOM 2663 C C . ASN A 1 336 ? 2.931 14.286 17.795 1.00 80.44 336 ASN A C 1
ATOM 2665 O O . ASN A 1 336 ? 2.894 15.137 18.681 1.00 80.44 336 ASN A O 1
ATOM 2669 N N . ASP A 1 337 ? 2.332 14.427 16.615 1.00 78.19 337 ASP A N 1
ATOM 2670 C CA . ASP A 1 337 ? 1.430 15.538 16.304 1.00 78.19 337 ASP A CA 1
ATOM 2671 C C . ASP A 1 337 ? -0.017 15.020 16.211 1.00 78.19 337 ASP A C 1
ATOM 2673 O O . ASP A 1 337 ? -0.272 13.950 15.657 1.00 78.19 337 ASP A O 1
ATOM 2677 N N . ASP A 1 338 ? -0.973 15.782 16.750 1.00 81.75 338 ASP A N 1
ATOM 2678 C CA . ASP A 1 338 ? -2.411 15.469 16.695 1.00 81.75 338 ASP A CA 1
ATOM 2679 C C . ASP A 1 338 ? -3.009 15.958 15.364 1.00 81.75 338 ASP A C 1
ATOM 2681 O O . ASP A 1 338 ? -3.742 16.950 15.273 1.00 81.75 338 ASP A O 1
ATOM 2685 N N . ILE A 1 339 ? -2.595 15.294 14.285 1.00 85.69 339 ILE A N 1
ATOM 2686 C CA . ILE A 1 339 ? -2.896 15.700 12.907 1.00 85.69 339 ILE A CA 1
ATOM 2687 C C . ILE A 1 339 ? -4.377 15.554 12.618 1.00 85.69 339 ILE A C 1
ATOM 2689 O O . ILE A 1 339 ? -4.952 16.396 11.924 1.00 85.69 339 ILE A O 1
ATOM 2693 N N . GLN A 1 340 ? -5.026 14.545 13.194 1.00 88.94 340 GLN A N 1
ATOM 2694 C CA . GLN A 1 340 ? -6.462 14.412 13.063 1.00 88.94 340 GLN A CA 1
ATOM 2695 C C . GLN A 1 340 ? -7.198 15.624 13.660 1.00 88.94 340 GLN A C 1
ATOM 2697 O O . GLN A 1 340 ? -8.189 16.053 13.073 1.00 88.94 340 GLN A O 1
ATOM 2702 N N . ARG A 1 341 ? -6.745 16.247 14.753 1.00 85.56 341 ARG A N 1
ATOM 2703 C CA . ARG A 1 341 ? -7.438 17.424 15.321 1.00 85.56 341 ARG A CA 1
ATOM 2704 C C . ARG A 1 341 ? -7.045 18.769 14.707 1.00 85.56 341 ARG A C 1
ATOM 2706 O O . ARG A 1 341 ? -7.704 19.767 14.989 1.00 85.56 341 ARG A O 1
ATOM 2713 N N . SER A 1 342 ? -6.040 18.803 13.833 1.00 76.88 342 SER A N 1
ATOM 2714 C CA . SER A 1 342 ? -5.513 20.041 13.229 1.00 76.88 342 SER A CA 1
ATOM 2715 C C . SER A 1 342 ? -6.459 20.759 12.247 1.00 76.88 342 SER A C 1
ATOM 2717 O O . SER A 1 342 ? -6.186 21.887 11.840 1.00 76.88 342 SER A O 1
ATOM 2719 N N . GLY A 1 343 ? -7.581 20.137 11.881 1.00 73.38 343 GLY A N 1
ATOM 2720 C CA . GLY A 1 343 ? -8.588 20.689 10.980 1.00 73.38 343 GLY A CA 1
ATOM 2721 C C . GLY A 1 343 ? -9.187 19.613 10.083 1.00 73.38 343 GLY A C 1
ATOM 2722 O O . GLY A 1 343 ? -8.877 18.427 10.207 1.00 73.38 343 GLY A O 1
ATOM 2723 N N . GLU A 1 344 ? -10.066 20.016 9.168 1.00 69.62 344 GLU A N 1
ATOM 2724 C CA . GLU A 1 344 ? -10.660 19.059 8.238 1.00 69.62 344 GLU A CA 1
ATOM 2725 C C . GLU A 1 344 ? -9.709 18.704 7.075 1.00 69.62 344 GLU A C 1
ATOM 2727 O O . GLU A 1 344 ? -9.741 17.582 6.582 1.00 69.62 344 GLU A O 1
ATOM 2732 N N . GLU A 1 345 ? -8.886 19.635 6.572 1.00 78.69 345 GLU A N 1
ATOM 2733 C CA . GLU A 1 345 ? -7.936 19.397 5.465 1.00 78.69 345 GLU A CA 1
ATOM 2734 C C . GLU A 1 345 ? -6.495 19.637 5.934 1.00 78.69 345 GLU A C 1
ATOM 2736 O O . GLU A 1 345 ? -6.153 20.751 6.325 1.00 78.69 345 GLU A O 1
ATOM 2741 N N . HIS A 1 346 ? -5.638 18.613 5.869 1.00 88.00 346 HIS A N 1
ATOM 2742 C CA . HIS A 1 346 ? -4.221 18.761 6.205 1.00 88.00 346 HIS A CA 1
ATOM 2743 C C . HIS A 1 346 ? -3.403 19.131 4.951 1.00 88.00 346 HIS A C 1
ATOM 2745 O O . HIS A 1 346 ? -3.474 18.404 3.951 1.00 88.00 346 HIS A O 1
ATOM 2751 N N . PRO A 1 347 ? -2.588 20.207 4.968 1.00 91.75 347 PRO A N 1
ATOM 2752 C CA . PRO A 1 347 ? -1.885 20.684 3.773 1.00 91.75 347 PRO A CA 1
ATOM 2753 C C . PRO A 1 347 ? -0.951 19.647 3.129 1.00 91.75 347 PRO A C 1
ATOM 2755 O O . PRO A 1 347 ? -0.855 19.594 1.904 1.00 91.75 347 PRO A O 1
ATOM 2758 N N . TYR A 1 348 ? -0.325 18.770 3.925 1.00 91.94 348 TYR A N 1
ATOM 2759 C CA . TYR A 1 348 ? 0.472 17.652 3.402 1.00 91.94 348 TYR A CA 1
ATOM 2760 C C . TYR A 1 348 ? -0.363 16.652 2.601 1.00 91.94 348 TYR A C 1
ATOM 2762 O O . TYR A 1 348 ? 0.019 16.312 1.485 1.00 91.94 348 TYR A O 1
ATOM 2770 N N . VAL A 1 349 ? -1.535 16.247 3.104 1.00 91.19 349 VAL A N 1
ATOM 2771 C CA . VAL A 1 349 ? -2.419 15.300 2.398 1.00 91.19 349 VAL A CA 1
ATOM 2772 C C . VAL A 1 349 ? -2.878 15.900 1.068 1.00 91.19 349 VAL A C 1
ATOM 2774 O O . VAL A 1 349 ? -2.849 15.233 0.034 1.00 91.19 349 VAL A O 1
ATOM 2777 N N . LYS A 1 350 ? -3.217 17.195 1.066 1.00 92.38 350 LYS A N 1
ATOM 2778 C CA . LYS A 1 350 ? -3.571 17.935 -0.152 1.00 92.38 350 LYS A CA 1
ATOM 2779 C C . LYS A 1 350 ? -2.419 17.978 -1.160 1.00 92.38 350 LYS A C 1
ATOM 2781 O O . LYS A 1 350 ? -2.633 17.729 -2.347 1.00 92.38 350 LYS A O 1
ATOM 2786 N N . ALA A 1 351 ? -1.202 18.279 -0.704 1.00 95.56 351 ALA A N 1
ATOM 2787 C CA . ALA A 1 351 ? -0.019 18.323 -1.560 1.00 95.56 351 ALA A CA 1
ATOM 2788 C C . ALA A 1 351 ? 0.279 16.948 -2.179 1.00 95.56 351 ALA A C 1
ATOM 2790 O O . ALA A 1 351 ? 0.474 16.864 -3.390 1.00 95.56 351 ALA A O 1
ATOM 2791 N N . VAL A 1 352 ? 0.232 15.874 -1.382 1.00 94.88 352 VAL A N 1
ATOM 2792 C CA . VAL A 1 352 ? 0.401 14.479 -1.832 1.00 94.88 352 VAL A CA 1
ATOM 2793 C C . VAL A 1 352 ? -0.644 14.089 -2.876 1.00 94.88 352 VAL A C 1
ATOM 2795 O O . VAL A 1 352 ? -0.302 13.513 -3.912 1.00 94.88 352 VAL A O 1
ATOM 2798 N N . PHE A 1 353 ? -1.909 14.447 -2.652 1.00 93.19 353 PHE A N 1
ATOM 2799 C CA . PHE A 1 353 ? -2.984 14.195 -3.609 1.00 93.19 353 PHE A CA 1
ATOM 2800 C C . PHE A 1 353 ? -2.721 14.888 -4.955 1.00 93.19 353 PHE A C 1
ATOM 2802 O O . PHE A 1 353 ? -2.756 14.247 -6.005 1.00 93.19 353 PHE A O 1
ATOM 2809 N N . GLN A 1 354 ? -2.365 16.174 -4.930 1.00 95.56 354 GLN A N 1
ATOM 2810 C CA . GLN A 1 354 ? -2.056 16.943 -6.139 1.00 95.56 354 GLN A CA 1
ATOM 2811 C C . GLN A 1 354 ? -0.784 16.461 -6.854 1.00 95.56 354 GLN A C 1
ATOM 2813 O O . GLN A 1 354 ? -0.737 16.464 -8.085 1.00 95.56 354 GLN A O 1
ATOM 2818 N N . LEU A 1 355 ? 0.246 16.038 -6.111 1.00 97.00 355 LEU A N 1
ATOM 2819 C CA . LEU A 1 355 ? 1.445 15.409 -6.678 1.00 97.00 355 LEU A CA 1
ATOM 2820 C C . LEU A 1 355 ? 1.071 14.128 -7.426 1.00 97.00 355 LEU A C 1
ATOM 2822 O O . LEU A 1 355 ? 1.471 13.944 -8.575 1.00 97.00 355 LEU A O 1
ATOM 2826 N N . SER A 1 356 ? 0.246 13.288 -6.806 1.00 95.19 356 SER A N 1
ATOM 2827 C CA . SER A 1 356 ? -0.199 12.019 -7.382 1.00 95.19 356 SER A CA 1
ATOM 2828 C C . SER A 1 356 ? -1.045 12.228 -8.645 1.00 95.19 356 SER A C 1
ATOM 2830 O O . SER A 1 356 ? -0.793 11.583 -9.665 1.00 95.19 356 SER A O 1
ATOM 2832 N N . GLN A 1 357 ? -1.959 13.207 -8.639 1.00 94.38 357 GLN A N 1
ATOM 2833 C CA . GLN A 1 357 ? -2.719 13.607 -9.831 1.00 94.38 357 GLN A CA 1
ATOM 2834 C C . GLN A 1 357 ? -1.810 14.108 -10.954 1.00 94.38 357 GLN A C 1
ATOM 2836 O O . GLN A 1 357 ? -1.959 13.696 -12.103 1.00 94.38 357 GLN A O 1
ATOM 2841 N N . ALA A 1 358 ? -0.837 14.966 -10.641 1.00 96.31 358 ALA A N 1
ATOM 2842 C CA . ALA A 1 358 ? 0.096 15.494 -11.630 1.00 96.31 358 ALA A CA 1
ATOM 2843 C C . ALA A 1 358 ? 0.978 14.393 -12.252 1.00 96.31 358 ALA A C 1
ATOM 2845 O O . ALA A 1 358 ? 1.249 14.441 -13.454 1.00 96.31 358 ALA A O 1
ATOM 2846 N N . MET A 1 359 ? 1.383 13.379 -11.477 1.00 94.69 359 MET A N 1
ATOM 2847 C CA . MET A 1 359 ? 2.147 12.237 -11.995 1.00 94.69 359 MET A CA 1
ATOM 2848 C C . MET A 1 359 ? 1.338 11.392 -12.982 1.00 94.69 359 MET A C 1
ATOM 2850 O O . MET A 1 359 ? 1.861 11.051 -14.045 1.00 94.69 359 MET A O 1
ATOM 2854 N N . VAL A 1 360 ? 0.071 11.090 -12.675 1.00 92.75 360 VAL A N 1
ATOM 2855 C CA . VAL A 1 360 ? -0.823 10.370 -13.602 1.00 92.75 360 VAL A CA 1
ATOM 2856 C C . VAL A 1 360 ? -1.150 11.239 -14.818 1.00 92.75 360 VAL A C 1
ATOM 2858 O O . VAL A 1 360 ? -1.090 10.770 -15.954 1.00 92.75 360 VAL A O 1
ATOM 2861 N N . TYR A 1 361 ? -1.399 12.534 -14.611 1.00 93.62 361 TYR A N 1
ATOM 2862 C CA . TYR A 1 361 ? -1.631 13.498 -15.686 1.00 93.62 361 TYR A CA 1
ATOM 2863 C C . TYR A 1 361 ? -0.471 13.531 -16.689 1.00 93.62 361 TYR A C 1
ATOM 2865 O O . TYR A 1 361 ? -0.718 13.568 -17.899 1.00 93.62 361 TYR A O 1
ATOM 2873 N N . ARG A 1 362 ? 0.773 13.501 -16.189 1.00 93.06 362 ARG A N 1
ATOM 2874 C CA . ARG A 1 362 ? 1.999 13.448 -16.994 1.00 93.06 362 ARG A CA 1
ATOM 2875 C C . ARG A 1 362 ? 2.173 12.091 -17.672 1.00 93.06 362 ARG A C 1
ATOM 2877 O O . ARG A 1 362 ? 2.479 12.066 -18.857 1.00 93.06 362 ARG A O 1
ATOM 2884 N N . LEU A 1 363 ? 1.927 10.984 -16.965 1.00 89.62 363 LEU A N 1
ATOM 2885 C CA . LEU A 1 363 ? 2.020 9.622 -17.511 1.00 89.62 363 LEU A CA 1
ATOM 2886 C C . LEU A 1 363 ? 1.103 9.421 -18.727 1.00 89.62 363 LEU A C 1
ATOM 2888 O O . LEU A 1 363 ? 1.506 8.827 -19.718 1.00 89.62 363 LEU A O 1
ATOM 2892 N N . LEU A 1 364 ? -0.115 9.961 -18.682 1.00 88.81 364 LEU A N 1
ATOM 2893 C CA . LEU A 1 364 ? -1.088 9.824 -19.770 1.00 88.81 364 LEU A CA 1
ATOM 2894 C C . LEU A 1 364 ? -0.860 10.801 -20.939 1.00 88.81 364 LEU A C 1
ATOM 2896 O O . LEU A 1 364 ? -1.642 10.812 -21.887 1.00 88.81 364 LEU A O 1
ATOM 2900 N N . ARG A 1 365 ? 0.180 11.646 -20.888 1.00 90.00 365 ARG A N 1
ATOM 2901 C CA . ARG A 1 365 ? 0.449 12.697 -21.886 1.00 90.00 365 ARG A CA 1
ATOM 2902 C C . ARG A 1 365 ? 1.912 12.661 -22.329 1.00 90.00 365 ARG A C 1
ATOM 2904 O O . ARG A 1 365 ? 2.719 13.427 -21.803 1.00 90.00 365 ARG A O 1
ATOM 2911 N N . PRO A 1 366 ? 2.258 11.839 -23.337 1.00 87.94 366 PRO A N 1
ATOM 2912 C CA . PRO A 1 366 ? 3.638 11.672 -23.802 1.00 87.94 366 PRO A CA 1
ATOM 2913 C C . PRO A 1 366 ? 4.344 12.976 -24.204 1.00 87.94 366 PRO A C 1
ATOM 2915 O O . PRO A 1 366 ? 5.548 13.115 -24.017 1.00 87.94 366 PRO A O 1
ATOM 2918 N N . TRP A 1 367 ? 3.607 13.984 -24.686 1.00 88.75 367 TRP A N 1
ATOM 2919 C CA . TRP A 1 367 ? 4.162 15.312 -24.993 1.00 88.75 367 TRP A CA 1
ATOM 2920 C C . TRP A 1 367 ? 4.633 16.098 -23.755 1.00 88.75 367 TRP A C 1
ATOM 2922 O O . TRP A 1 367 ? 5.262 17.139 -23.899 1.00 88.75 367 TRP A O 1
ATOM 2932 N N . LEU A 1 368 ? 4.341 15.626 -22.539 1.00 92.06 368 LEU A N 1
ATOM 2933 C CA . LEU A 1 368 ? 4.855 16.164 -21.275 1.00 92.06 368 LEU A CA 1
ATOM 2934 C C . LEU A 1 368 ? 5.969 15.295 -20.672 1.00 92.06 368 LEU A C 1
ATOM 2936 O O . LEU A 1 368 ? 6.373 15.529 -19.535 1.00 92.06 368 LEU A O 1
ATOM 2940 N N . TYR A 1 369 ? 6.469 14.283 -21.387 1.00 90.00 369 TYR A N 1
ATOM 2941 C CA . TYR A 1 369 ? 7.603 13.488 -20.910 1.00 90.00 369 TYR A CA 1
ATOM 2942 C C . TYR A 1 369 ? 8.899 14.302 -20.842 1.00 90.00 369 TYR A C 1
ATOM 2944 O O . TYR A 1 369 ? 9.594 14.163 -19.840 1.00 90.00 369 TYR A O 1
ATOM 2952 N N . PRO A 1 370 ? 9.217 15.207 -21.789 1.00 91.25 370 PRO A N 1
ATOM 2953 C CA . PRO A 1 370 ? 10.349 16.110 -21.614 1.00 91.25 370 PRO A CA 1
ATOM 2954 C C . PRO A 1 370 ? 10.143 17.031 -20.402 1.00 91.25 370 PRO A C 1
ATOM 2956 O O . PRO A 1 370 ? 9.181 17.804 -20.361 1.00 91.25 370 PRO A O 1
ATOM 2959 N N . ASP A 1 371 ? 11.070 16.992 -19.439 1.00 93.00 371 ASP A N 1
ATOM 2960 C CA . ASP A 1 371 ? 10.985 17.765 -18.188 1.00 93.00 371 ASP A CA 1
ATOM 2961 C C . ASP A 1 371 ? 10.745 19.257 -18.439 1.00 93.00 371 ASP A C 1
ATOM 2963 O O . ASP A 1 371 ? 9.898 19.875 -17.792 1.00 93.00 371 ASP A O 1
ATOM 2967 N N . PHE A 1 372 ? 11.442 19.841 -19.419 1.00 94.25 372 PHE A N 1
ATOM 2968 C CA . PHE A 1 372 ? 11.296 21.264 -19.722 1.00 94.25 372 PHE A CA 1
ATOM 2969 C C . PHE A 1 372 ? 9.8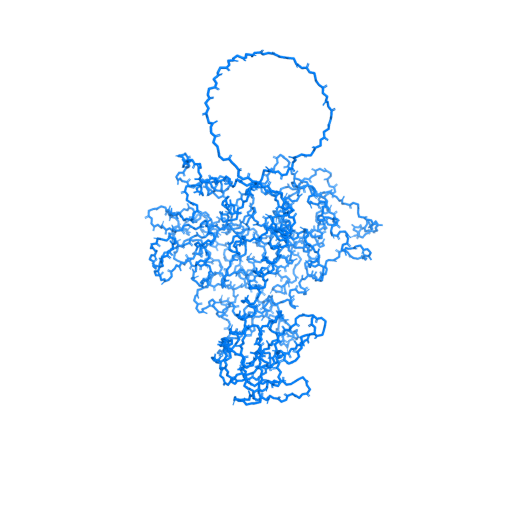53 21.612 -20.130 1.00 94.25 372 PHE A C 1
ATOM 2971 O O . PHE A 1 372 ? 9.313 22.612 -19.662 1.00 94.25 372 PHE A O 1
ATOM 2978 N N . MET A 1 373 ? 9.193 20.773 -20.940 1.00 94.75 373 MET A N 1
ATOM 2979 C CA . MET A 1 373 ? 7.803 20.996 -21.354 1.00 94.75 373 MET A CA 1
ATOM 2980 C C . MET A 1 373 ? 6.856 20.869 -20.165 1.00 94.75 373 MET A C 1
ATOM 2982 O O . MET A 1 373 ? 5.949 21.688 -19.999 1.00 94.75 373 MET A O 1
ATOM 2986 N N . PHE A 1 374 ? 7.087 19.873 -19.306 1.00 95.94 374 PHE A N 1
ATOM 2987 C CA . PHE A 1 374 ? 6.277 19.673 -18.113 1.00 95.94 374 PHE A CA 1
ATOM 2988 C C . PHE A 1 374 ? 6.363 20.873 -17.168 1.00 95.94 374 PHE A C 1
ATOM 2990 O O . PHE A 1 374 ? 5.326 21.437 -16.815 1.00 95.94 374 PHE A O 1
ATOM 2997 N N . TYR A 1 375 ? 7.565 21.330 -16.815 1.00 97.00 375 TYR A N 1
ATOM 2998 C CA . TYR A 1 375 ? 7.754 22.450 -15.885 1.00 97.00 375 TYR A CA 1
ATOM 2999 C C . TYR A 1 375 ? 7.363 23.823 -16.466 1.00 97.00 375 TYR A C 1
ATOM 3001 O O . TYR A 1 375 ? 7.113 24.759 -15.702 1.00 97.00 375 TYR A O 1
ATOM 3009 N N . LEU A 1 376 ? 7.224 23.951 -17.792 1.00 96.56 376 LEU A N 1
ATOM 3010 C CA . LEU A 1 376 ? 6.602 25.117 -18.436 1.00 96.56 376 LEU A CA 1
ATOM 3011 C C . LEU A 1 376 ? 5.064 25.104 -18.369 1.00 96.56 376 LEU A C 1
ATOM 3013 O O . LEU A 1 376 ? 4.433 26.145 -18.567 1.00 96.56 376 LEU A O 1
ATOM 3017 N N . SER A 1 377 ? 4.437 23.971 -18.051 1.00 96.75 377 SER A N 1
ATOM 3018 C CA . SER A 1 377 ? 2.984 23.885 -17.867 1.00 96.75 377 SER A CA 1
ATOM 3019 C C . SER A 1 377 ? 2.542 24.373 -16.472 1.00 96.75 377 SER A C 1
ATOM 3021 O O . SER A 1 377 ? 3.326 24.329 -15.517 1.00 96.75 377 SER A O 1
ATOM 3023 N N . PRO A 1 378 ? 1.278 24.813 -16.295 1.00 96.88 378 PRO A N 1
ATOM 3024 C CA . PRO A 1 378 ? 0.732 25.122 -14.970 1.00 96.88 378 PRO A CA 1
ATOM 3025 C C . PRO A 1 378 ? 0.814 23.937 -13.996 1.00 96.88 378 PRO A C 1
ATOM 3027 O O . PRO A 1 378 ? 1.179 24.126 -12.836 1.00 96.88 378 PRO A O 1
ATOM 3030 N N . VAL A 1 379 ? 0.545 22.721 -14.488 1.00 97.12 379 VAL A N 1
ATOM 3031 C CA . VAL A 1 379 ? 0.584 21.481 -13.697 1.00 97.12 379 VAL A CA 1
ATOM 3032 C C . VAL A 1 379 ? 2.000 21.200 -13.199 1.00 97.12 379 VAL A C 1
ATOM 3034 O O . VAL A 1 379 ? 2.184 20.960 -12.011 1.00 97.12 379 VAL A O 1
ATOM 3037 N N . GLY A 1 380 ? 3.017 21.302 -14.060 1.00 97.25 380 GLY A N 1
ATOM 3038 C CA . GLY A 1 380 ? 4.406 21.064 -13.656 1.00 97.25 380 GLY A CA 1
ATOM 3039 C C . GLY A 1 380 ? 4.958 22.123 -12.701 1.00 97.25 380 GLY A C 1
ATOM 3040 O O . GLY A 1 380 ? 5.705 21.791 -11.780 1.00 97.25 380 GLY A O 1
ATOM 3041 N N . ARG A 1 381 ? 4.547 23.394 -12.834 1.00 97.69 381 ARG A N 1
ATOM 3042 C CA . ARG A 1 381 ? 4.885 24.428 -11.837 1.00 97.69 381 ARG A CA 1
ATOM 3043 C C . ARG A 1 381 ? 4.265 24.138 -10.474 1.00 97.69 381 ARG A C 1
ATOM 3045 O O . ARG A 1 381 ? 4.943 24.304 -9.462 1.00 97.69 381 ARG A O 1
ATOM 3052 N N . GLN A 1 382 ? 3.000 23.715 -10.439 1.00 98.00 382 GLN A N 1
ATOM 3053 C CA . GLN A 1 382 ? 2.341 23.340 -9.187 1.00 98.00 382 GLN A CA 1
ATOM 3054 C C . GLN A 1 382 ? 2.970 22.082 -8.581 1.00 98.00 382 GLN A C 1
ATOM 3056 O O . GLN A 1 382 ? 3.223 22.055 -7.381 1.00 98.00 382 GLN A O 1
ATOM 3061 N N . PHE A 1 383 ? 3.299 21.088 -9.410 1.00 98.00 383 PHE A N 1
ATOM 3062 C CA . PHE A 1 383 ? 4.022 19.889 -8.996 1.00 98.00 383 PHE A CA 1
ATOM 3063 C C . PHE A 1 383 ? 5.338 20.251 -8.303 1.00 98.00 383 PHE A C 1
ATOM 3065 O O . PHE A 1 383 ? 5.571 19.812 -7.184 1.00 98.00 383 PHE A O 1
ATOM 3072 N N . LYS A 1 384 ? 6.147 21.138 -8.901 1.00 97.75 384 LYS A N 1
ATOM 3073 C CA . LYS A 1 384 ? 7.397 21.607 -8.287 1.00 97.75 384 LYS A CA 1
ATOM 3074 C C . LYS A 1 384 ? 7.172 22.262 -6.919 1.00 97.75 384 LYS A C 1
ATOM 3076 O O . LYS A 1 384 ? 7.848 21.901 -5.967 1.00 97.75 384 LYS A O 1
ATOM 3081 N N . ARG A 1 385 ? 6.194 23.170 -6.802 1.00 98.12 385 ARG A N 1
ATOM 3082 C CA . ARG A 1 385 ? 5.857 23.825 -5.520 1.00 98.12 385 ARG A CA 1
ATOM 3083 C C . ARG A 1 385 ? 5.443 22.818 -4.450 1.00 98.12 385 ARG A C 1
ATOM 3085 O O . ARG A 1 385 ? 5.828 22.959 -3.295 1.00 98.12 385 ARG A O 1
ATOM 3092 N N . ASN A 1 386 ? 4.664 21.810 -4.836 1.00 98.19 386 ASN A N 1
ATOM 3093 C CA . ASN A 1 386 ? 4.242 20.763 -3.917 1.00 98.19 386 ASN A CA 1
ATOM 3094 C C . ASN A 1 386 ? 5.415 19.856 -3.521 1.00 98.19 386 ASN A C 1
ATOM 3096 O O . ASN A 1 386 ? 5.483 19.486 -2.355 1.00 98.19 386 ASN A O 1
ATOM 3100 N N . CYS A 1 387 ? 6.349 19.551 -4.435 1.00 98.00 387 CYS A N 1
ATOM 3101 C CA . CYS A 1 387 ? 7.601 18.859 -4.106 1.00 98.00 387 CYS A CA 1
ATOM 3102 C C . CYS A 1 387 ? 8.407 19.652 -3.072 1.00 98.00 387 CYS A C 1
ATOM 3104 O O . CYS A 1 387 ? 8.758 19.103 -2.034 1.00 98.00 387 CYS A O 1
ATOM 3106 N N . ASP A 1 388 ? 8.626 20.948 -3.310 1.00 97.81 388 ASP A N 1
ATOM 3107 C CA . ASP A 1 388 ? 9.365 21.811 -2.381 1.00 97.81 388 ASP A CA 1
ATOM 3108 C C . ASP A 1 388 ? 8.698 21.833 -0.988 1.00 97.81 388 ASP A C 1
ATOM 3110 O O . ASP A 1 388 ? 9.377 21.773 0.037 1.00 97.81 388 ASP A O 1
ATOM 3114 N N . TYR A 1 389 ? 7.360 21.854 -0.942 1.00 97.88 389 TYR A N 1
ATOM 3115 C CA . TYR A 1 389 ? 6.596 21.808 0.305 1.00 97.88 389 TYR A CA 1
ATOM 3116 C C . TYR A 1 389 ? 6.759 20.480 1.062 1.00 97.88 389 TYR A C 1
ATOM 3118 O O . TYR A 1 389 ? 7.098 20.494 2.246 1.00 97.88 389 TYR A O 1
ATOM 3126 N N . VAL A 1 390 ? 6.542 19.332 0.408 1.00 96.75 390 VAL A N 1
ATOM 3127 C CA . VAL A 1 390 ? 6.653 18.021 1.079 1.00 96.75 390 VAL A CA 1
ATOM 3128 C C . VAL A 1 390 ? 8.093 17.716 1.493 1.00 96.75 390 VAL A C 1
ATOM 3130 O O . VAL A 1 390 ? 8.301 17.171 2.574 1.00 96.75 390 VAL A O 1
ATOM 3133 N N . HIS A 1 391 ? 9.084 18.171 0.716 1.00 97.38 391 HIS A N 1
ATOM 3134 C CA . HIS A 1 391 ? 10.498 18.104 1.099 1.00 97.38 391 HIS A CA 1
ATOM 3135 C C . HIS A 1 391 ? 10.781 18.926 2.357 1.00 97.38 391 HIS A C 1
ATOM 3137 O O . HIS A 1 391 ? 11.542 18.481 3.213 1.00 97.38 391 HIS A O 1
ATOM 3143 N N . GLY A 1 392 ? 10.155 20.100 2.491 1.00 96.56 392 GLY A N 1
ATOM 3144 C CA . GLY A 1 392 ? 10.219 20.913 3.706 1.00 96.56 392 GLY A CA 1
ATOM 3145 C C . GLY A 1 392 ? 9.656 20.182 4.926 1.00 96.56 392 GLY A C 1
ATOM 3146 O O . GLY A 1 392 ? 10.301 20.152 5.971 1.00 96.56 392 GLY A O 1
ATOM 3147 N N . VAL A 1 393 ? 8.509 19.510 4.776 1.00 94.00 393 VAL A N 1
ATOM 3148 C CA . VAL A 1 393 ? 7.912 18.685 5.844 1.00 94.00 393 VAL A CA 1
ATOM 3149 C C . VAL A 1 393 ? 8.849 17.544 6.257 1.00 94.00 393 VAL A C 1
ATOM 3151 O O . VAL A 1 393 ? 9.068 17.331 7.451 1.00 94.00 393 VAL A O 1
ATOM 3154 N N . ALA A 1 394 ? 9.447 16.835 5.295 1.00 94.19 394 ALA A N 1
ATOM 3155 C CA . ALA A 1 394 ? 10.420 15.781 5.580 1.00 94.19 394 ALA A CA 1
ATOM 3156 C C . ALA A 1 394 ? 11.659 16.324 6.313 1.00 94.19 394 ALA A C 1
ATOM 3158 O O . ALA A 1 394 ? 12.100 15.746 7.311 1.00 94.19 394 ALA A O 1
ATOM 3159 N N . ASP A 1 395 ? 12.200 17.458 5.861 1.00 94.88 395 ASP A N 1
ATOM 3160 C CA . ASP A 1 395 ? 13.336 18.123 6.502 1.00 94.88 395 ASP A CA 1
ATOM 3161 C C . ASP A 1 395 ? 13.018 18.556 7.944 1.00 94.88 395 ASP A C 1
ATOM 3163 O O . ASP A 1 395 ? 13.866 18.396 8.829 1.00 94.88 395 ASP A O 1
ATOM 3167 N N . ASP A 1 396 ? 11.801 19.038 8.207 1.00 93.19 396 ASP A N 1
ATOM 3168 C CA . ASP A 1 396 ? 11.343 19.417 9.545 1.00 93.19 396 ASP A CA 1
ATOM 3169 C C . ASP A 1 396 ? 11.225 18.208 10.481 1.00 93.19 396 ASP A C 1
ATOM 3171 O O . ASP A 1 396 ? 11.698 18.269 11.621 1.00 93.19 396 ASP A O 1
ATOM 3175 N N . ILE A 1 397 ? 10.675 17.086 10.003 1.00 91.69 397 ILE A N 1
ATOM 3176 C CA . ILE A 1 397 ? 10.616 15.821 10.758 1.00 91.69 397 ILE A CA 1
ATOM 3177 C C . ILE A 1 397 ? 12.033 15.364 11.132 1.00 91.69 397 ILE A C 1
ATOM 3179 O O . ILE A 1 397 ? 12.321 15.088 12.302 1.00 91.69 397 ILE A O 1
ATOM 3183 N N . ILE A 1 398 ? 12.949 15.352 10.157 1.00 92.12 398 ILE A N 1
ATOM 3184 C CA . ILE A 1 398 ? 14.354 14.972 10.363 1.00 92.12 398 ILE A CA 1
ATOM 3185 C C . ILE A 1 398 ? 15.019 15.895 11.387 1.00 92.12 398 ILE A C 1
ATOM 3187 O O . ILE A 1 398 ? 15.743 15.432 12.276 1.00 92.12 398 ILE A O 1
ATOM 3191 N N . LYS A 1 399 ? 14.802 17.208 11.265 1.00 92.00 399 LYS A N 1
ATOM 3192 C CA . LYS A 1 399 ? 15.387 18.212 12.155 1.00 92.00 399 LYS A CA 1
ATOM 3193 C C . LYS A 1 399 ? 14.890 18.036 13.589 1.00 92.00 399 LYS A C 1
ATOM 3195 O O . LYS A 1 399 ? 15.726 17.900 14.485 1.00 92.00 399 LYS A O 1
ATOM 3200 N N . LYS A 1 400 ? 13.570 17.968 13.799 1.00 89.94 400 LYS A N 1
ATOM 3201 C CA . LYS A 1 400 ? 12.959 17.751 15.122 1.00 89.94 400 LYS A CA 1
ATOM 3202 C C . LYS A 1 400 ? 13.506 16.479 15.772 1.00 89.94 400 LYS A C 1
ATOM 3204 O O . LYS A 1 400 ? 13.933 16.515 16.925 1.00 89.94 400 LYS A O 1
ATOM 3209 N N . ARG A 1 401 ? 13.580 15.368 15.028 1.00 88.81 401 ARG A N 1
ATOM 3210 C CA . ARG A 1 401 ? 14.085 14.099 15.574 1.00 88.81 401 ARG A CA 1
ATOM 3211 C C . ARG A 1 401 ? 15.558 14.177 15.977 1.00 88.81 401 ARG A C 1
ATOM 3213 O O . ARG A 1 401 ? 15.920 13.724 17.061 1.00 88.81 401 ARG A O 1
ATOM 3220 N N . ARG A 1 402 ? 16.411 14.802 15.157 1.00 88.12 402 ARG A N 1
ATOM 3221 C CA . ARG A 1 402 ? 17.834 15.019 15.489 1.00 88.12 402 ARG A CA 1
ATOM 3222 C C . ARG A 1 402 ? 18.020 15.865 16.747 1.00 88.12 402 ARG A C 1
ATOM 3224 O O . ARG A 1 402 ? 18.939 15.603 17.519 1.00 88.12 402 ARG A O 1
ATOM 3231 N N . GLU A 1 403 ? 17.186 16.880 16.951 1.00 87.81 403 GLU A N 1
ATOM 3232 C CA . GLU A 1 403 ? 17.222 17.712 18.158 1.00 87.81 403 GLU A CA 1
ATOM 3233 C C . GLU A 1 403 ? 16.830 16.918 19.410 1.00 87.81 403 GLU A C 1
ATOM 3235 O O . GLU A 1 403 ? 17.498 17.045 20.437 1.00 87.81 403 GLU A O 1
ATOM 3240 N N . THR A 1 404 ? 15.816 16.054 19.318 1.00 84.44 404 THR A N 1
ATOM 3241 C CA . THR A 1 404 ? 15.418 15.150 20.409 1.00 84.44 404 THR A CA 1
ATOM 3242 C C . THR A 1 404 ? 16.539 14.177 20.775 1.00 84.44 404 THR A C 1
ATOM 3244 O O . THR A 1 404 ? 16.936 14.125 21.937 1.00 84.44 404 THR A O 1
ATOM 3247 N N . LEU A 1 405 ? 17.144 13.502 19.789 1.00 82.06 405 LEU A N 1
ATOM 3248 C CA . LEU A 1 405 ? 18.257 12.569 20.026 1.00 82.06 405 LEU A CA 1
ATOM 3249 C C . LEU A 1 405 ? 19.480 13.247 20.670 1.00 82.06 405 LEU A C 1
ATOM 3251 O O . LEU A 1 405 ? 20.172 12.644 21.487 1.00 82.06 405 LEU A O 1
ATOM 3255 N N . ARG A 1 406 ? 19.744 14.522 20.346 1.00 82.38 406 ARG A N 1
ATOM 3256 C CA . ARG A 1 406 ? 20.805 15.309 21.002 1.00 82.38 406 ARG A CA 1
ATOM 3257 C C . ARG A 1 406 ? 20.487 15.605 22.467 1.00 82.38 406 ARG A C 1
ATOM 3259 O O . ARG A 1 406 ? 21.389 15.553 23.294 1.00 82.38 406 ARG A O 1
ATOM 3266 N N . LYS A 1 407 ? 19.229 15.927 22.789 1.00 79.69 407 LYS A N 1
ATOM 3267 C CA . LYS A 1 407 ? 18.792 16.223 24.166 1.00 79.69 407 LYS A CA 1
ATOM 3268 C C . LYS A 1 407 ? 18.805 14.983 25.058 1.00 79.69 407 LYS A C 1
ATOM 3270 O O . LYS A 1 407 ? 19.113 15.094 26.239 1.00 79.69 407 LYS A O 1
ATOM 3275 N N . GLU A 1 408 ? 18.505 13.816 24.497 1.00 73.25 408 GLU A N 1
ATOM 3276 C CA . GLU A 1 408 ? 18.469 12.547 25.233 1.00 73.25 408 GLU A CA 1
ATOM 3277 C C . GLU A 1 408 ? 19.868 12.004 25.592 1.00 73.25 408 GLU A C 1
ATOM 3279 O O . GLU A 1 408 ? 19.972 11.067 26.381 1.00 73.25 408 GLU A O 1
ATOM 3284 N N . ASN A 1 409 ? 20.952 12.619 25.088 1.00 57.16 409 ASN A N 1
ATOM 3285 C CA . ASN A 1 409 ? 22.358 12.323 25.417 1.00 57.16 409 ASN A CA 1
ATOM 3286 C C . ASN A 1 409 ? 22.757 10.832 25.318 1.00 57.16 409 ASN A C 1
ATOM 3288 O O . ASN A 1 409 ? 23.766 10.415 25.888 1.00 57.16 409 ASN A O 1
ATOM 3292 N N . GLN A 1 410 ? 21.976 10.022 24.603 1.00 53.62 410 GLN A N 1
ATOM 3293 C CA . GLN A 1 410 ? 22.118 8.575 24.489 1.00 53.62 410 GLN A CA 1
ATOM 3294 C C . GLN A 1 410 ? 21.639 8.117 23.115 1.00 53.62 410 GLN A C 1
ATOM 3296 O O . GLN A 1 410 ? 20.618 8.579 22.609 1.00 53.62 410 GLN A O 1
ATOM 3301 N N . SER A 1 411 ? 22.356 7.144 22.549 1.00 54.50 411 SER A N 1
ATOM 3302 C CA . SER A 1 411 ? 21.782 6.237 21.559 1.00 54.50 411 SER A CA 1
ATOM 3303 C C . SER A 1 411 ? 20.467 5.682 22.121 1.00 54.50 411 SER A C 1
ATOM 3305 O O . SER A 1 411 ? 20.439 5.344 23.309 1.00 54.50 411 SER A O 1
ATOM 3307 N N . PRO A 1 412 ? 19.392 5.593 21.324 1.00 53.97 412 PRO A N 1
ATOM 3308 C CA . PRO A 1 412 ? 18.091 5.133 21.796 1.00 53.97 412 PRO A CA 1
ATOM 3309 C C . PRO A 1 412 ? 18.224 3.852 22.635 1.00 53.97 412 PRO A C 1
ATOM 3311 O O . PRO A 1 412 ? 18.630 2.805 22.144 1.00 53.97 412 PRO A O 1
ATOM 3314 N N . LYS A 1 413 ? 17.897 3.942 23.934 1.00 51.16 413 LYS A N 1
ATOM 3315 C CA . LYS A 1 413 ? 17.977 2.837 24.916 1.00 51.16 413 LYS A CA 1
ATOM 3316 C C . LYS A 1 413 ? 16.942 1.727 24.685 1.00 51.16 413 LYS A C 1
ATOM 3318 O O . LYS A 1 413 ? 16.788 0.835 25.519 1.00 51.16 413 LYS A O 1
ATOM 3323 N N . ARG A 1 414 ? 16.189 1.795 23.588 1.00 60.34 414 ARG A N 1
ATOM 3324 C CA . ARG A 1 414 ? 15.186 0.798 23.225 1.00 60.34 414 ARG A CA 1
ATOM 3325 C C . ARG A 1 414 ? 15.878 -0.337 22.477 1.00 60.34 414 ARG A C 1
ATOM 3327 O O . ARG A 1 414 ? 16.677 -0.089 21.583 1.00 60.34 414 ARG A O 1
ATOM 3334 N N . LYS A 1 415 ? 15.543 -1.584 22.830 1.00 54.78 415 LYS A N 1
ATOM 3335 C CA . LYS A 1 415 ? 16.046 -2.794 22.150 1.00 54.78 415 LYS A CA 1
ATOM 3336 C C . LYS A 1 415 ? 15.741 -2.776 20.641 1.00 54.78 415 LYS A C 1
ATOM 3338 O O . LYS A 1 415 ? 16.483 -3.371 19.871 1.00 54.78 415 LYS A O 1
ATOM 3343 N N . TYR A 1 416 ? 14.690 -2.061 20.233 1.00 62.06 416 TYR A N 1
ATOM 3344 C CA . TYR A 1 416 ? 14.316 -1.862 18.839 1.00 62.06 416 TYR A CA 1
ATOM 3345 C C . TYR A 1 416 ? 14.084 -0.379 18.539 1.00 62.06 416 TYR A C 1
ATOM 3347 O O . TYR A 1 416 ? 13.581 0.358 19.390 1.00 62.06 416 TYR A O 1
ATOM 3355 N N . LEU A 1 417 ? 14.475 0.033 17.336 1.00 71.94 417 LEU A N 1
ATOM 3356 C CA . LEU A 1 417 ? 14.459 1.416 16.869 1.00 71.94 417 LEU A CA 1
ATOM 3357 C C . LEU A 1 417 ? 13.318 1.639 15.882 1.00 71.94 417 LEU A C 1
ATOM 3359 O O . LEU A 1 417 ? 13.069 0.781 15.037 1.00 71.94 417 LEU A O 1
ATOM 3363 N N . ASP A 1 418 ? 12.683 2.806 15.958 1.00 81.25 418 ASP A N 1
ATOM 3364 C CA . ASP A 1 418 ? 11.731 3.236 14.936 1.00 81.25 418 ASP A CA 1
ATOM 3365 C C . ASP A 1 418 ? 12.464 3.499 13.609 1.00 81.25 418 ASP A C 1
ATOM 3367 O O . ASP A 1 418 ? 13.682 3.710 13.566 1.00 81.25 418 ASP A O 1
ATOM 3371 N N . PHE A 1 419 ? 11.723 3.515 12.502 1.00 85.50 419 PHE A N 1
ATOM 3372 C CA . PHE A 1 419 ? 12.288 3.696 11.160 1.00 85.50 419 PHE A CA 1
ATOM 3373 C C . PHE A 1 419 ? 13.189 4.940 11.041 1.00 85.50 419 PHE A C 1
ATOM 3375 O O . PHE A 1 419 ? 14.298 4.849 10.508 1.00 85.50 419 PHE A O 1
ATOM 3382 N N . VAL A 1 420 ? 12.757 6.091 11.569 1.00 85.50 420 VAL A N 1
ATOM 3383 C CA . VAL A 1 420 ? 13.540 7.335 11.521 1.00 85.50 420 VAL A CA 1
ATOM 3384 C C . VAL A 1 420 ? 14.843 7.227 12.315 1.00 85.50 420 VAL A C 1
ATOM 3386 O O . VAL A 1 420 ? 15.872 7.760 11.905 1.00 85.50 420 VAL A O 1
ATOM 3389 N N . ASP A 1 421 ? 14.833 6.498 13.429 1.00 85.25 421 ASP A N 1
ATOM 3390 C CA . ASP A 1 421 ? 16.034 6.274 14.230 1.00 85.25 421 ASP A CA 1
ATOM 3391 C C . ASP A 1 421 ? 17.012 5.379 13.484 1.00 85.25 421 ASP A C 1
ATOM 3393 O O . ASP A 1 421 ? 18.215 5.647 13.485 1.00 85.25 421 ASP A O 1
ATOM 3397 N N . ILE A 1 422 ? 16.501 4.365 12.781 1.00 84.81 422 ILE A N 1
ATOM 3398 C CA . ILE A 1 422 ? 17.308 3.495 11.929 1.00 84.81 422 ILE A CA 1
ATOM 3399 C C . ILE A 1 422 ? 17.968 4.321 10.830 1.00 84.81 422 ILE A C 1
ATOM 3401 O O . ILE A 1 422 ? 19.186 4.306 10.742 1.00 84.81 422 ILE A O 1
ATOM 3405 N N . ILE A 1 423 ? 17.247 5.121 10.043 1.00 86.00 423 ILE A N 1
ATOM 3406 C CA . ILE A 1 423 ? 17.895 5.905 8.968 1.00 86.00 423 ILE A CA 1
ATOM 3407 C C . ILE A 1 423 ? 18.870 6.973 9.485 1.00 86.00 423 ILE A C 1
ATOM 3409 O O . ILE A 1 423 ? 19.794 7.352 8.766 1.00 86.00 423 ILE A O 1
ATOM 3413 N N . LEU A 1 424 ? 18.686 7.465 10.716 1.00 85.75 424 LEU A N 1
ATOM 3414 C CA . LEU A 1 424 ? 19.573 8.454 11.336 1.00 85.75 424 LEU A CA 1
ATOM 3415 C C . LEU A 1 424 ? 20.828 7.839 11.969 1.00 85.75 424 LEU A C 1
ATOM 3417 O O . LEU A 1 424 ? 21.833 8.541 12.097 1.00 85.75 424 LEU A O 1
ATOM 3421 N N . THR A 1 425 ? 20.778 6.570 12.380 1.00 82.38 425 THR A N 1
ATOM 3422 C CA . THR A 1 425 ? 21.865 5.902 13.123 1.00 82.38 425 THR A CA 1
ATOM 3423 C C . THR A 1 425 ? 22.508 4.739 12.373 1.00 82.38 425 THR A C 1
ATOM 3425 O O . THR A 1 425 ? 23.625 4.342 12.716 1.00 82.38 425 THR A O 1
ATOM 3428 N N . ALA A 1 426 ? 21.843 4.213 11.343 1.00 75.75 426 ALA A N 1
ATOM 3429 C CA . ALA A 1 426 ? 22.306 3.084 10.556 1.00 75.75 426 ALA A CA 1
ATOM 3430 C C . ALA A 1 426 ? 23.642 3.395 9.890 1.00 75.75 426 ALA A C 1
ATOM 3432 O O . ALA A 1 426 ? 23.854 4.464 9.313 1.00 75.75 426 ALA A O 1
ATOM 3433 N N . LYS A 1 427 ? 24.522 2.400 9.946 1.00 75.06 427 LYS A N 1
ATOM 3434 C CA . LYS A 1 427 ? 25.802 2.364 9.250 1.00 75.06 427 LYS A CA 1
ATOM 3435 C C . LYS A 1 427 ? 25.838 1.113 8.385 1.00 75.06 427 LYS A C 1
ATOM 3437 O O . LYS A 1 427 ? 25.327 0.069 8.789 1.00 75.06 427 LYS A O 1
ATOM 3442 N N . ASP A 1 428 ? 26.403 1.225 7.194 1.00 72.56 428 ASP A N 1
ATOM 3443 C CA . ASP A 1 428 ? 26.672 0.080 6.336 1.00 72.56 428 ASP A CA 1
ATOM 3444 C C . ASP A 1 428 ? 27.882 -0.736 6.832 1.00 72.56 428 ASP A C 1
ATOM 3446 O O . ASP A 1 428 ? 28.481 -0.442 7.869 1.00 72.56 428 ASP A O 1
ATOM 3450 N N . GLU A 1 429 ? 28.238 -1.790 6.093 1.00 69.88 429 GLU A N 1
ATOM 3451 C CA . GLU A 1 429 ? 29.388 -2.662 6.392 1.00 69.88 429 GLU A CA 1
ATOM 3452 C C . GLU A 1 429 ? 30.722 -1.906 6.431 1.00 69.88 429 GLU A C 1
ATOM 3454 O O . GLU A 1 429 ? 31.674 -2.363 7.057 1.00 69.88 429 GLU A O 1
ATOM 3459 N N . GLN A 1 430 ? 30.796 -0.752 5.767 1.00 72.12 430 GLN A N 1
ATOM 3460 C CA . GLN A 1 430 ? 31.967 0.114 5.732 1.00 72.12 430 GLN A CA 1
ATOM 3461 C C . GLN A 1 430 ? 31.931 1.164 6.858 1.00 72.12 430 GLN A C 1
ATOM 3463 O O . GLN A 1 430 ? 32.819 2.011 6.950 1.00 72.12 430 GLN A O 1
ATOM 3468 N N . GLY A 1 431 ? 30.920 1.119 7.733 1.00 74.12 431 GLY A N 1
ATOM 3469 C CA . GLY A 1 431 ? 30.725 2.066 8.825 1.00 74.12 431 GLY A CA 1
ATOM 3470 C C . GLY A 1 431 ? 30.153 3.419 8.385 1.00 74.12 431 GLY A C 1
ATOM 3471 O O . GLY A 1 431 ? 30.059 4.327 9.218 1.00 74.12 431 GLY A O 1
ATOM 3472 N N . ALA A 1 432 ? 29.765 3.570 7.115 1.00 77.06 432 ALA A N 1
ATOM 3473 C CA . ALA A 1 432 ? 29.219 4.802 6.563 1.00 77.06 432 ALA A CA 1
ATOM 3474 C C . ALA A 1 432 ? 27.693 4.855 6.734 1.00 77.06 432 ALA A C 1
ATOM 3476 O O . ALA A 1 432 ? 26.980 3.888 6.480 1.00 77.06 432 ALA A O 1
ATOM 3477 N N . GLY A 1 433 ? 27.181 5.998 7.192 1.00 79.75 433 GLY A N 1
ATOM 3478 C CA . GLY A 1 433 ? 25.740 6.241 7.289 1.00 79.75 433 GLY A CA 1
ATOM 3479 C C . GLY A 1 433 ? 25.135 6.766 5.987 1.00 79.75 433 GLY A C 1
ATOM 3480 O O . GLY A 1 433 ? 25.846 7.097 5.038 1.00 79.75 433 GLY A O 1
ATOM 3481 N N . LEU A 1 434 ? 23.808 6.891 5.960 1.00 85.81 434 LEU A N 1
ATOM 3482 C CA . LEU A 1 434 ? 23.097 7.524 4.848 1.00 85.81 434 LEU A CA 1
ATOM 3483 C C . LEU A 1 434 ? 23.418 9.026 4.771 1.00 85.81 434 LEU A C 1
ATOM 3485 O O . LEU A 1 434 ? 23.505 9.727 5.783 1.00 85.81 434 LEU A O 1
ATOM 3489 N N . THR A 1 435 ? 23.560 9.547 3.553 1.00 90.69 435 THR A N 1
ATOM 3490 C CA . THR A 1 435 ? 23.716 10.992 3.327 1.00 90.69 435 THR A CA 1
ATOM 3491 C C . THR A 1 435 ? 22.439 11.754 3.701 1.00 90.69 435 THR A C 1
ATOM 3493 O O . THR A 1 435 ? 21.348 11.188 3.728 1.00 90.69 435 THR A O 1
ATOM 3496 N N . ARG A 1 436 ? 22.525 13.077 3.927 1.00 90.12 436 ARG A N 1
ATOM 3497 C CA . ARG A 1 436 ? 21.332 13.911 4.204 1.00 90.12 436 ARG A CA 1
ATOM 3498 C C . ARG A 1 436 ? 20.258 13.754 3.121 1.00 90.12 436 ARG A C 1
ATOM 3500 O O . ARG A 1 436 ? 19.080 13.676 3.447 1.00 90.12 436 ARG A O 1
ATOM 3507 N N . GLN A 1 437 ? 20.675 13.697 1.857 1.00 93.00 437 GLN A N 1
ATOM 3508 C CA . GLN A 1 437 ? 19.763 13.542 0.729 1.00 93.00 437 GLN A CA 1
ATOM 3509 C C . GLN A 1 437 ? 19.124 12.149 0.701 1.00 93.00 437 GLN A C 1
ATOM 3511 O O . GLN A 1 437 ? 17.936 12.040 0.430 1.00 93.00 437 GLN A O 1
ATOM 3516 N N . GLU A 1 438 ? 19.880 11.090 1.006 1.00 92.81 438 GLU A N 1
ATOM 3517 C CA . GLU A 1 438 ? 19.318 9.738 1.103 1.00 92.81 438 GLU A CA 1
ATOM 3518 C C . GLU A 1 438 ? 18.323 9.620 2.256 1.00 92.81 438 GLU A C 1
ATOM 3520 O O . GLU A 1 438 ? 17.248 9.076 2.050 1.00 92.81 438 GLU A O 1
ATOM 3525 N N . ILE A 1 439 ? 18.630 10.190 3.425 1.00 93.88 439 ILE A N 1
ATOM 3526 C CA . ILE A 1 439 ? 17.701 10.222 4.562 1.00 93.88 439 ILE A CA 1
ATOM 3527 C C . ILE A 1 439 ? 16.399 10.917 4.155 1.00 93.88 439 ILE A C 1
ATOM 3529 O O . ILE A 1 439 ? 15.329 10.367 4.382 1.00 93.88 439 ILE A O 1
ATOM 3533 N N . ARG A 1 440 ? 16.476 12.090 3.511 1.00 95.50 440 ARG A N 1
ATOM 3534 C CA . ARG A 1 440 ? 15.285 12.810 3.037 1.00 95.50 440 ARG A CA 1
ATOM 3535 C C . ARG A 1 440 ? 14.475 11.989 2.034 1.00 95.50 440 ARG A C 1
ATOM 3537 O O . ARG A 1 440 ? 13.271 11.871 2.208 1.00 95.50 440 ARG A O 1
ATOM 3544 N N . ASN A 1 441 ? 15.131 11.371 1.050 1.00 95.81 441 ASN A N 1
ATOM 3545 C CA . ASN A 1 441 ? 14.461 10.514 0.069 1.00 95.81 441 ASN A CA 1
ATOM 3546 C C . ASN A 1 441 ? 13.714 9.347 0.735 1.00 95.81 441 ASN A C 1
ATOM 3548 O O . ASN A 1 441 ? 12.601 9.019 0.332 1.00 95.81 441 ASN A O 1
ATOM 3552 N N . GLU A 1 442 ? 14.314 8.712 1.747 1.00 95.75 442 GLU A N 1
ATOM 3553 C CA . GLU A 1 442 ? 13.657 7.632 2.488 1.00 95.75 442 GLU A CA 1
ATOM 3554 C C . GLU A 1 442 ? 12.493 8.163 3.341 1.00 95.75 442 GLU A C 1
ATOM 3556 O O . GLU A 1 442 ? 11.434 7.546 3.366 1.00 95.75 442 GLU A O 1
ATOM 3561 N N . VAL A 1 443 ? 12.618 9.335 3.974 1.00 95.50 443 VAL A N 1
ATOM 3562 C CA . VAL A 1 443 ? 11.496 9.965 4.696 1.00 95.50 443 VAL A CA 1
ATOM 3563 C C . VAL A 1 443 ? 10.340 10.292 3.749 1.00 95.50 443 VAL A C 1
ATOM 3565 O O . VAL A 1 443 ? 9.213 9.892 4.026 1.00 95.50 443 VAL A O 1
ATOM 3568 N N . ASP A 1 444 ? 10.610 10.950 2.617 1.00 96.50 444 ASP A N 1
ATOM 3569 C CA . ASP A 1 444 ? 9.603 11.267 1.594 1.00 96.50 444 ASP A CA 1
ATOM 3570 C C . ASP A 1 444 ? 8.914 9.990 1.075 1.00 96.50 444 ASP A C 1
ATOM 3572 O O . ASP A 1 444 ? 7.687 9.939 0.970 1.00 96.50 444 ASP A O 1
ATOM 3576 N N . THR A 1 445 ? 9.698 8.936 0.808 1.00 96.19 445 THR A N 1
ATOM 3577 C CA . THR A 1 445 ? 9.200 7.633 0.336 1.00 96.19 445 THR A CA 1
ATOM 3578 C C . THR A 1 445 ? 8.271 6.981 1.355 1.00 96.19 445 THR A C 1
ATOM 3580 O O . THR A 1 445 ? 7.129 6.670 1.029 1.00 96.19 445 THR A O 1
ATOM 3583 N N . PHE A 1 446 ? 8.723 6.792 2.595 1.00 95.50 446 PHE A N 1
ATOM 3584 C CA . PHE A 1 446 ? 7.950 6.059 3.600 1.00 95.50 446 PHE A CA 1
ATOM 3585 C C . PHE A 1 446 ? 6.760 6.854 4.130 1.00 95.50 446 PHE A C 1
ATOM 3587 O O . PHE A 1 446 ? 5.738 6.255 4.466 1.00 95.50 446 PHE A O 1
ATOM 3594 N N . LEU A 1 447 ? 6.854 8.188 4.171 1.00 93.88 447 LEU A N 1
ATOM 3595 C CA . LEU A 1 447 ? 5.725 9.021 4.559 1.00 93.88 447 LEU A CA 1
ATOM 3596 C C . LEU A 1 447 ? 4.607 8.926 3.522 1.00 93.88 447 LEU A C 1
ATOM 3598 O O . LEU A 1 447 ? 3.461 8.768 3.918 1.00 93.88 447 LEU A O 1
ATOM 3602 N N . PHE A 1 448 ? 4.916 8.928 2.221 1.00 94.69 448 PHE A N 1
ATOM 3603 C CA . PHE A 1 448 ? 3.921 8.686 1.172 1.00 94.69 448 PHE A CA 1
ATOM 3604 C C . PHE A 1 448 ? 3.369 7.254 1.203 1.00 94.69 448 PHE A C 1
ATOM 3606 O O . PHE A 1 448 ? 2.162 7.057 1.357 1.00 94.69 448 PHE A O 1
ATOM 3613 N N . GLU A 1 449 ? 4.248 6.257 1.076 1.00 95.00 449 GLU A N 1
ATOM 3614 C CA . GLU A 1 449 ? 3.856 4.855 0.911 1.00 95.00 449 GLU A CA 1
ATOM 3615 C C . GLU A 1 449 ? 3.099 4.304 2.119 1.00 95.00 449 GLU A C 1
ATOM 3617 O O . GLU A 1 449 ? 2.213 3.465 1.950 1.00 95.00 449 GLU A O 1
ATOM 3622 N N . GLY A 1 450 ? 3.434 4.777 3.322 1.00 93.44 450 GLY A N 1
ATOM 3623 C CA . GLY A 1 450 ? 2.900 4.270 4.581 1.00 93.44 450 GLY A CA 1
ATOM 3624 C C . GLY A 1 450 ? 1.516 4.785 4.974 1.00 93.44 450 GLY A C 1
ATOM 3625 O O . GLY A 1 450 ? 0.941 4.204 5.884 1.00 93.44 450 GLY A O 1
ATOM 3626 N N . HIS A 1 451 ? 0.976 5.827 4.323 1.00 94.38 451 HIS A N 1
ATOM 3627 C CA . HIS A 1 451 ? -0.360 6.353 4.659 1.00 94.38 451 HIS A CA 1
ATOM 3628 C C . HIS A 1 451 ? -1.369 6.269 3.511 1.00 94.38 451 HIS A C 1
ATOM 3630 O O . HIS A 1 451 ? -2.524 5.910 3.742 1.00 94.38 451 HIS A O 1
ATOM 3636 N N . ASP A 1 452 ? -0.969 6.605 2.278 1.00 93.38 452 ASP A N 1
ATOM 3637 C CA . ASP A 1 452 ? -1.927 6.770 1.174 1.00 93.38 452 ASP A CA 1
ATOM 3638 C C . ASP A 1 452 ? -2.435 5.406 0.673 1.00 93.38 452 ASP A C 1
ATOM 3640 O O . ASP A 1 452 ? -3.602 5.243 0.310 1.00 93.38 452 ASP A O 1
ATOM 3644 N N . THR A 1 453 ? -1.571 4.384 0.726 1.00 96.50 453 THR A N 1
ATOM 3645 C CA . THR A 1 453 ? -1.910 3.008 0.334 1.00 96.50 453 THR A CA 1
ATOM 3646 C C . THR A 1 453 ? -2.855 2.338 1.332 1.00 96.50 453 THR A C 1
ATOM 3648 O O . THR A 1 453 ? -3.823 1.690 0.925 1.00 96.50 453 THR A O 1
ATOM 3651 N N . THR A 1 454 ? -2.624 2.512 2.634 1.00 97.31 454 THR A N 1
ATOM 3652 C CA . THR A 1 454 ? -3.475 1.940 3.683 1.00 97.31 454 THR A CA 1
ATOM 3653 C C . THR A 1 454 ? -4.779 2.710 3.816 1.00 97.31 454 THR A C 1
ATOM 3655 O O . THR A 1 454 ? -5.818 2.081 4.000 1.00 97.31 454 THR A O 1
ATOM 3658 N N . ALA A 1 455 ? -4.784 4.026 3.574 1.00 97.00 455 ALA A N 1
ATOM 3659 C CA . ALA A 1 455 ? -6.023 4.794 3.479 1.00 97.00 455 ALA A CA 1
ATOM 3660 C C . ALA A 1 455 ? -6.953 4.248 2.387 1.00 97.00 455 ALA A C 1
ATOM 3662 O O . ALA A 1 455 ? -8.146 4.060 2.631 1.00 97.00 455 ALA A O 1
ATOM 3663 N N . SER A 1 456 ? -6.399 3.920 1.215 1.00 97.38 456 SER A N 1
ATOM 3664 C CA . SER A 1 456 ? -7.119 3.224 0.143 1.00 97.38 456 SER A CA 1
ATOM 3665 C C . SER A 1 456 ? -7.634 1.853 0.583 1.00 97.38 456 SER A C 1
ATOM 3667 O O . SER A 1 456 ? -8.831 1.587 0.470 1.00 97.38 456 SER A O 1
ATOM 3669 N N . GLY A 1 457 ? -6.773 1.014 1.169 1.00 98.00 457 GLY A N 1
ATOM 3670 C CA . GLY A 1 457 ? -7.154 -0.323 1.634 1.00 98.00 457 GLY A CA 1
ATOM 3671 C C . GLY A 1 457 ? -8.286 -0.324 2.671 1.00 98.00 457 GLY A C 1
ATOM 3672 O O . GLY A 1 457 ? -9.249 -1.079 2.526 1.00 98.00 457 GLY A O 1
ATOM 3673 N N . ILE A 1 458 ? -8.214 0.541 3.688 1.00 98.62 458 ILE A N 1
ATOM 3674 C CA . ILE A 1 458 ? -9.244 0.652 4.735 1.00 98.62 458 ILE A CA 1
ATOM 3675 C C . ILE A 1 458 ? -10.550 1.185 4.135 1.00 98.62 458 ILE A C 1
ATOM 3677 O O . ILE A 1 458 ? -11.601 0.588 4.364 1.00 98.62 458 ILE A O 1
ATOM 3681 N N . SER A 1 459 ? -10.493 2.259 3.339 1.00 98.00 459 SER A N 1
ATOM 3682 C CA . SER A 1 459 ? -11.688 2.891 2.757 1.00 98.00 459 SER A CA 1
ATOM 3683 C C . SER A 1 459 ? -12.452 1.920 1.853 1.00 98.00 459 SER A C 1
ATOM 3685 O O . SER A 1 459 ? -13.649 1.709 2.038 1.00 98.00 459 SER A O 1
ATOM 3687 N N . TRP A 1 460 ? -11.757 1.237 0.938 1.00 98.06 460 TRP A N 1
ATOM 3688 C CA . TRP A 1 460 ? -12.382 0.254 0.051 1.00 98.06 460 TRP A CA 1
ATOM 3689 C C . TRP A 1 460 ? -12.878 -0.996 0.776 1.00 98.06 460 TRP A C 1
ATOM 3691 O O . TRP A 1 460 ? -13.909 -1.553 0.392 1.00 98.06 460 TRP A O 1
ATOM 3701 N N . THR A 1 461 ? -12.205 -1.4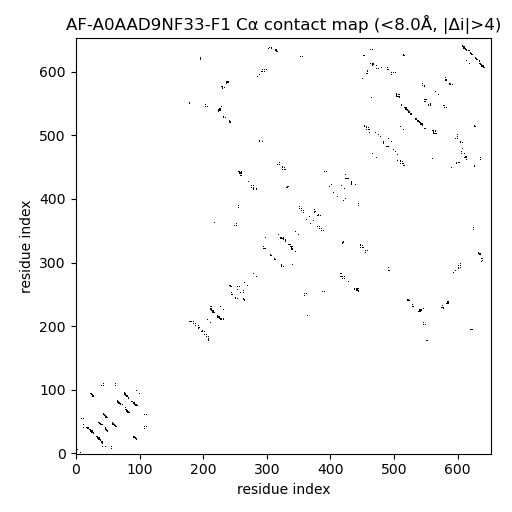22 1.850 1.00 98.62 461 THR A N 1
ATOM 3702 C CA . THR A 1 461 ? -12.723 -2.506 2.697 1.00 98.62 461 THR A CA 1
ATOM 3703 C C . THR A 1 461 ? -14.018 -2.084 3.382 1.00 98.62 461 THR A C 1
ATOM 3705 O O . THR A 1 461 ? -14.988 -2.839 3.375 1.00 98.62 461 THR A O 1
ATOM 3708 N N . LEU A 1 462 ? -14.068 -0.866 3.924 1.00 98.12 462 LEU A N 1
ATOM 3709 C CA . LEU A 1 462 ? -15.260 -0.341 4.581 1.00 98.12 462 LEU A CA 1
ATOM 3710 C C . LEU A 1 462 ? -16.432 -0.196 3.604 1.00 98.12 462 LEU A C 1
ATOM 3712 O O . LEU A 1 462 ? -17.540 -0.620 3.919 1.00 98.12 462 LEU A O 1
ATOM 3716 N N . TYR A 1 463 ? -16.179 0.323 2.401 1.00 97.88 463 TYR A N 1
ATOM 3717 C CA . TYR A 1 463 ? -17.173 0.401 1.329 1.00 97.88 463 TYR A CA 1
ATOM 3718 C C . TYR A 1 463 ? -17.689 -0.978 0.916 1.00 97.88 463 TYR A C 1
ATOM 3720 O O . TYR A 1 463 ? -18.898 -1.182 0.821 1.00 97.88 463 TYR A O 1
ATOM 3728 N N . SER A 1 464 ? -16.789 -1.952 0.750 1.00 98.12 464 SER A N 1
ATOM 3729 C CA . SER A 1 464 ? -17.169 -3.330 0.425 1.00 98.12 464 SER A CA 1
ATOM 3730 C C . SER A 1 464 ? -18.069 -3.934 1.504 1.00 98.12 464 SER A C 1
ATOM 3732 O O . SER A 1 464 ? -19.088 -4.541 1.189 1.00 98.12 464 SER A O 1
ATOM 3734 N N . LEU A 1 465 ? -17.742 -3.735 2.783 1.00 98.50 465 LEU A N 1
ATOM 3735 C CA . LEU A 1 465 ? -18.565 -4.208 3.898 1.00 98.50 465 LEU A CA 1
ATOM 3736 C C . LEU A 1 465 ? -19.904 -3.460 3.996 1.00 98.50 465 LEU A C 1
ATOM 3738 O O . LEU A 1 465 ? -20.916 -4.068 4.335 1.00 98.50 465 LEU A O 1
ATOM 3742 N N . ALA A 1 466 ? -19.942 -2.167 3.673 1.00 97.50 466 ALA A N 1
ATOM 3743 C CA . ALA A 1 466 ? -21.181 -1.391 3.623 1.00 97.50 466 ALA A CA 1
ATOM 3744 C C . ALA A 1 466 ? -22.126 -1.874 2.506 1.00 97.50 466 ALA A C 1
ATOM 3746 O O . ALA A 1 466 ? -23.341 -1.850 2.677 1.00 97.50 466 ALA A O 1
ATOM 3747 N N . GLN A 1 467 ? -21.580 -2.366 1.388 1.00 97.12 467 GLN A N 1
ATOM 3748 C CA . GLN A 1 467 ? -22.358 -3.015 0.324 1.00 97.12 467 GLN A CA 1
ATOM 3749 C C . GLN A 1 467 ? -22.811 -4.441 0.670 1.00 97.12 467 GLN A C 1
ATOM 3751 O O . GLN A 1 467 ? -23.743 -4.948 0.049 1.00 97.12 467 GLN A O 1
ATOM 3756 N N . HIS A 1 468 ? -22.171 -5.091 1.648 1.00 98.06 468 HIS A N 1
ATOM 3757 C CA . HIS A 1 468 ? -22.432 -6.485 2.017 1.00 98.06 468 HIS A CA 1
ATOM 3758 C C . HIS A 1 468 ? -22.723 -6.609 3.524 1.00 98.06 468 HIS A C 1
ATOM 3760 O O . HIS A 1 468 ? -21.862 -7.074 4.283 1.00 98.06 468 HIS A O 1
ATOM 3766 N N . PRO A 1 469 ? -23.938 -6.231 3.975 1.00 97.19 469 PRO A N 1
ATOM 3767 C CA . PRO A 1 469 ? -24.305 -6.213 5.393 1.00 97.19 469 PRO A CA 1
ATOM 3768 C C . PRO A 1 469 ? -24.088 -7.546 6.118 1.00 97.19 469 PRO A C 1
ATOM 3770 O O . PRO A 1 469 ? -23.695 -7.541 7.282 1.00 97.19 469 PRO A O 1
ATOM 3773 N N . ASP A 1 470 ? -24.267 -8.681 5.435 1.00 97.94 470 ASP A N 1
ATOM 3774 C CA . ASP A 1 470 ? -24.030 -10.012 6.010 1.00 97.94 470 ASP A CA 1
ATOM 3775 C C . ASP A 1 470 ? -22.564 -10.215 6.414 1.00 97.94 470 ASP A C 1
ATOM 3777 O O . ASP A 1 470 ? -22.272 -10.694 7.509 1.00 97.94 470 ASP A O 1
ATOM 3781 N N . TRP A 1 471 ? -21.623 -9.805 5.558 1.00 98.38 471 TRP A N 1
ATOM 3782 C CA . TRP A 1 471 ? -20.192 -9.866 5.863 1.00 98.38 471 TRP A CA 1
ATOM 3783 C C . TRP A 1 471 ? -19.800 -8.860 6.934 1.00 98.38 471 TRP A C 1
ATOM 3785 O O . TRP A 1 471 ? -19.002 -9.180 7.814 1.00 98.38 471 TRP A O 1
ATOM 3795 N N . GLN A 1 472 ? -20.393 -7.667 6.901 1.00 98.62 472 GLN A N 1
ATOM 3796 C CA . GLN A 1 472 ? -20.194 -6.673 7.948 1.00 98.62 472 GLN A CA 1
ATOM 3797 C C . GLN A 1 472 ? -20.628 -7.209 9.313 1.00 98.62 472 GLN A C 1
ATOM 3799 O O . GLN A 1 472 ? -19.879 -7.082 10.278 1.00 98.62 472 GLN A O 1
ATOM 3804 N N . LYS A 1 473 ? -21.793 -7.862 9.378 1.00 98.19 473 LYS A N 1
ATOM 3805 C CA . LYS A 1 473 ? -22.323 -8.483 10.591 1.00 98.19 473 LYS A CA 1
ATOM 3806 C C . LYS A 1 473 ? -21.422 -9.611 11.098 1.00 98.19 473 LYS A C 1
ATOM 3808 O O . LYS A 1 473 ? -21.100 -9.616 12.277 1.00 98.19 473 LYS A O 1
ATOM 3813 N N . ARG A 1 474 ? -20.936 -10.500 10.225 1.00 98.25 474 ARG A N 1
ATOM 3814 C CA . ARG A 1 474 ? -19.990 -11.566 10.619 1.00 98.25 474 ARG A CA 1
ATOM 3815 C C . ARG A 1 474 ? -18.682 -11.007 11.188 1.00 98.25 474 ARG A C 1
ATOM 3817 O O . ARG A 1 474 ? -18.192 -11.498 12.197 1.00 98.25 474 ARG A O 1
ATOM 3824 N N . CYS A 1 475 ? -18.122 -9.963 10.568 1.00 98.56 475 CYS A N 1
ATOM 3825 C CA . CYS A 1 475 ? -16.950 -9.271 11.114 1.00 98.56 475 CYS A CA 1
ATOM 3826 C C . CYS A 1 475 ? -17.257 -8.659 12.486 1.00 98.56 475 CYS A C 1
ATOM 3828 O O . CYS A 1 475 ? -16.440 -8.742 13.393 1.00 98.56 475 CYS A O 1
ATOM 3830 N N . GLN A 1 476 ? -18.425 -8.034 12.635 1.00 98.50 476 GLN A N 1
ATOM 3831 C CA . GLN A 1 476 ? -18.866 -7.441 13.893 1.00 98.50 476 GLN A CA 1
ATOM 3832 C C . GLN A 1 476 ? -19.020 -8.486 15.003 1.00 98.50 476 GLN A C 1
ATOM 3834 O O . GLN A 1 476 ? -18.531 -8.243 16.097 1.00 98.50 476 GLN A O 1
ATOM 3839 N N . GLU A 1 477 ? -19.628 -9.637 14.716 1.00 98.06 477 GLU A N 1
ATOM 3840 C CA . GLU A 1 477 ? -19.746 -10.771 15.645 1.00 98.06 477 GLU A CA 1
ATOM 3841 C C . GLU A 1 477 ? -18.362 -11.296 16.058 1.00 98.06 477 GLU A C 1
ATOM 3843 O O . GLU A 1 477 ? -18.080 -11.385 17.246 1.00 98.06 477 GLU A O 1
ATOM 3848 N N . GLU A 1 478 ? -17.449 -11.514 15.102 1.00 98.12 478 GLU A N 1
ATOM 3849 C CA . GLU A 1 478 ? -16.058 -11.909 15.391 1.00 98.12 478 GLU A CA 1
ATOM 3850 C C . GLU A 1 478 ? -15.345 -10.916 16.326 1.00 98.12 478 GLU A C 1
ATOM 3852 O O . GLU A 1 478 ? -14.635 -11.313 17.251 1.00 98.12 478 GLU A O 1
ATOM 3857 N N . ILE A 1 479 ? -15.515 -9.613 16.089 1.00 98.06 479 ILE A N 1
ATOM 3858 C CA . ILE A 1 479 ? -14.903 -8.566 16.916 1.00 98.06 479 ILE A CA 1
ATOM 3859 C C . ILE A 1 479 ? -15.539 -8.533 18.308 1.00 98.06 479 ILE A C 1
ATOM 3861 O O . ILE A 1 479 ? -14.829 -8.371 19.302 1.00 98.06 479 ILE A O 1
ATOM 3865 N N . ASP A 1 480 ? -16.862 -8.665 18.380 1.00 96.44 480 ASP A N 1
ATOM 3866 C CA . ASP A 1 480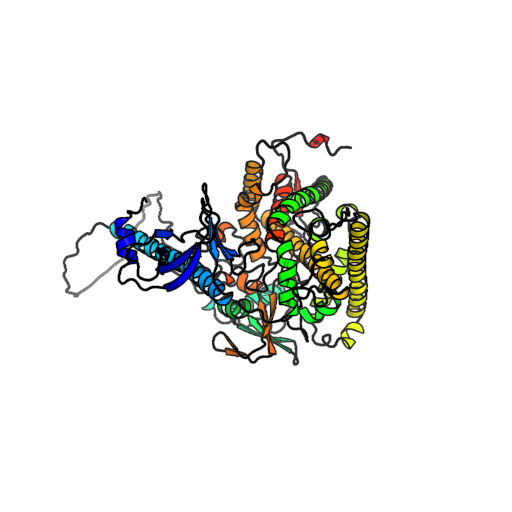 ? -17.603 -8.663 19.634 1.00 96.44 480 ASP A CA 1
ATOM 3867 C C . ASP A 1 480 ? -17.189 -9.856 20.511 1.00 96.44 480 ASP A C 1
ATOM 3869 O O . ASP A 1 480 ? -16.933 -9.651 21.695 1.00 96.44 480 ASP A O 1
ATOM 3873 N N . ASP A 1 481 ? -17.018 -11.045 19.925 1.00 96.50 481 ASP A N 1
ATOM 3874 C CA . ASP A 1 481 ? -16.562 -12.260 20.613 1.00 96.50 481 ASP A CA 1
ATOM 3875 C C . ASP A 1 481 ? -15.127 -12.125 21.146 1.00 96.50 481 ASP A C 1
ATOM 3877 O O . ASP A 1 481 ? -14.820 -12.535 22.265 1.00 96.50 481 ASP A O 1
ATOM 3881 N N . ILE A 1 482 ? -14.218 -11.525 20.368 1.00 96.31 482 ILE A N 1
ATOM 3882 C CA . ILE A 1 482 ? -12.827 -11.297 20.799 1.00 96.31 482 ILE A CA 1
ATOM 3883 C C . ILE A 1 482 ? -12.767 -10.351 22.003 1.00 96.31 482 ILE A C 1
ATOM 3885 O O . ILE A 1 482 ? -11.904 -10.516 22.876 1.00 96.31 482 ILE A O 1
ATOM 3889 N N . LEU A 1 483 ? -13.640 -9.342 22.021 1.00 95.00 483 LEU A N 1
ATOM 3890 C CA . LEU A 1 483 ? -13.685 -8.290 23.035 1.00 95.00 483 LEU A CA 1
ATOM 3891 C C . LEU A 1 483 ? -14.617 -8.613 24.209 1.00 95.00 483 LEU A C 1
ATOM 3893 O O . LEU A 1 483 ? -14.679 -7.817 25.148 1.00 95.00 483 LEU A O 1
ATOM 3897 N N . ASP A 1 484 ? -15.323 -9.743 24.180 1.00 92.31 484 ASP A N 1
ATOM 3898 C CA . ASP A 1 484 ? -16.272 -10.101 25.228 1.00 92.31 484 ASP A CA 1
ATOM 3899 C C . ASP A 1 484 ? -15.595 -10.158 26.608 1.00 92.31 484 ASP A C 1
ATOM 3901 O O . ASP A 1 484 ? -14.472 -10.645 26.772 1.00 92.31 484 ASP A O 1
ATOM 3905 N N . GLY A 1 485 ? -16.266 -9.582 27.607 1.00 86.19 485 GLY A N 1
ATOM 3906 C CA . GLY A 1 485 ? -15.760 -9.478 28.978 1.00 86.19 485 GLY A CA 1
ATOM 3907 C C . GLY A 1 485 ? -14.570 -8.531 29.200 1.00 86.19 485 GLY A C 1
ATOM 3908 O O . GLY A 1 485 ? -13.994 -8.560 30.289 1.00 86.19 485 GLY A O 1
ATOM 3909 N N . ARG A 1 486 ? -14.173 -7.699 28.223 1.00 90.81 486 ARG A N 1
ATOM 3910 C CA . ARG A 1 486 ? -13.093 -6.706 28.391 1.00 90.81 486 ARG A CA 1
ATOM 3911 C C . ARG A 1 486 ? -13.629 -5.315 28.731 1.00 90.81 486 ARG A C 1
ATOM 3913 O O . ARG A 1 486 ? -14.534 -4.810 28.077 1.00 90.81 486 ARG A O 1
ATOM 3920 N N . ASP A 1 487 ? -12.958 -4.636 29.663 1.00 84.50 487 ASP A N 1
ATOM 3921 C CA . ASP A 1 487 ? -13.262 -3.240 30.031 1.00 84.50 487 ASP A CA 1
ATOM 3922 C C . ASP A 1 487 ? -12.885 -2.219 28.942 1.00 84.50 487 ASP A C 1
ATOM 3924 O O . ASP A 1 487 ? -13.352 -1.078 28.951 1.00 84.50 487 ASP A O 1
ATOM 3928 N N . VAL A 1 488 ? -11.994 -2.603 28.025 1.00 88.31 488 VAL A N 1
ATOM 3929 C CA . VAL A 1 488 ? -11.511 -1.757 26.931 1.00 88.31 488 VAL A CA 1
ATOM 3930 C C . VAL A 1 488 ? -11.722 -2.455 25.595 1.00 88.31 488 VAL A C 1
ATOM 3932 O O . VAL A 1 488 ? -11.367 -3.617 25.421 1.00 88.31 488 VAL A O 1
ATOM 3935 N N . ASP A 1 489 ? -12.222 -1.710 24.612 1.00 91.06 489 ASP A N 1
ATOM 3936 C CA . ASP A 1 489 ? -12.439 -2.214 23.248 1.00 91.06 489 ASP A CA 1
ATOM 3937 C C . ASP A 1 489 ? -11.136 -2.243 22.405 1.00 91.06 489 ASP A C 1
ATOM 3939 O O . ASP A 1 489 ? -11.178 -2.174 21.173 1.00 91.06 489 ASP A O 1
ATOM 3943 N N . TYR A 1 490 ? -9.958 -2.245 23.034 1.00 96.38 490 TYR A N 1
ATOM 3944 C CA . TYR A 1 490 ? -8.678 -2.221 22.319 1.00 96.38 490 TYR A CA 1
ATOM 3945 C C . TYR A 1 490 ? -8.345 -3.594 21.735 1.00 96.38 490 TYR A C 1
ATOM 3947 O O . TYR A 1 490 ? -8.520 -4.628 22.380 1.00 96.38 490 TYR A O 1
ATOM 3955 N N . ILE A 1 491 ? -7.803 -3.584 20.518 1.00 97.69 491 ILE A N 1
ATOM 3956 C CA . ILE A 1 491 ? -7.273 -4.776 19.855 1.00 97.69 491 ILE A CA 1
ATOM 3957 C C . ILE A 1 491 ? -5.811 -4.931 20.257 1.00 97.69 491 ILE A C 1
ATOM 3959 O O . ILE A 1 491 ? -5.019 -4.019 20.024 1.00 97.69 491 ILE A O 1
ATOM 3963 N N . PHE A 1 492 ? -5.430 -6.073 20.829 1.00 96.44 492 PHE A N 1
ATOM 3964 C CA . PHE A 1 492 ? -4.037 -6.359 21.169 1.00 96.44 492 PHE A CA 1
ATOM 3965 C C . PHE A 1 492 ? -3.361 -7.226 20.103 1.00 96.44 492 PHE A C 1
ATOM 3967 O O . PHE A 1 492 ? -4.006 -7.801 19.229 1.00 96.44 492 PHE A O 1
ATOM 3974 N N . TRP A 1 493 ? -2.032 -7.331 20.174 1.00 95.50 493 TRP A N 1
ATOM 3975 C CA . TRP A 1 493 ? -1.233 -8.094 19.207 1.00 95.50 493 TRP A CA 1
ATOM 3976 C C . TRP A 1 493 ? -1.723 -9.534 19.014 1.00 95.50 493 TRP A C 1
ATOM 3978 O O . TRP A 1 493 ? -1.870 -9.987 17.881 1.00 95.50 493 TRP A O 1
ATOM 3988 N N . ASP A 1 494 ? -2.044 -10.223 20.110 1.00 94.94 494 ASP A N 1
ATOM 3989 C CA . ASP A 1 494 ? -2.482 -11.622 20.078 1.00 94.94 494 ASP A CA 1
ATOM 3990 C C . ASP A 1 494 ? -3.916 -11.791 19.539 1.00 94.94 494 ASP A C 1
ATOM 3992 O O . ASP A 1 494 ? -4.336 -12.907 19.236 1.00 94.94 494 ASP A O 1
ATOM 3996 N N . ASP A 1 495 ? -4.676 -10.701 19.388 1.00 96.56 495 ASP A N 1
ATOM 3997 C CA . ASP A 1 495 ? -6.009 -10.724 18.778 1.00 96.56 495 ASP A CA 1
ATOM 3998 C C . ASP A 1 495 ? -5.948 -10.639 17.249 1.00 96.56 495 ASP A C 1
ATOM 4000 O O . ASP A 1 495 ? -6.863 -11.092 16.562 1.00 96.56 495 ASP A O 1
ATOM 4004 N N . LEU A 1 496 ? -4.852 -10.120 16.682 1.00 96.00 496 LEU A N 1
ATOM 4005 C CA . LEU A 1 496 ? -4.704 -9.945 15.232 1.00 96.00 496 LEU A CA 1
ATOM 4006 C C . LEU A 1 496 ? -4.792 -11.264 14.456 1.00 96.00 496 LEU A C 1
ATOM 4008 O O . LEU A 1 496 ? -5.234 -11.268 13.301 1.00 96.00 496 LEU A O 1
ATOM 4012 N N . SER A 1 497 ? -4.362 -12.369 15.069 1.00 94.81 497 SER A N 1
ATOM 4013 C CA . SER A 1 497 ? -4.452 -13.719 14.504 1.00 94.81 497 SER A CA 1
ATOM 4014 C C . SER A 1 497 ? -5.868 -14.301 14.568 1.00 94.81 497 SER A C 1
ATOM 4016 O O . SER A 1 497 ? -6.171 -15.193 13.782 1.00 94.81 497 SER A O 1
ATOM 4018 N N . LYS A 1 498 ? -6.730 -13.779 15.451 1.00 96.19 498 LYS A N 1
ATOM 4019 C CA . LYS A 1 498 ? -8.119 -14.225 15.651 1.00 96.19 498 LYS A CA 1
ATOM 4020 C C . LYS A 1 498 ? -9.120 -13.508 14.743 1.00 96.19 498 LYS A C 1
ATOM 4022 O O . LYS A 1 498 ? -10.199 -14.036 14.520 1.00 96.19 498 LYS A O 1
ATOM 4027 N N . LEU A 1 499 ? -8.757 -12.341 14.199 1.00 97.31 499 LEU A N 1
ATOM 4028 C CA . LEU A 1 499 ? -9.552 -11.556 13.238 1.00 97.31 499 LEU A CA 1
ATOM 4029 C C . LEU A 1 499 ? -9.598 -12.218 11.843 1.00 97.31 499 LEU A C 1
ATOM 4031 O O . LEU A 1 499 ? -9.171 -11.634 10.840 1.00 97.31 499 LEU A O 1
ATOM 4035 N N . CYS A 1 500 ? -10.007 -13.482 11.776 1.00 96.69 500 CYS A N 1
ATOM 4036 C CA . CYS A 1 500 ? -9.967 -14.328 10.588 1.00 96.69 500 CYS A CA 1
ATOM 4037 C C . CYS A 1 500 ? -10.919 -13.821 9.501 1.00 96.69 500 CYS A C 1
ATOM 4039 O O . CYS A 1 500 ? -10.486 -13.565 8.378 1.00 96.69 500 CYS A O 1
ATOM 4041 N N . THR A 1 501 ? -12.184 -13.619 9.844 1.00 98.06 501 THR A N 1
ATOM 4042 C CA . THR A 1 501 ? -13.257 -13.123 8.977 1.00 98.06 501 THR A CA 1
ATOM 4043 C C . THR A 1 501 ? -12.912 -11.746 8.441 1.00 98.06 501 THR A C 1
ATOM 4045 O O . THR A 1 501 ? -12.917 -11.538 7.226 1.00 98.06 501 THR A O 1
ATOM 4048 N N . LEU A 1 502 ? -12.493 -10.828 9.317 1.00 98.62 502 LEU A N 1
ATOM 4049 C CA . LEU A 1 502 ? -12.040 -9.508 8.892 1.00 98.62 502 LEU A CA 1
ATOM 4050 C C . LEU A 1 502 ? -10.841 -9.605 7.935 1.00 98.62 502 LEU A C 1
ATOM 4052 O O . LEU A 1 502 ? -10.777 -8.873 6.949 1.00 98.62 502 LEU A O 1
ATOM 4056 N N . THR A 1 503 ? -9.915 -10.547 8.159 1.00 98.31 503 THR A N 1
ATOM 4057 C CA . THR A 1 503 ? -8.791 -10.789 7.236 1.00 98.31 503 THR A CA 1
ATOM 4058 C C . THR A 1 503 ? -9.264 -11.231 5.851 1.00 98.31 503 THR A C 1
ATOM 4060 O O . THR A 1 503 ? -8.698 -10.776 4.856 1.00 98.31 503 THR A O 1
ATOM 4063 N N . LEU A 1 504 ? -10.269 -12.110 5.763 1.00 97.88 504 LEU A N 1
ATOM 4064 C CA . LEU A 1 504 ? -10.845 -12.544 4.483 1.00 97.88 504 LEU A CA 1
ATOM 4065 C C . LEU A 1 504 ? -11.453 -11.354 3.735 1.00 97.88 504 LEU A C 1
ATOM 4067 O O . LEU A 1 504 ? -11.173 -11.158 2.552 1.00 97.88 504 LEU A O 1
ATOM 4071 N N . CYS A 1 505 ? -12.216 -10.523 4.447 1.00 98.69 505 CYS A N 1
ATOM 4072 C CA . CYS A 1 505 ? -12.857 -9.333 3.900 1.00 98.69 505 CYS A CA 1
ATOM 4073 C C . CYS A 1 505 ? -11.841 -8.292 3.404 1.00 98.69 505 CYS A C 1
ATOM 4075 O O . CYS A 1 505 ? -12.013 -7.751 2.310 1.00 98.69 505 CYS A O 1
ATOM 4077 N N . ILE A 1 506 ? -10.758 -8.058 4.159 1.00 98.69 506 ILE A N 1
ATOM 4078 C CA . ILE A 1 506 ? -9.644 -7.192 3.737 1.00 98.69 506 ILE A CA 1
ATOM 4079 C C . ILE A 1 506 ? -8.987 -7.756 2.474 1.00 98.69 506 ILE A C 1
ATOM 4081 O O . ILE A 1 506 ? -8.768 -7.023 1.515 1.00 98.69 506 ILE A O 1
ATOM 4085 N N . LYS A 1 507 ? -8.675 -9.059 2.434 1.00 98.06 507 LYS A N 1
ATOM 4086 C CA . LYS A 1 507 ? -8.026 -9.674 1.264 1.00 98.06 507 LYS A CA 1
ATOM 4087 C C . LYS A 1 507 ? -8.874 -9.550 0.000 1.00 98.06 507 LYS A C 1
ATOM 4089 O O . LYS A 1 507 ? -8.329 -9.221 -1.051 1.00 98.06 507 LYS A O 1
ATOM 4094 N N . GLU A 1 508 ? -10.182 -9.770 0.101 1.00 98.12 508 GLU A N 1
ATOM 4095 C CA . GLU A 1 508 ? -11.080 -9.628 -1.047 1.00 98.12 508 GLU A CA 1
ATOM 4096 C C . GLU A 1 508 ? -11.252 -8.172 -1.481 1.00 98.12 508 GLU A C 1
ATOM 4098 O O . GLU A 1 508 ? -11.243 -7.893 -2.680 1.00 98.12 508 GLU A O 1
ATOM 4103 N N . ALA A 1 509 ? -11.287 -7.229 -0.537 1.00 98.25 509 ALA A N 1
ATOM 4104 C CA . ALA A 1 509 ? -11.270 -5.807 -0.866 1.00 98.25 509 ALA A CA 1
ATOM 4105 C C . ALA A 1 509 ? -9.966 -5.404 -1.578 1.00 98.25 509 ALA A C 1
ATOM 4107 O O . ALA A 1 509 ? -10.013 -4.721 -2.597 1.00 98.25 509 ALA A O 1
ATOM 4108 N N . LEU A 1 510 ? -8.804 -5.883 -1.119 1.00 98.06 510 LEU A N 1
ATOM 4109 C CA . LEU A 1 510 ? -7.517 -5.657 -1.790 1.00 98.06 510 LEU A CA 1
ATOM 4110 C C . LEU A 1 510 ? -7.435 -6.330 -3.168 1.00 98.06 510 LEU A C 1
ATOM 4112 O O . LEU A 1 510 ? -6.685 -5.865 -4.023 1.00 98.06 510 LEU A O 1
ATOM 4116 N N . ARG A 1 511 ? -8.177 -7.418 -3.406 1.00 97.25 511 ARG A N 1
ATOM 4117 C CA . ARG A 1 511 ? -8.269 -8.038 -4.733 1.00 97.25 511 ARG A CA 1
ATOM 4118 C C . ARG A 1 511 ? -9.054 -7.144 -5.694 1.00 97.25 511 ARG A C 1
ATOM 4120 O O . ARG A 1 511 ? -8.566 -6.856 -6.784 1.00 97.25 511 ARG A O 1
ATOM 4127 N N . LEU A 1 512 ? -10.243 -6.705 -5.277 1.00 96.38 512 LEU A N 1
ATOM 4128 C CA . LEU A 1 512 ? -11.174 -5.935 -6.108 1.00 96.38 512 LEU A CA 1
ATOM 4129 C C . LEU A 1 512 ? -10.738 -4.484 -6.320 1.00 96.38 512 LEU A C 1
ATOM 4131 O O . LEU A 1 512 ? -10.832 -3.954 -7.425 1.00 96.38 512 LEU A O 1
ATOM 4135 N N . HIS A 1 513 ? -10.207 -3.865 -5.273 1.00 95.69 513 HIS A N 1
ATOM 4136 C CA . HIS A 1 513 ? -9.899 -2.439 -5.215 1.00 95.69 513 HIS A CA 1
ATOM 4137 C C . HIS A 1 513 ? -8.398 -2.178 -5.052 1.00 95.69 513 HIS A C 1
ATOM 4139 O O . HIS A 1 513 ? -8.017 -1.185 -4.436 1.00 95.69 513 HIS A O 1
ATOM 4145 N N . SER A 1 514 ? -7.553 -3.093 -5.553 1.00 95.25 514 SER A N 1
ATOM 4146 C CA . SER A 1 514 ? -6.089 -3.110 -5.376 1.00 95.25 514 SER A CA 1
ATOM 4147 C C . SER A 1 514 ? -5.491 -1.709 -5.240 1.00 95.25 514 SER A C 1
ATOM 4149 O O . SER A 1 514 ? -5.441 -0.994 -6.248 1.00 95.25 514 SER A O 1
ATOM 4151 N N . PRO A 1 515 ? -5.009 -1.320 -4.035 1.00 96.31 515 PRO A N 1
ATOM 4152 C CA . PRO A 1 515 ? -4.521 0.030 -3.786 1.00 96.31 515 PRO A CA 1
ATOM 4153 C C . PRO A 1 515 ? -3.474 0.465 -4.796 1.00 96.31 515 PRO A C 1
ATOM 4155 O O . PRO A 1 515 ? -3.489 1.610 -5.205 1.00 96.31 515 PRO A O 1
ATOM 4158 N N . VAL A 1 516 ? -2.614 -0.447 -5.258 1.00 96.19 516 VAL A N 1
ATOM 4159 C CA . VAL A 1 516 ? -1.709 -0.209 -6.388 1.00 96.19 516 VAL A CA 1
ATOM 4160 C C . VAL A 1 516 ? -2.153 -1.091 -7.564 1.00 96.19 516 VAL A C 1
ATOM 4162 O O . VAL A 1 516 ? -2.031 -2.316 -7.478 1.00 96.19 516 VAL A O 1
ATOM 4165 N N . PRO A 1 517 ? -2.685 -0.526 -8.664 1.00 93.50 517 PRO A N 1
ATOM 4166 C CA . PRO A 1 517 ? -3.236 -1.322 -9.766 1.00 93.50 517 PRO A CA 1
ATOM 4167 C C . PRO A 1 517 ? -2.181 -1.841 -10.753 1.00 93.50 517 PRO A C 1
ATOM 4169 O O . PRO A 1 517 ? -2.415 -2.847 -11.424 1.00 93.50 517 PRO A O 1
ATOM 4172 N N . PHE A 1 518 ? -1.015 -1.202 -10.854 1.00 92.69 518 PHE A N 1
ATOM 4173 C CA . PHE A 1 518 ? 0.089 -1.674 -11.693 1.00 92.69 518 PHE A CA 1
ATOM 4174 C C . PHE A 1 518 ? 1.451 -1.257 -11.132 1.00 92.69 518 PHE A C 1
ATOM 4176 O O . PHE A 1 518 ? 1.570 -0.287 -10.388 1.00 92.69 518 PHE A O 1
ATOM 4183 N N . ILE A 1 519 ? 2.493 -1.997 -11.505 1.00 95.75 519 ILE A N 1
ATOM 4184 C CA . ILE A 1 519 ? 3.890 -1.710 -11.157 1.00 95.75 519 ILE A CA 1
ATOM 4185 C C . ILE A 1 519 ? 4.778 -1.933 -12.374 1.00 95.75 519 ILE A C 1
ATOM 4187 O O . ILE A 1 519 ? 4.456 -2.735 -13.237 1.00 95.75 519 ILE A O 1
ATOM 4191 N N . GLN A 1 520 ? 5.939 -1.287 -12.416 1.00 95.56 520 GLN A N 1
ATOM 4192 C CA . GLN A 1 520 ? 6.834 -1.361 -13.576 1.00 95.56 520 GLN A CA 1
ATOM 4193 C C . GLN A 1 520 ? 8.169 -2.022 -13.218 1.00 95.56 520 GLN A C 1
ATOM 4195 O O . GLN A 1 520 ? 8.582 -2.032 -12.048 1.00 95.56 520 GLN A O 1
ATOM 4200 N N . ARG A 1 521 ? 8.834 -2.601 -14.215 1.00 95.62 521 ARG A N 1
ATOM 4201 C CA . ARG A 1 521 ? 10.225 -3.073 -14.186 1.00 95.62 521 ARG A CA 1
ATOM 4202 C C . ARG A 1 521 ? 10.921 -2.670 -15.478 1.00 95.62 521 ARG A C 1
ATOM 4204 O O . ARG A 1 521 ? 10.269 -2.426 -16.485 1.00 95.62 521 ARG A O 1
ATOM 4211 N N . TYR A 1 522 ? 12.238 -2.611 -15.426 1.00 94.69 522 TYR A N 1
ATOM 4212 C CA . TYR A 1 522 ? 13.098 -2.368 -16.570 1.00 94.69 522 TYR A CA 1
ATOM 4213 C C . TYR A 1 522 ? 14.085 -3.524 -16.650 1.00 94.69 522 TYR A C 1
ATOM 4215 O O . TYR A 1 522 ? 14.876 -3.697 -15.724 1.00 94.69 522 TYR A O 1
ATOM 4223 N N . ILE A 1 523 ? 13.974 -4.364 -17.679 1.00 95.12 523 ILE A N 1
ATOM 4224 C CA . ILE A 1 523 ? 14.804 -5.570 -17.766 1.00 95.12 523 ILE A CA 1
ATOM 4225 C C . ILE A 1 523 ? 16.221 -5.202 -18.198 1.00 95.12 523 ILE A C 1
ATOM 4227 O O . ILE A 1 523 ? 16.416 -4.424 -19.127 1.00 95.12 523 ILE A O 1
ATOM 4231 N N . THR A 1 524 ? 17.224 -5.741 -17.509 1.00 94.62 524 THR A N 1
ATOM 4232 C CA . THR A 1 524 ? 18.639 -5.401 -17.753 1.00 94.62 524 THR A CA 1
ATOM 4233 C C . THR A 1 524 ? 19.353 -6.396 -18.660 1.00 94.62 524 THR A C 1
ATOM 4235 O O . THR A 1 524 ? 20.529 -6.217 -18.974 1.00 94.62 524 THR A O 1
ATOM 4238 N N . LYS A 1 525 ? 18.659 -7.460 -19.065 1.00 94.69 525 LYS A N 1
ATOM 4239 C CA . LYS A 1 525 ? 19.167 -8.532 -19.919 1.00 94.69 525 LYS A CA 1
ATOM 4240 C C . LYS A 1 525 ? 18.065 -9.000 -20.853 1.00 94.69 525 LYS A C 1
ATOM 4242 O O . LYS A 1 525 ? 16.887 -8.882 -20.517 1.00 94.69 525 LYS A O 1
ATOM 4247 N N . ASP A 1 526 ? 18.469 -9.575 -21.975 1.00 96.62 526 ASP A N 1
ATOM 4248 C CA . ASP A 1 526 ? 17.552 -10.239 -22.890 1.00 96.62 526 ASP A CA 1
ATOM 4249 C C . ASP A 1 526 ? 16.867 -11.415 -22.185 1.00 96.62 526 ASP A C 1
ATOM 4251 O O . ASP A 1 526 ? 17.517 -12.203 -21.486 1.00 96.62 526 ASP A O 1
ATOM 4255 N N . ILE A 1 527 ? 15.555 -11.547 -22.370 1.00 95.12 527 ILE A N 1
ATOM 4256 C CA . ILE A 1 527 ? 14.764 -12.638 -21.795 1.00 95.12 527 ILE A CA 1
ATOM 4257 C C . ILE A 1 527 ? 13.807 -13.225 -22.827 1.00 95.12 527 ILE A C 1
ATOM 4259 O O . ILE A 1 527 ? 13.311 -12.535 -23.714 1.00 95.12 527 ILE A O 1
ATOM 4263 N N . TYR A 1 528 ? 13.494 -14.508 -22.661 1.00 94.06 528 TYR A N 1
ATOM 4264 C CA . TYR A 1 528 ? 12.367 -15.145 -23.333 1.00 94.06 528 TYR A CA 1
ATOM 4265 C C . TYR A 1 528 ? 11.228 -15.301 -22.332 1.00 94.06 528 TYR A C 1
ATOM 4267 O O . TYR A 1 528 ? 11.384 -15.970 -21.307 1.00 94.06 528 TYR A O 1
ATOM 4275 N N . LEU A 1 529 ? 10.087 -14.680 -22.617 1.00 91.38 529 LEU A N 1
ATOM 4276 C CA . LEU A 1 529 ? 8.918 -14.687 -21.749 1.00 91.38 529 LEU A CA 1
ATOM 4277 C C . LEU A 1 529 ? 7.689 -15.147 -22.533 1.00 91.38 529 LEU A C 1
ATOM 4279 O O . LEU A 1 529 ? 7.325 -14.529 -23.525 1.00 91.38 529 LEU A O 1
ATOM 4283 N N . ASP A 1 530 ? 7.080 -16.254 -22.098 1.00 87.25 530 ASP A N 1
ATOM 4284 C CA . ASP A 1 530 ? 5.901 -16.863 -22.744 1.00 87.25 530 ASP A CA 1
ATOM 4285 C C . ASP A 1 530 ? 6.076 -17.084 -24.265 1.00 87.25 530 ASP A C 1
ATOM 4287 O O . ASP A 1 530 ? 5.158 -16.892 -25.050 1.00 87.25 530 ASP A O 1
ATOM 4291 N N . GLY A 1 531 ? 7.289 -17.459 -24.695 1.00 88.62 531 GLY A N 1
ATOM 4292 C CA . GLY A 1 531 ? 7.626 -17.678 -26.109 1.00 88.62 531 GLY A CA 1
ATOM 4293 C C . GLY A 1 531 ? 8.042 -16.421 -26.885 1.00 88.62 531 GLY A C 1
ATOM 4294 O O . GLY A 1 531 ? 8.457 -16.537 -28.036 1.00 88.62 531 GLY A O 1
ATOM 4295 N N . HIS A 1 532 ? 8.006 -15.240 -26.265 1.00 91.00 532 HIS A N 1
ATOM 4296 C CA . HIS A 1 532 ? 8.417 -13.978 -26.878 1.00 91.00 532 HIS A CA 1
ATOM 4297 C C . HIS A 1 532 ? 9.818 -13.557 -26.429 1.00 91.00 532 HIS A C 1
ATOM 4299 O O . HIS A 1 532 ? 10.126 -13.564 -25.238 1.00 91.00 532 HIS A O 1
ATOM 4305 N N . TYR A 1 533 ? 10.655 -13.147 -27.382 1.00 94.56 533 TYR A N 1
ATOM 4306 C CA . TYR A 1 533 ? 11.936 -12.504 -27.096 1.00 94.56 533 TYR A CA 1
ATOM 4307 C C . TYR A 1 533 ? 11.717 -11.044 -26.698 1.00 94.56 533 TYR A C 1
ATOM 4309 O O . TYR A 1 533 ? 11.088 -10.287 -27.440 1.00 94.56 533 TYR A O 1
ATOM 4317 N N . LEU A 1 534 ? 12.261 -10.650 -25.550 1.00 95.38 534 LEU A N 1
ATOM 4318 C CA . LEU A 1 534 ? 12.286 -9.274 -25.075 1.00 95.38 534 LEU A CA 1
ATOM 4319 C C . LEU A 1 534 ? 13.750 -8.851 -24.900 1.00 95.38 534 LEU A C 1
ATOM 4321 O O . LEU A 1 534 ? 14.448 -9.460 -24.083 1.00 95.38 534 LEU A O 1
ATOM 4325 N N . PRO A 1 535 ? 14.227 -7.838 -25.643 1.00 95.25 535 PRO A N 1
ATOM 4326 C CA . PRO A 1 535 ? 15.588 -7.354 -25.481 1.00 95.25 535 PRO A CA 1
ATOM 4327 C C . PRO A 1 535 ? 15.755 -6.656 -24.129 1.00 95.25 535 PRO A C 1
ATOM 4329 O O . PRO A 1 535 ? 14.796 -6.096 -23.582 1.00 95.25 535 PRO A O 1
ATOM 4332 N N . ALA A 1 536 ? 16.984 -6.637 -23.617 1.00 94.94 536 ALA A N 1
ATOM 4333 C CA . ALA A 1 536 ? 17.385 -5.740 -22.543 1.00 94.94 536 ALA A CA 1
ATOM 4334 C C . ALA A 1 536 ? 16.898 -4.312 -22.837 1.00 94.94 536 ALA A C 1
ATOM 4336 O O . ALA A 1 536 ? 16.703 -3.938 -23.991 1.00 94.94 536 ALA A O 1
ATOM 4337 N N . GLU A 1 537 ? 16.691 -3.523 -21.785 1.00 92.75 537 GLU A N 1
ATOM 4338 C CA . GLU A 1 537 ? 16.180 -2.148 -21.870 1.00 92.75 537 GLU A CA 1
ATOM 4339 C C . GLU A 1 537 ? 14.681 -2.034 -22.201 1.00 92.75 537 GLU A C 1
ATOM 4341 O O . GLU A 1 537 ? 14.148 -0.942 -22.391 1.00 92.75 537 GLU A O 1
ATOM 4346 N N . THR A 1 538 ? 13.950 -3.151 -22.177 1.00 93.62 538 THR A N 1
ATOM 4347 C CA . THR A 1 538 ? 12.488 -3.134 -22.300 1.00 93.62 538 THR A CA 1
ATOM 4348 C C . THR A 1 538 ? 11.816 -2.777 -20.967 1.00 93.62 538 THR A C 1
ATOM 4350 O O . THR A 1 538 ? 12.110 -3.349 -19.911 1.00 93.62 538 THR A O 1
ATOM 4353 N N . GLN A 1 539 ? 10.844 -1.862 -21.005 1.00 94.69 539 GLN A N 1
ATOM 4354 C CA . GLN A 1 539 ? 9.961 -1.602 -19.868 1.00 94.69 539 GLN A CA 1
ATOM 4355 C C . GLN A 1 539 ? 8.833 -2.637 -19.806 1.00 94.69 539 GLN A C 1
ATOM 4357 O O . GLN A 1 539 ? 8.120 -2.866 -20.784 1.00 94.69 539 GLN A O 1
ATOM 4362 N N . ILE A 1 540 ? 8.641 -3.217 -18.626 1.00 95.62 540 ILE A N 1
ATOM 4363 C CA . ILE A 1 540 ? 7.594 -4.189 -18.324 1.00 95.62 540 ILE A CA 1
ATOM 4364 C C . ILE A 1 540 ? 6.598 -3.566 -17.349 1.00 95.62 540 ILE A C 1
ATOM 4366 O O . ILE A 1 540 ? 6.973 -3.212 -16.229 1.00 95.62 540 ILE A O 1
ATOM 4370 N N . ASP A 1 541 ? 5.332 -3.496 -17.742 1.00 95.06 541 ASP A N 1
ATOM 4371 C CA . ASP A 1 541 ? 4.226 -3.026 -16.912 1.00 95.06 541 ASP A CA 1
ATOM 4372 C C . ASP A 1 541 ? 3.452 -4.244 -16.387 1.00 95.06 541 ASP A C 1
ATOM 4374 O O . ASP A 1 541 ? 2.776 -4.947 -17.126 1.00 95.06 541 ASP A O 1
ATOM 4378 N N . ILE A 1 542 ? 3.555 -4.545 -15.097 1.00 96.25 542 ILE A N 1
ATOM 4379 C CA . ILE A 1 542 ? 2.833 -5.651 -14.461 1.00 96.25 542 ILE A CA 1
ATOM 4380 C C . ILE A 1 542 ? 1.503 -5.107 -13.943 1.00 96.25 542 ILE A C 1
ATOM 4382 O O . ILE A 1 542 ? 1.466 -4.378 -12.947 1.00 96.25 542 ILE A O 1
ATOM 4386 N N . HIS A 1 543 ? 0.410 -5.466 -14.609 1.00 95.19 543 HIS A N 1
ATOM 4387 C CA . HIS A 1 543 ? -0.937 -5.031 -14.260 1.00 95.19 543 HIS A CA 1
ATOM 4388 C C . HIS A 1 543 ? -1.502 -5.911 -13.142 1.00 95.19 543 HIS A C 1
ATOM 4390 O O . HIS A 1 543 ? -2.191 -6.904 -13.388 1.00 95.19 543 HIS A O 1
ATOM 4396 N N . LEU A 1 544 ? -1.207 -5.538 -11.895 1.00 95.88 544 LEU A N 1
ATOM 4397 C CA . LEU A 1 544 ? -1.701 -6.229 -10.702 1.00 95.88 544 LEU A CA 1
ATOM 4398 C C . LEU A 1 544 ? -3.229 -6.337 -10.721 1.00 95.88 544 LEU A C 1
ATOM 4400 O O . LEU A 1 544 ? -3.761 -7.418 -10.492 1.00 95.88 544 LEU A O 1
ATOM 4404 N N . TYR A 1 545 ? -3.921 -5.256 -11.088 1.00 94.88 545 TYR A N 1
ATOM 4405 C CA . TYR A 1 545 ? -5.377 -5.226 -11.210 1.00 94.88 545 TYR A CA 1
ATOM 4406 C C . TYR A 1 545 ? -5.895 -6.318 -12.152 1.00 94.88 545 TYR A C 1
ATOM 4408 O O . TYR A 1 545 ? -6.806 -7.061 -11.800 1.00 94.88 545 TYR A O 1
ATOM 4416 N N . ASN A 1 546 ? -5.267 -6.481 -13.316 1.00 94.75 546 ASN A N 1
ATOM 4417 C CA . ASN A 1 546 ? -5.662 -7.497 -14.282 1.00 94.75 546 ASN A CA 1
ATOM 4418 C C . ASN A 1 546 ? -5.386 -8.915 -13.781 1.00 94.75 546 ASN A C 1
ATOM 4420 O O . ASN A 1 546 ? -6.238 -9.778 -13.948 1.00 94.75 546 ASN A O 1
ATOM 4424 N N . ILE A 1 547 ? -4.246 -9.155 -13.125 1.00 95.12 547 ILE A N 1
ATOM 4425 C CA . ILE A 1 547 ? -3.933 -10.458 -12.512 1.00 95.12 547 ILE A CA 1
ATOM 4426 C C . ILE A 1 547 ? -4.979 -10.815 -11.441 1.00 95.12 547 ILE A C 1
ATOM 4428 O O . ILE A 1 547 ? -5.456 -11.948 -11.392 1.00 95.12 547 ILE A O 1
ATOM 4432 N N . LEU A 1 548 ? -5.381 -9.839 -10.622 1.00 94.19 548 LEU A N 1
ATOM 4433 C CA . LEU A 1 548 ? -6.360 -9.995 -9.538 1.00 94.19 548 LEU A CA 1
ATOM 4434 C C . LEU A 1 548 ? -7.812 -10.159 -10.032 1.00 94.19 548 LEU A C 1
ATOM 4436 O O . LEU A 1 548 ? -8.667 -10.607 -9.267 1.00 94.19 548 LEU A O 1
ATOM 4440 N N . HIS A 1 549 ? -8.084 -9.835 -11.299 1.00 92.81 549 HIS A N 1
ATOM 4441 C CA . HIS A 1 549 ? -9.395 -9.967 -11.951 1.00 92.81 549 HIS A CA 1
ATOM 4442 C C . HIS A 1 549 ? -9.391 -10.938 -13.136 1.00 92.81 549 HIS A C 1
ATOM 4444 O O . HIS A 1 549 ? -10.378 -11.023 -13.867 1.00 92.81 549 HIS A O 1
ATOM 4450 N N . ASN A 1 550 ? -8.295 -11.666 -13.355 1.00 90.62 550 ASN A N 1
ATOM 4451 C CA . ASN A 1 550 ? -8.161 -12.533 -14.515 1.00 90.62 550 ASN A CA 1
ATOM 4452 C C . ASN A 1 550 ? -9.160 -13.702 -14.413 1.00 90.62 550 ASN A C 1
ATOM 4454 O O . ASN A 1 550 ? -9.045 -14.504 -13.481 1.00 90.62 550 ASN A O 1
ATOM 4458 N N . PRO A 1 551 ? -10.105 -13.850 -15.358 1.00 87.88 551 PRO A N 1
ATOM 4459 C CA . PRO A 1 551 ? -11.149 -14.864 -15.265 1.00 87.88 551 PRO A CA 1
ATOM 4460 C C . PRO A 1 551 ? -10.645 -16.300 -15.506 1.00 87.88 551 PRO A C 1
ATOM 4462 O O . PRO A 1 551 ? -11.391 -17.238 -15.245 1.00 87.88 551 PRO A O 1
ATOM 4465 N N . VAL A 1 552 ? -9.394 -16.509 -15.960 1.00 85.62 552 VAL A N 1
ATOM 4466 C CA . VAL A 1 552 ? -8.756 -17.850 -15.930 1.00 85.62 552 VAL A CA 1
ATOM 4467 C C . VAL A 1 552 ? -8.530 -18.307 -14.486 1.00 85.62 552 VAL A C 1
ATOM 4469 O O . VAL A 1 552 ? -8.584 -19.497 -14.182 1.00 85.62 552 VAL A O 1
ATOM 4472 N N . ILE A 1 553 ? -8.222 -17.353 -13.609 1.00 87.00 553 ILE A N 1
ATOM 4473 C CA . ILE A 1 553 ? -7.707 -17.590 -12.259 1.00 87.00 553 ILE A CA 1
ATOM 4474 C C . ILE A 1 553 ? -8.828 -17.450 -11.232 1.00 87.00 553 ILE A C 1
ATOM 4476 O O . ILE A 1 553 ? -8.953 -18.268 -10.323 1.00 87.00 553 ILE A O 1
ATOM 4480 N N . TRP A 1 554 ? -9.634 -16.399 -11.377 1.00 89.25 554 TRP A N 1
ATOM 4481 C CA . TRP A 1 554 ? -10.643 -15.993 -10.413 1.00 89.25 554 TRP A CA 1
ATOM 4482 C C . TRP A 1 554 ? -12.037 -16.239 -10.980 1.00 89.25 554 TRP A C 1
ATOM 4484 O O . TRP A 1 554 ? -12.478 -15.534 -11.886 1.00 89.25 554 TRP A O 1
ATOM 4494 N N . ASP A 1 555 ? -12.752 -17.215 -10.418 1.00 88.62 555 ASP A N 1
ATOM 4495 C CA . ASP A 1 555 ? -14.165 -17.426 -10.748 1.00 88.62 555 ASP A CA 1
ATOM 4496 C C . ASP A 1 555 ? -15.001 -16.208 -10.329 1.00 88.62 555 ASP A C 1
ATOM 4498 O O . ASP A 1 555 ? -14.810 -15.680 -9.235 1.00 88.62 555 ASP A O 1
ATOM 4502 N N . LYS A 1 556 ? -15.936 -15.750 -11.168 1.00 90.88 556 LYS A N 1
ATOM 4503 C CA . LYS A 1 556 ? -16.732 -14.526 -10.935 1.00 90.88 556 LYS A CA 1
ATOM 4504 C C . LYS A 1 556 ? -15.854 -13.349 -10.453 1.00 90.88 556 LYS A C 1
ATOM 4506 O O . LYS A 1 556 ? -16.041 -12.865 -9.335 1.00 90.88 556 LYS A O 1
ATOM 4511 N N . PRO A 1 557 ? -14.882 -12.882 -11.257 1.00 91.88 557 PRO A N 1
ATOM 4512 C CA . PRO A 1 557 ? -13.786 -12.027 -10.788 1.00 91.88 557 PRO A CA 1
ATOM 4513 C C . PRO A 1 557 ? -14.233 -10.664 -10.244 1.00 91.88 557 PRO A C 1
ATOM 4515 O O . PRO A 1 557 ? -13.508 -10.058 -9.463 1.00 91.88 557 PRO A O 1
ATOM 4518 N N . MET A 1 558 ? -15.420 -10.179 -10.612 1.00 93.44 558 MET A N 1
ATOM 4519 C CA . MET A 1 558 ? -15.947 -8.890 -10.142 1.00 93.44 558 MET A CA 1
ATOM 4520 C C . MET A 1 558 ? -16.849 -9.005 -8.902 1.00 93.44 558 MET A C 1
ATOM 4522 O O . MET A 1 558 ? -17.308 -7.990 -8.394 1.00 93.44 558 MET A O 1
ATOM 4526 N N . VAL A 1 559 ? -17.130 -10.220 -8.417 1.00 95.50 559 VAL A N 1
ATOM 4527 C CA . VAL A 1 559 ? -17.997 -10.440 -7.248 1.00 95.50 559 VAL A CA 1
ATOM 4528 C C . VAL A 1 559 ? -17.162 -10.436 -5.974 1.00 95.50 559 VAL A C 1
ATOM 4530 O O . VAL A 1 559 ? -16.193 -11.197 -5.892 1.00 95.50 559 VAL A O 1
ATOM 4533 N N . TYR A 1 560 ? -17.584 -9.637 -4.987 1.00 97.31 560 TYR A N 1
ATOM 4534 C CA . TYR A 1 560 ? -17.031 -9.627 -3.632 1.00 97.31 560 TYR A CA 1
ATOM 4535 C C . TYR A 1 560 ? -17.371 -10.934 -2.915 1.00 97.31 560 TYR A C 1
ATOM 4537 O O . TYR A 1 560 ? -18.507 -11.173 -2.509 1.00 97.31 560 TYR A O 1
ATOM 4545 N N . TYR A 1 561 ? -16.377 -11.809 -2.795 1.00 95.19 561 TYR A N 1
ATOM 4546 C CA . TYR A 1 561 ? -16.532 -13.132 -2.203 1.00 95.19 561 TYR A CA 1
ATOM 4547 C C . TYR A 1 561 ? -15.352 -13.456 -1.264 1.00 95.19 561 TYR A C 1
ATOM 4549 O O . TYR A 1 561 ? -14.383 -14.095 -1.677 1.00 95.19 561 TYR A O 1
ATOM 4557 N N . PRO A 1 562 ? -15.408 -13.028 0.015 1.00 96.50 562 PRO A N 1
ATOM 4558 C CA . PRO A 1 562 ? -14.340 -13.254 0.999 1.00 96.50 562 PRO A CA 1
ATOM 4559 C C . PRO A 1 562 ? -13.946 -14.724 1.196 1.00 96.50 562 PRO A C 1
ATOM 4561 O O . PRO A 1 562 ? -12.780 -15.029 1.455 1.00 96.50 562 PRO A O 1
ATOM 4564 N N . GLU A 1 563 ? -14.888 -15.655 1.012 1.00 93.75 563 GLU A N 1
ATOM 4565 C CA . GLU A 1 563 ? -14.663 -17.099 1.187 1.00 93.75 563 GLU A CA 1
ATOM 4566 C C . GLU A 1 563 ? -13.630 -17.682 0.211 1.00 93.75 563 GLU A C 1
ATOM 4568 O O . GLU A 1 563 ? -13.082 -18.751 0.481 1.00 93.75 563 GLU A O 1
ATOM 4573 N N . ARG A 1 564 ? -13.257 -16.956 -0.856 1.00 91.62 564 ARG A N 1
ATOM 4574 C CA . ARG A 1 564 ? -12.117 -17.304 -1.732 1.00 91.62 564 ARG A CA 1
ATOM 4575 C C . ARG A 1 564 ? -10.831 -17.565 -0.964 1.00 91.62 564 ARG A C 1
ATOM 4577 O O . ARG A 1 564 ? -10.007 -18.361 -1.402 1.00 91.62 564 ARG A O 1
ATOM 4584 N N . PHE A 1 565 ? -10.642 -16.866 0.151 1.00 91.38 565 PHE A N 1
ATOM 4585 C CA . PHE A 1 565 ? -9.421 -16.929 0.945 1.00 91.38 565 PHE A CA 1
ATOM 4586 C C . PHE A 1 565 ? -9.520 -17.885 2.138 1.00 91.38 565 PHE A C 1
ATOM 4588 O O . PHE A 1 565 ? -8.585 -17.929 2.942 1.00 91.38 565 PHE A O 1
ATOM 4595 N N . LEU A 1 566 ? -10.613 -18.653 2.259 1.00 88.00 566 LEU A N 1
ATOM 4596 C CA . LEU A 1 566 ? -10.703 -19.734 3.237 1.00 88.00 566 LEU A CA 1
ATOM 4597 C C . LEU A 1 566 ? -9.654 -20.811 2.954 1.00 88.00 566 LEU A C 1
ATOM 4599 O O . LEU A 1 566 ? -9.260 -21.067 1.810 1.00 88.00 566 LEU A O 1
ATOM 4603 N N . GLN A 1 567 ? -9.209 -21.469 4.022 1.00 70.69 567 GLN A N 1
ATOM 4604 C CA . GLN A 1 567 ? -8.242 -22.553 3.929 1.00 70.69 567 GLN A CA 1
ATOM 4605 C C . GLN A 1 567 ? -8.782 -23.660 3.009 1.00 70.69 567 GLN A C 1
ATOM 4607 O O . GLN A 1 567 ? -9.894 -24.146 3.186 1.00 70.69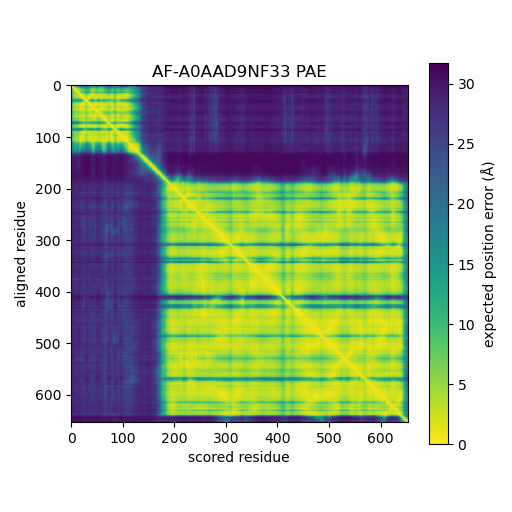 567 GLN A O 1
ATOM 4612 N N . GLY A 1 568 ? -7.996 -24.038 1.998 1.00 64.31 568 GLY A N 1
ATOM 4613 C CA . GLY A 1 568 ? -8.372 -25.048 1.003 1.00 64.31 568 GLY A CA 1
ATOM 4614 C C . GLY A 1 568 ? -8.980 -24.493 -0.291 1.00 64.31 568 GLY A C 1
ATOM 4615 O O . GLY A 1 568 ? -8.767 -25.103 -1.333 1.00 64.31 568 GLY A O 1
ATOM 4616 N N . GLN A 1 569 ? -9.623 -23.318 -0.279 1.00 72.00 569 GLN A N 1
ATOM 4617 C CA . GLN A 1 569 ? -10.203 -22.706 -1.494 1.00 72.00 569 GLN A CA 1
ATOM 4618 C C . GLN A 1 569 ? -9.145 -22.092 -2.421 1.00 72.00 569 GLN A C 1
ATOM 4620 O O . GLN A 1 569 ? -9.333 -21.994 -3.630 1.00 72.00 569 GLN A O 1
ATOM 4625 N N . THR A 1 570 ? -7.982 -21.749 -1.871 1.00 67.62 570 THR A N 1
ATOM 4626 C CA . THR A 1 570 ? -6.812 -21.296 -2.636 1.00 67.62 570 THR A CA 1
ATOM 4627 C C . THR A 1 570 ? -5.909 -22.444 -3.099 1.00 67.62 570 THR A C 1
ATOM 4629 O O . THR A 1 570 ? -4.865 -22.200 -3.709 1.00 67.62 570 THR A O 1
ATOM 4632 N N . LYS A 1 571 ? -6.274 -23.709 -2.827 1.00 64.06 571 LYS A N 1
ATOM 4633 C CA . LYS A 1 571 ? -5.462 -24.880 -3.189 1.00 64.06 571 LYS A CA 1
ATOM 4634 C C . LYS A 1 571 ? -5.365 -24.980 -4.718 1.00 64.06 571 LYS A C 1
ATOM 4636 O O . LYS A 1 571 ? -6.360 -25.182 -5.403 1.00 64.06 571 LYS A O 1
ATOM 4641 N N . GLY A 1 572 ? -4.149 -24.837 -5.247 1.00 68.25 572 GLY A N 1
ATOM 4642 C CA . GLY A 1 572 ? -3.869 -24.870 -6.689 1.00 68.25 572 GLY A CA 1
ATOM 4643 C C . GLY A 1 572 ? -3.817 -23.500 -7.376 1.00 68.25 572 GLY A C 1
ATOM 4644 O O . GLY A 1 572 ? -3.443 -23.443 -8.545 1.00 68.25 572 GLY A O 1
ATOM 4645 N N . ILE A 1 573 ? -4.122 -22.404 -6.673 1.00 78.25 573 ILE A N 1
ATOM 4646 C CA . ILE A 1 573 ? -3.888 -21.043 -7.175 1.00 78.25 573 ILE A CA 1
ATOM 4647 C C . ILE A 1 573 ? -2.407 -20.695 -6.956 1.00 78.25 573 ILE A C 1
ATOM 4649 O O . ILE A 1 573 ? -1.891 -20.827 -5.845 1.00 78.25 573 ILE A O 1
ATOM 4653 N N . ASP A 1 574 ? -1.696 -20.263 -8.004 1.00 84.31 574 ASP A N 1
ATOM 4654 C CA . ASP A 1 574 ? -0.285 -19.869 -7.879 1.00 84.31 574 ASP A CA 1
ATOM 4655 C C . ASP A 1 574 ? -0.148 -18.653 -6.943 1.00 84.31 574 ASP A C 1
ATOM 4657 O O . ASP A 1 574 ? -0.941 -17.714 -7.013 1.00 84.31 574 ASP A O 1
ATOM 4661 N N . HIS A 1 575 ? 0.882 -18.642 -6.092 1.00 84.88 575 HIS A N 1
ATOM 4662 C CA . HIS A 1 575 ? 1.140 -17.574 -5.116 1.00 84.88 575 HIS A CA 1
ATOM 4663 C C . HIS A 1 575 ? 1.290 -16.177 -5.749 1.00 84.88 575 HIS A C 1
ATOM 4665 O O . HIS A 1 575 ? 1.053 -15.176 -5.081 1.00 84.88 575 HIS A O 1
ATOM 4671 N N . PHE A 1 576 ? 1.654 -16.091 -7.032 1.00 91.81 576 PHE A N 1
ATOM 4672 C CA . PHE A 1 576 ? 1.750 -14.843 -7.791 1.00 91.81 576 PHE A CA 1
ATOM 4673 C C . PHE A 1 576 ? 0.401 -14.367 -8.355 1.00 91.81 576 PHE A C 1
ATOM 4675 O O . PHE A 1 576 ? 0.350 -13.341 -9.029 1.00 91.81 576 PHE A O 1
ATOM 4682 N N . SER A 1 577 ? -0.693 -15.077 -8.072 1.00 92.25 577 SER A N 1
ATOM 4683 C CA . SER A 1 577 ? -2.051 -14.705 -8.489 1.00 92.25 577 SER A CA 1
ATOM 4684 C C . SER A 1 577 ? -2.711 -13.699 -7.545 1.00 92.25 577 SER A C 1
ATOM 4686 O O . SER A 1 577 ? -3.548 -12.914 -7.978 1.00 92.25 577 SER A O 1
ATOM 4688 N N . PHE A 1 578 ? -2.333 -13.702 -6.262 1.00 94.75 578 PHE A N 1
ATOM 4689 C CA . PHE A 1 578 ? -2.800 -12.740 -5.261 1.00 94.75 578 PHE A CA 1
ATOM 4690 C C . PHE A 1 578 ? -1.617 -11.939 -4.715 1.00 94.75 578 PHE A C 1
ATOM 4692 O O . PHE A 1 578 ? -0.989 -12.313 -3.726 1.00 94.75 578 PHE A O 1
ATOM 4699 N N . ILE A 1 579 ? -1.297 -10.837 -5.393 1.00 95.44 579 ILE A N 1
ATOM 4700 C CA . ILE A 1 579 ? -0.103 -10.018 -5.129 1.00 95.44 579 ILE A CA 1
ATOM 4701 C C . ILE A 1 579 ? -0.419 -8.523 -4.928 1.00 95.44 579 ILE A C 1
ATOM 4703 O O . ILE A 1 579 ? 0.242 -7.680 -5.539 1.00 95.44 579 ILE A O 1
ATOM 4707 N N . PRO A 1 580 ? -1.375 -8.149 -4.049 1.00 95.50 580 PRO A N 1
ATOM 4708 C CA . PRO A 1 580 ? -1.669 -6.734 -3.778 1.00 95.50 580 PRO A CA 1
ATOM 4709 C C . PRO A 1 580 ? -0.472 -5.983 -3.164 1.00 95.50 580 PRO A C 1
ATOM 4711 O O . PRO A 1 580 ? -0.363 -4.770 -3.296 1.00 95.50 580 PRO A O 1
ATOM 4714 N N . PHE A 1 581 ? 0.469 -6.708 -2.549 1.00 96.56 581 PHE A N 1
ATOM 4715 C CA . PHE A 1 581 ? 1.723 -6.180 -1.994 1.00 96.56 581 PH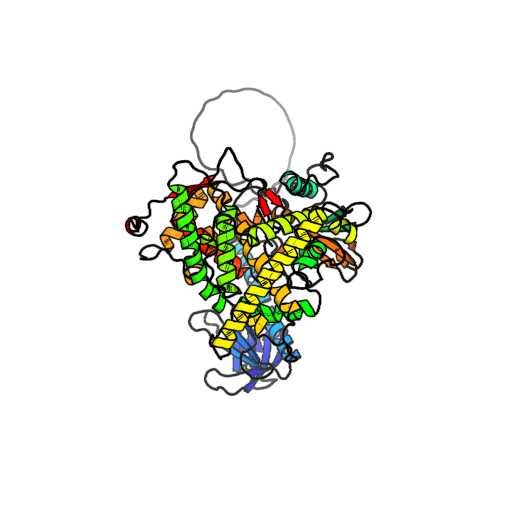E A CA 1
ATOM 4716 C C . PHE A 1 581 ? 2.948 -6.463 -2.886 1.00 96.56 581 PHE A C 1
ATOM 4718 O O . PHE A 1 581 ? 4.093 -6.390 -2.423 1.00 96.56 581 PHE A O 1
ATOM 4725 N N . SER A 1 582 ? 2.730 -6.784 -4.172 1.00 96.00 582 SER A N 1
ATOM 4726 C CA . SER A 1 582 ? 3.747 -7.342 -5.078 1.00 96.00 582 SER A CA 1
ATOM 4727 C C . SER A 1 582 ? 4.343 -8.655 -4.525 1.00 96.00 582 SER A C 1
ATOM 4729 O O . SER A 1 582 ? 3.894 -9.199 -3.519 1.00 96.00 582 SER A O 1
ATOM 4731 N N . ALA A 1 583 ? 5.347 -9.208 -5.204 1.00 93.12 583 ALA A N 1
ATOM 4732 C CA . ALA A 1 583 ? 6.088 -10.388 -4.766 1.00 93.12 583 ALA A CA 1
ATOM 4733 C C . ALA A 1 583 ? 7.591 -10.265 -5.072 1.00 93.12 583 ALA A C 1
ATOM 4735 O O . ALA A 1 583 ? 8.022 -9.341 -5.772 1.00 93.12 583 ALA A O 1
ATOM 4736 N N . GLY A 1 584 ? 8.369 -11.211 -4.537 1.00 93.62 584 GLY A N 1
ATOM 4737 C CA . GLY A 1 584 ? 9.815 -11.324 -4.735 1.00 93.62 584 GLY A CA 1
ATOM 4738 C C . GLY A 1 584 ? 10.643 -10.285 -3.969 1.00 93.62 584 GLY A C 1
ATOM 4739 O O . GLY A 1 584 ? 10.146 -9.690 -3.013 1.00 93.62 584 GLY A O 1
ATOM 4740 N N . PRO A 1 585 ? 11.912 -10.050 -4.353 1.00 92.81 585 PRO A N 1
ATOM 4741 C CA . PRO A 1 585 ? 12.842 -9.233 -3.570 1.00 92.81 585 PRO A CA 1
ATOM 4742 C C . PRO A 1 585 ? 12.388 -7.775 -3.429 1.00 92.81 585 PRO A C 1
ATOM 4744 O O . PRO A 1 585 ? 12.694 -7.135 -2.430 1.00 92.81 585 PRO A O 1
ATOM 4747 N N . ARG A 1 586 ? 11.624 -7.254 -4.400 1.00 94.44 586 ARG A N 1
ATOM 4748 C CA . ARG A 1 586 ? 11.039 -5.901 -4.381 1.00 94.44 586 ARG A CA 1
ATOM 4749 C C . ARG A 1 586 ? 9.562 -5.894 -3.955 1.00 94.44 586 ARG A C 1
ATOM 4751 O O . ARG A 1 586 ? 8.788 -5.091 -4.475 1.00 94.44 586 ARG A O 1
ATOM 4758 N N . ASN A 1 587 ? 9.151 -6.809 -3.076 1.00 95.62 587 ASN A N 1
ATOM 4759 C CA . ASN A 1 587 ? 7.829 -6.763 -2.446 1.00 95.62 587 ASN A CA 1
ATOM 4760 C C . ASN A 1 587 ? 7.705 -5.580 -1.467 1.00 95.62 587 ASN A C 1
ATOM 4762 O O . ASN A 1 587 ? 8.706 -4.966 -1.071 1.00 95.62 587 ASN A O 1
ATOM 4766 N N . CYS A 1 588 ? 6.473 -5.273 -1.061 1.00 97.31 588 CYS A N 1
ATOM 4767 C CA . CYS A 1 588 ? 6.211 -4.266 -0.038 1.00 97.31 588 CYS A CA 1
ATOM 4768 C C . CYS A 1 588 ? 6.914 -4.642 1.276 1.00 97.31 588 CYS A C 1
ATOM 4770 O O . CYS A 1 588 ? 6.669 -5.707 1.840 1.00 97.31 588 CYS A O 1
ATOM 4772 N N . ILE A 1 589 ? 7.783 -3.758 1.770 1.00 95.62 589 ILE A N 1
ATOM 4773 C CA . ILE A 1 589 ? 8.459 -3.941 3.062 1.00 95.62 589 ILE A CA 1
ATOM 4774 C C . ILE A 1 589 ? 7.481 -3.796 4.238 1.00 95.62 589 ILE A C 1
ATOM 4776 O O . ILE A 1 589 ? 7.613 -4.481 5.246 1.00 95.62 589 ILE A O 1
ATOM 4780 N N . GLY A 1 590 ? 6.465 -2.943 4.072 1.00 95.69 590 GLY A N 1
ATOM 4781 C CA . GLY A 1 590 ? 5.458 -2.620 5.078 1.00 95.69 590 GLY A CA 1
ATOM 4782 C C . GLY A 1 590 ? 4.219 -3.515 5.052 1.00 95.69 590 GLY A C 1
ATOM 4783 O O . GLY A 1 590 ? 3.226 -3.158 5.672 1.00 95.69 590 GLY A O 1
ATOM 4784 N N . GLN A 1 591 ? 4.232 -4.663 4.363 1.00 95.81 591 GLN A N 1
ATOM 4785 C CA . GLN A 1 591 ? 3.038 -5.513 4.225 1.00 95.81 591 GLN A CA 1
ATOM 4786 C C . GLN A 1 591 ? 2.422 -5.896 5.583 1.00 95.81 591 GLN A C 1
ATOM 4788 O O . GLN A 1 591 ? 1.212 -5.784 5.767 1.00 95.81 591 GLN A O 1
ATOM 4793 N N . ASN A 1 592 ? 3.242 -6.330 6.545 1.00 95.44 592 ASN A N 1
ATOM 4794 C CA . ASN A 1 592 ? 2.746 -6.712 7.870 1.00 95.44 592 ASN A CA 1
ATOM 4795 C C . ASN A 1 592 ? 2.250 -5.496 8.661 1.00 95.44 592 ASN A C 1
ATOM 4797 O O . ASN A 1 592 ? 1.210 -5.579 9.306 1.00 95.44 592 ASN A O 1
ATOM 4801 N N . PHE A 1 593 ? 2.949 -4.361 8.559 1.00 96.00 593 PHE A N 1
ATOM 4802 C CA . PHE A 1 593 ? 2.510 -3.094 9.148 1.00 96.00 593 PHE A CA 1
ATOM 4803 C C . PHE A 1 593 ? 1.114 -2.711 8.639 1.00 96.00 593 PHE A C 1
ATOM 4805 O O . PHE A 1 593 ? 0.194 -2.562 9.438 1.00 96.00 593 PHE A O 1
ATOM 4812 N N . ALA A 1 594 ? 0.938 -2.672 7.315 1.00 97.81 594 ALA A N 1
ATOM 4813 C CA . ALA A 1 594 ? -0.321 -2.336 6.659 1.00 97.81 594 ALA A CA 1
ATOM 4814 C C . ALA A 1 594 ? -1.454 -3.294 7.054 1.00 97.81 594 ALA A C 1
ATOM 4816 O O . ALA A 1 594 ? -2.558 -2.860 7.370 1.00 97.81 594 ALA A O 1
ATOM 4817 N N . MET A 1 595 ? -1.197 -4.607 7.077 1.00 98.00 595 MET A N 1
ATOM 4818 C CA . MET A 1 595 ? -2.208 -5.589 7.482 1.00 98.00 595 MET A CA 1
ATOM 4819 C C . MET A 1 595 ? -2.623 -5.434 8.949 1.00 98.00 595 MET A C 1
ATOM 4821 O O . MET A 1 595 ? -3.799 -5.611 9.259 1.00 98.00 595 MET A O 1
ATOM 4825 N N . HIS A 1 596 ? -1.696 -5.110 9.854 1.00 98.00 596 HIS A N 1
ATOM 4826 C CA . HIS A 1 596 ? -2.022 -4.869 11.261 1.00 98.00 596 HIS A CA 1
ATOM 4827 C C . HIS A 1 596 ? -2.774 -3.551 11.451 1.00 98.00 596 HIS A C 1
ATOM 4829 O O . HIS A 1 596 ? -3.773 -3.530 12.165 1.00 98.00 596 HIS A O 1
ATOM 4835 N N . GLU A 1 597 ? -2.342 -2.480 10.782 1.00 98.44 597 GLU A N 1
ATOM 4836 C CA . GLU A 1 597 ? -3.036 -1.189 10.771 1.00 98.44 597 GLU A CA 1
ATOM 4837 C C . GLU A 1 597 ? -4.481 -1.346 10.287 1.00 98.44 597 GLU A C 1
ATOM 4839 O O . GLU A 1 597 ? -5.409 -1.021 11.027 1.00 98.44 597 GLU A O 1
ATOM 4844 N N . MET A 1 598 ? -4.685 -1.943 9.105 1.00 98.75 598 MET A N 1
ATOM 4845 C CA . MET A 1 598 ? -6.021 -2.174 8.549 1.00 98.75 598 MET A CA 1
ATOM 4846 C C . MET A 1 598 ? -6.906 -2.976 9.505 1.00 98.75 598 MET A C 1
ATOM 4848 O O . MET A 1 598 ? -8.047 -2.592 9.741 1.00 98.75 598 MET A O 1
ATOM 4852 N N . LYS A 1 599 ? -6.387 -4.064 10.090 1.00 98.69 599 LYS A N 1
ATOM 4853 C CA . LYS A 1 599 ? -7.139 -4.890 11.045 1.00 98.69 599 LYS A CA 1
ATOM 4854 C C . LYS A 1 599 ? -7.561 -4.114 12.285 1.00 98.69 599 LYS A C 1
ATOM 4856 O O . LYS A 1 599 ? -8.727 -4.191 12.655 1.00 98.69 599 LYS A O 1
ATOM 4861 N N . VAL A 1 600 ? -6.638 -3.390 12.923 1.00 98.69 600 VAL A N 1
ATOM 4862 C CA . VAL A 1 600 ? -6.943 -2.636 14.148 1.00 98.69 600 VAL A CA 1
ATOM 4863 C C . VAL A 1 600 ? -7.952 -1.537 13.844 1.00 98.69 600 VAL A C 1
ATOM 4865 O O . VAL A 1 600 ? -8.996 -1.494 14.488 1.00 98.69 600 VAL A O 1
ATOM 4868 N N . VAL A 1 601 ? -7.691 -0.699 12.837 1.00 98.62 601 VAL A N 1
ATOM 4869 C CA . VAL A 1 601 ? -8.564 0.437 12.508 1.00 98.62 601 VAL A CA 1
ATOM 4870 C C . VAL A 1 601 ? -9.964 -0.045 12.120 1.00 98.62 601 VAL A C 1
ATOM 4872 O O . VAL A 1 601 ? -10.949 0.440 12.677 1.00 98.62 601 VAL A O 1
ATOM 4875 N N . LEU A 1 602 ? -10.074 -1.044 11.233 1.00 98.75 602 LEU A N 1
ATOM 4876 C CA . LEU A 1 602 ? -11.371 -1.598 10.824 1.00 98.75 602 LEU A CA 1
ATOM 4877 C C . LEU A 1 602 ? -12.108 -2.260 11.993 1.00 98.75 602 LEU A C 1
ATOM 4879 O O . LEU A 1 602 ? -13.304 -2.030 12.159 1.00 98.75 602 LEU A O 1
ATOM 4883 N N . ALA A 1 603 ? -11.421 -3.045 12.829 1.00 98.50 603 ALA A N 1
ATOM 4884 C CA . ALA A 1 603 ? -12.055 -3.689 13.976 1.00 98.50 603 ALA A CA 1
ATOM 4885 C C . ALA A 1 603 ? -12.606 -2.657 14.971 1.00 98.50 603 ALA A C 1
ATOM 4887 O O . ALA A 1 603 ? -13.749 -2.763 15.418 1.00 98.50 603 ALA A O 1
ATOM 4888 N N . ARG A 1 604 ? -11.823 -1.610 15.258 1.00 97.69 604 ARG A N 1
ATOM 4889 C CA . ARG A 1 604 ? -12.204 -0.514 16.157 1.00 97.69 604 ARG A CA 1
ATOM 4890 C C . ARG A 1 604 ? -13.445 0.234 15.656 1.00 97.69 604 ARG A C 1
ATOM 4892 O O . ARG A 1 604 ? -14.368 0.457 16.440 1.00 97.69 604 ARG A O 1
ATOM 4899 N N . ILE A 1 605 ? -13.520 0.573 14.365 1.00 97.12 605 ILE A N 1
ATOM 4900 C CA . ILE A 1 605 ? -14.693 1.282 13.818 1.00 97.12 605 ILE A CA 1
ATOM 4901 C C . ILE A 1 605 ? -15.924 0.371 13.681 1.00 97.12 605 ILE A C 1
ATOM 4903 O O . ILE A 1 605 ? -17.026 0.800 14.016 1.00 97.12 605 ILE A O 1
ATOM 4907 N N . LEU A 1 606 ? -15.762 -0.890 13.262 1.00 97.81 606 LEU A N 1
ATOM 4908 C CA . LEU A 1 606 ? -16.875 -1.840 13.104 1.00 97.81 606 LEU A CA 1
ATOM 4909 C C . LEU A 1 606 ? -17.472 -2.262 14.453 1.00 97.81 606 LEU A C 1
ATOM 4911 O O . LEU A 1 606 ? -18.672 -2.521 14.548 1.00 97.81 606 LEU A O 1
ATOM 4915 N N . ARG A 1 607 ? -16.673 -2.273 15.527 1.00 96.50 607 ARG A N 1
ATOM 4916 C CA . ARG A 1 607 ? -17.177 -2.457 16.895 1.00 96.50 607 ARG A CA 1
ATOM 4917 C C . ARG A 1 607 ? -18.212 -1.391 17.266 1.00 96.50 607 ARG A C 1
ATOM 4919 O O . ARG A 1 607 ? -19.197 -1.699 17.929 1.00 96.50 607 ARG A O 1
ATOM 4926 N N . ARG A 1 608 ? -18.007 -0.144 16.834 1.00 95.44 608 ARG A N 1
ATOM 4927 C CA . ARG A 1 608 ? -18.809 1.014 17.262 1.00 95.44 608 ARG A CA 1
ATOM 4928 C C . ARG A 1 608 ? -19.906 1.417 16.279 1.00 95.44 608 ARG A C 1
ATOM 4930 O O . ARG A 1 608 ? -20.908 1.979 16.716 1.00 95.44 608 ARG A O 1
ATOM 4937 N N . PHE A 1 609 ? -19.764 1.109 14.992 1.00 96.12 609 PHE A N 1
ATOM 4938 C CA . PHE A 1 609 ? -20.687 1.574 13.957 1.00 96.12 609 PHE A CA 1
ATOM 4939 C C . PHE A 1 609 ? -21.095 0.480 12.975 1.00 96.12 609 PHE A C 1
ATOM 4941 O O . PHE A 1 609 ? -20.333 -0.432 12.659 1.00 96.12 609 PHE A O 1
ATOM 4948 N N . HIS A 1 610 ? -22.316 0.620 12.473 1.00 96.44 610 HIS A N 1
ATOM 4949 C CA . HIS A 1 610 ? -22.800 -0.026 11.267 1.00 96.44 610 HIS A CA 1
ATOM 4950 C C . HIS A 1 610 ? -22.734 0.974 10.109 1.00 96.44 610 HIS A C 1
ATOM 4952 O O . HIS A 1 610 ? -23.136 2.127 10.277 1.00 96.44 610 HIS A O 1
ATOM 4958 N N . PHE A 1 611 ? -22.224 0.544 8.959 1.00 96.38 611 PHE A N 1
ATOM 4959 C CA . PHE A 1 611 ? -22.008 1.381 7.786 1.00 96.38 611 PHE A CA 1
ATOM 4960 C C . PHE A 1 611 ? -22.929 0.991 6.636 1.00 96.38 611 PHE A C 1
ATOM 4962 O O . PHE A 1 611 ? -23.075 -0.191 6.326 1.00 96.38 611 PHE A O 1
ATOM 4969 N N . GLU A 1 612 ? -23.476 2.003 5.973 1.00 95.56 612 GLU A N 1
ATOM 4970 C CA . GLU A 1 612 ? -24.334 1.885 4.795 1.00 95.56 612 GLU A CA 1
ATOM 4971 C C . GLU A 1 612 ? -23.772 2.770 3.672 1.00 95.56 612 GLU A C 1
ATOM 4973 O O . GLU A 1 612 ? -23.233 3.853 3.930 1.00 95.56 612 GLU A O 1
ATOM 4978 N N . VAL A 1 613 ? -23.877 2.311 2.423 1.00 94.62 613 VAL A N 1
ATOM 4979 C CA . VAL A 1 613 ? -23.512 3.115 1.246 1.00 94.62 613 VAL A CA 1
ATOM 4980 C C . VAL A 1 613 ? -24.579 4.159 0.931 1.00 94.62 613 VAL A C 1
ATOM 4982 O O . VAL A 1 613 ? -25.757 3.939 1.206 1.00 94.62 613 VAL A O 1
ATOM 4985 N N . ASP A 1 614 ? -24.179 5.260 0.292 1.00 89.12 614 ASP A N 1
ATOM 4986 C CA . ASP A 1 614 ? -25.125 6.164 -0.366 1.00 89.12 614 ASP A CA 1
ATOM 4987 C C . ASP A 1 614 ? -25.532 5.580 -1.735 1.00 89.12 614 ASP A C 1
ATOM 4989 O O . ASP A 1 614 ? -24.717 5.589 -2.665 1.00 89.12 614 ASP A O 1
ATOM 4993 N N . PRO A 1 615 ? -26.770 5.081 -1.920 1.00 86.44 615 PRO A N 1
ATOM 4994 C CA . PRO A 1 615 ? -27.190 4.512 -3.200 1.00 86.44 615 PRO A CA 1
ATOM 4995 C C . PRO A 1 615 ? -27.266 5.559 -4.322 1.00 86.44 615 PRO A C 1
ATOM 4997 O O . PRO A 1 615 ? -27.236 5.194 -5.495 1.00 86.44 615 PRO A O 1
ATOM 5000 N N . LEU A 1 616 ? -27.357 6.852 -3.986 1.00 87.12 616 LEU A N 1
ATOM 5001 C CA . LEU A 1 616 ? -27.389 7.946 -4.959 1.00 87.12 616 LEU A CA 1
ATOM 5002 C C . LEU A 1 616 ? -25.985 8.407 -5.365 1.00 87.12 616 LEU A C 1
ATOM 5004 O O . LEU A 1 616 ? -25.838 9.087 -6.380 1.00 87.12 616 LEU A O 1
ATOM 5008 N N . ARG A 1 617 ? -24.958 8.053 -4.584 1.00 88.19 617 ARG A N 1
ATOM 5009 C CA . ARG A 1 617 ? -23.558 8.442 -4.806 1.00 88.19 617 ARG A CA 1
ATOM 5010 C C . ARG A 1 617 ? -22.624 7.233 -4.661 1.00 88.19 617 ARG A C 1
ATOM 5012 O O . ARG A 1 617 ? -21.836 7.180 -3.714 1.00 88.19 617 ARG A O 1
ATOM 5019 N N . PRO A 1 618 ? -22.697 6.251 -5.580 1.00 90.38 618 PRO A N 1
ATOM 5020 C CA . PRO A 1 618 ? -21.787 5.113 -5.563 1.00 90.38 618 PRO A CA 1
ATOM 5021 C C . PRO A 1 618 ? -20.341 5.579 -5.758 1.00 90.38 618 PRO A C 1
ATOM 5023 O O . PRO A 1 618 ? -20.060 6.437 -6.597 1.00 90.38 618 PRO A O 1
ATOM 5026 N N . ALA A 1 619 ? -19.414 4.983 -5.007 1.00 93.50 619 ALA A N 1
ATOM 5027 C CA . ALA A 1 619 ? -17.995 5.269 -5.161 1.00 93.50 619 ALA A CA 1
ATOM 5028 C C . ALA A 1 619 ? -17.502 4.728 -6.511 1.00 93.50 619 ALA A C 1
ATOM 5030 O O . ALA A 1 619 ? -17.626 3.533 -6.784 1.00 93.50 619 ALA A O 1
ATOM 5031 N N . LYS A 1 620 ? -16.935 5.614 -7.333 1.00 93.62 620 LYS A N 1
ATOM 5032 C CA . LYS A 1 620 ? -16.311 5.285 -8.621 1.00 93.62 620 LYS A CA 1
ATOM 5033 C C . LYS A 1 620 ? -14.803 5.322 -8.487 1.00 93.62 620 LYS A C 1
ATOM 5035 O O . LYS A 1 620 ? -14.284 6.283 -7.926 1.00 93.62 620 LYS A O 1
ATOM 5040 N N . HIS A 1 621 ? -14.117 4.308 -8.996 1.00 94.88 621 HIS A N 1
ATOM 5041 C CA . HIS A 1 621 ? -12.663 4.217 -8.941 1.00 94.88 621 HIS A CA 1
ATOM 5042 C C . HIS A 1 621 ? -11.979 5.331 -9.734 1.00 94.88 621 HIS A C 1
ATOM 5044 O O . HIS A 1 621 ? -12.372 5.631 -10.856 1.00 94.88 621 HIS A O 1
ATOM 5050 N N . GLU A 1 622 ? -10.877 5.845 -9.194 1.00 93.88 622 GLU A N 1
ATOM 5051 C CA . GLU A 1 622 ? -9.923 6.682 -9.918 1.00 93.88 622 GLU A CA 1
ATOM 5052 C C . GLU A 1 622 ? -8.489 6.271 -9.567 1.00 93.88 622 GLU A C 1
ATOM 5054 O O . GLU A 1 622 ? -8.108 6.198 -8.396 1.00 93.88 622 GLU A O 1
ATOM 5059 N N . ILE A 1 623 ? -7.665 6.013 -10.582 1.00 92.94 623 ILE A N 1
ATOM 5060 C CA . ILE A 1 623 ? -6.247 5.698 -10.404 1.00 92.94 623 ILE A CA 1
ATOM 5061 C C . ILE A 1 623 ? -5.455 7.002 -10.269 1.00 92.94 623 ILE A C 1
ATOM 5063 O O . ILE A 1 623 ? -5.120 7.649 -11.261 1.00 92.94 623 ILE A O 1
ATOM 5067 N N . ILE A 1 624 ? -5.073 7.345 -9.039 1.00 90.81 624 ILE A N 1
ATOM 5068 C CA . ILE A 1 624 ? -4.224 8.500 -8.722 1.00 90.81 624 ILE A CA 1
ATOM 5069 C C . ILE A 1 624 ? -2.953 7.991 -8.034 1.00 90.81 624 ILE A C 1
ATOM 5071 O O . ILE A 1 624 ? -2.720 8.248 -6.855 1.00 90.81 624 ILE A O 1
ATOM 5075 N N . VAL A 1 625 ? -2.151 7.209 -8.769 1.00 90.94 625 VAL A N 1
ATOM 5076 C CA . VAL A 1 625 ? -1.082 6.317 -8.259 1.00 90.94 625 VAL A CA 1
ATOM 5077 C C . VAL A 1 625 ? -1.630 5.181 -7.404 1.00 90.94 625 VAL A C 1
ATOM 5079 O O . VAL A 1 625 ? -1.390 4.016 -7.720 1.00 90.94 625 VAL A O 1
ATOM 5082 N N . VAL A 1 626 ? -2.393 5.525 -6.369 1.00 94.19 626 VAL A N 1
ATOM 5083 C CA . VAL A 1 626 ? -3.208 4.589 -5.606 1.00 94.19 626 VAL A CA 1
ATOM 5084 C C . VAL A 1 626 ? -4.672 4.635 -6.051 1.00 94.19 626 VAL A C 1
ATOM 5086 O O . VAL A 1 626 ? -5.117 5.604 -6.667 1.00 94.19 626 VAL A O 1
ATOM 5089 N N . MET A 1 627 ? -5.427 3.584 -5.742 1.00 95.31 627 MET A N 1
ATOM 5090 C CA . MET A 1 627 ? -6.853 3.487 -6.043 1.00 95.31 627 MET A CA 1
ATOM 5091 C C . MET A 1 627 ? -7.667 4.399 -5.116 1.00 95.31 627 MET A C 1
ATOM 5093 O O . MET A 1 627 ? -7.835 4.102 -3.930 1.00 95.31 627 MET A O 1
ATOM 5097 N N . LYS A 1 628 ? -8.189 5.502 -5.649 1.00 93.75 628 LYS A N 1
ATOM 5098 C CA . LYS A 1 628 ? -9.052 6.462 -4.944 1.00 93.75 628 LYS A CA 1
ATOM 5099 C C . LYS A 1 628 ? -10.429 6.510 -5.600 1.00 93.75 628 LYS A C 1
ATOM 5101 O O . LYS A 1 628 ? -10.796 5.600 -6.342 1.00 93.75 628 LYS A O 1
ATOM 5106 N N . THR A 1 629 ? -11.185 7.556 -5.296 1.00 92.75 629 THR A N 1
ATOM 5107 C CA . THR A 1 629 ? -12.517 7.809 -5.839 1.00 92.75 629 THR A CA 1
ATOM 5108 C C . THR A 1 629 ? -12.588 9.145 -6.559 1.00 92.75 629 THR A C 1
ATOM 5110 O O . THR A 1 629 ? -12.063 10.118 -6.020 1.00 92.75 629 THR A O 1
ATOM 5113 N N . GLU A 1 630 ? -13.312 9.207 -7.678 1.00 87.75 630 GLU A N 1
ATOM 5114 C CA . GLU A 1 630 ? -13.472 10.433 -8.485 1.00 87.75 630 GLU A CA 1
ATOM 5115 C C . GLU A 1 630 ? -14.113 11.590 -7.695 1.00 87.75 630 GLU A C 1
ATOM 5117 O O . GLU A 1 630 ? -13.654 12.729 -7.747 1.00 87.75 630 GLU A O 1
ATOM 5122 N N . GLU A 1 631 ? -15.165 11.296 -6.923 1.00 87.25 631 GLU A N 1
ATOM 5123 C CA . GLU A 1 631 ? -15.972 12.306 -6.215 1.00 87.25 631 GLU A CA 1
ATOM 5124 C C . GLU A 1 631 ? -15.921 12.167 -4.683 1.00 87.25 631 GLU A C 1
ATOM 5126 O O . GLU A 1 631 ? -16.662 12.839 -3.971 1.00 87.25 631 GLU A O 1
ATOM 5131 N N . GLY A 1 632 ? -15.038 11.315 -4.155 1.00 88.62 632 GLY A N 1
ATOM 5132 C CA . GLY A 1 632 ? -15.023 10.925 -2.740 1.00 88.62 632 GLY A CA 1
ATOM 5133 C C . GLY A 1 632 ? -15.855 9.670 -2.453 1.00 88.62 632 GLY A C 1
ATOM 5134 O O . GLY A 1 632 ? -16.631 9.200 -3.287 1.00 88.62 632 GLY A O 1
ATOM 5135 N N . MET A 1 633 ? -15.688 9.107 -1.256 1.00 93.56 633 MET A N 1
ATOM 5136 C CA . MET A 1 633 ? -16.415 7.924 -0.795 1.00 93.56 633 MET A CA 1
ATOM 5137 C C . MET A 1 633 ? -17.360 8.301 0.338 1.00 93.56 633 MET A C 1
ATOM 5139 O O . MET A 1 633 ? -16.924 8.520 1.467 1.00 93.56 633 MET A O 1
ATOM 5143 N N . TYR A 1 634 ? -18.659 8.352 0.050 1.00 94.19 634 TYR A N 1
ATOM 5144 C CA . TYR A 1 634 ? -19.666 8.751 1.027 1.00 94.19 634 TYR A CA 1
ATOM 5145 C C . TYR A 1 634 ? -20.348 7.542 1.663 1.00 94.19 634 TYR A C 1
ATOM 5147 O O . TYR A 1 634 ? -21.031 6.780 0.981 1.00 94.19 634 TYR A O 1
ATOM 5155 N N . LEU A 1 635 ? -20.196 7.397 2.980 1.00 94.81 635 LEU A N 1
ATOM 5156 C CA . LEU A 1 635 ? -20.887 6.379 3.774 1.00 94.81 635 LEU A CA 1
ATOM 5157 C C . LEU A 1 635 ? -21.711 7.030 4.883 1.00 94.81 635 LEU A C 1
ATOM 5159 O O . LEU A 1 635 ? -21.399 8.124 5.361 1.00 94.81 635 LEU A O 1
ATOM 5163 N N . LYS A 1 636 ? -22.754 6.329 5.315 1.00 94.19 636 LYS A N 1
ATOM 5164 C CA . LYS A 1 636 ? -23.515 6.638 6.524 1.00 94.19 636 LYS A CA 1
ATOM 5165 C C . LYS A 1 636 ? -23.059 5.700 7.635 1.00 94.19 636 LYS A C 1
ATOM 5167 O O . LYS A 1 636 ? -22.982 4.494 7.423 1.00 94.19 636 LYS A O 1
ATOM 5172 N N . ALA A 1 637 ? -22.775 6.246 8.815 1.00 94.81 637 ALA A N 1
ATOM 5173 C CA . ALA A 1 637 ? -22.457 5.468 10.010 1.00 94.81 637 ALA A CA 1
ATOM 5174 C C . ALA A 1 637 ? -23.598 5.584 11.024 1.00 94.81 637 ALA A C 1
ATOM 5176 O O . ALA A 1 637 ? -24.008 6.688 11.374 1.00 94.81 637 ALA A O 1
ATOM 5177 N N . THR A 1 638 ? -24.074 4.447 11.521 1.00 94.00 638 THR A N 1
ATOM 5178 C CA . THR A 1 638 ? -25.087 4.353 12.576 1.00 94.00 638 THR A CA 1
ATOM 5179 C C . THR A 1 638 ? -24.451 3.718 13.816 1.00 94.00 638 THR A C 1
ATOM 5181 O O . THR A 1 638 ? -23.879 2.631 13.695 1.00 94.00 638 THR A O 1
ATOM 5184 N N . PRO A 1 639 ? -24.510 4.347 15.005 1.00 93.69 639 PRO A N 1
ATOM 5185 C CA . PRO A 1 639 ? -23.951 3.762 16.222 1.00 93.69 639 PRO A CA 1
ATOM 5186 C C . PRO A 1 639 ? -24.555 2.386 16.543 1.00 93.69 639 PRO A C 1
ATOM 5188 O O . PRO A 1 639 ? -25.774 2.206 16.501 1.00 93.69 639 PRO A O 1
ATOM 5191 N N . ARG A 1 640 ? -23.710 1.413 16.897 1.00 92.06 640 ARG A N 1
ATOM 5192 C CA . ARG A 1 640 ? -24.143 0.083 17.353 1.00 92.06 640 ARG A CA 1
ATOM 5193 C C . ARG A 1 640 ? -24.464 0.116 18.845 1.00 92.06 640 ARG A C 1
ATOM 5195 O O . ARG A 1 640 ? -23.733 0.710 19.634 1.00 92.06 640 ARG A O 1
ATOM 5202 N N . LYS A 1 641 ? -25.528 -0.582 19.247 1.00 76.06 641 LYS A N 1
ATOM 5203 C CA . LYS A 1 641 ? -25.792 -0.891 20.659 1.00 76.06 641 LYS A CA 1
ATOM 5204 C C . LYS A 1 641 ? -24.899 -2.065 21.057 1.00 76.06 641 LYS A C 1
ATOM 5206 O O . LYS A 1 641 ? -25.241 -3.207 20.774 1.00 76.06 641 LYS A O 1
ATOM 5211 N N . THR A 1 642 ? -23.743 -1.795 21.651 1.00 63.00 642 THR A N 1
ATOM 5212 C CA . THR A 1 642 ? -22.913 -2.845 22.255 1.00 63.00 642 THR A CA 1
ATOM 5213 C C . THR A 1 642 ? -23.407 -3.125 23.680 1.00 63.00 642 THR A C 1
ATOM 5215 O O . THR A 1 642 ? -23.919 -2.229 24.351 1.00 63.00 642 THR A O 1
ATOM 5218 N N . ASN A 1 643 ? -23.273 -4.365 24.166 1.00 51.25 643 ASN A N 1
ATOM 5219 C CA . ASN A 1 643 ? -23.748 -4.770 25.504 1.00 51.25 643 ASN A CA 1
ATOM 5220 C C . ASN A 1 643 ? -23.046 -4.040 26.675 1.00 51.25 643 ASN A C 1
ATOM 5222 O O . ASN A 1 643 ? -23.473 -4.165 27.821 1.00 51.25 643 ASN A O 1
ATOM 5226 N N . HIS A 1 644 ? -22.030 -3.215 26.405 1.00 47.41 644 HIS A N 1
ATOM 5227 C CA . HIS A 1 644 ? -21.434 -2.287 27.365 1.00 47.41 644 HIS A CA 1
ATOM 5228 C C . HIS A 1 644 ? -22.014 -0.874 27.223 1.00 47.41 644 HIS A C 1
ATOM 5230 O O . HIS A 1 644 ? -21.344 0.086 26.841 1.00 47.41 644 HIS A O 1
ATOM 5236 N N . ASN A 1 645 ? -23.285 -0.729 27.600 1.00 35.19 645 ASN A N 1
ATOM 5237 C CA . ASN A 1 645 ? -23.863 0.572 27.928 1.00 35.19 645 ASN A CA 1
ATOM 5238 C C . ASN A 1 645 ? -23.223 1.102 29.223 1.00 35.19 645 ASN A C 1
ATOM 5240 O O . ASN A 1 645 ? -23.763 0.905 30.304 1.00 35.19 645 ASN A O 1
ATOM 5244 N N . ASN A 1 646 ? -22.068 1.761 29.108 1.00 35.47 646 ASN A N 1
ATOM 5245 C CA . ASN A 1 646 ? -21.575 2.724 30.105 1.00 35.47 646 ASN A CA 1
ATOM 5246 C C . ASN A 1 646 ? -20.736 3.876 29.503 1.00 35.47 646 ASN A C 1
ATOM 5248 O O . ASN A 1 646 ? -20.436 4.842 30.202 1.00 35.47 646 ASN A O 1
ATOM 5252 N N . ASP A 1 647 ? -20.418 3.863 28.202 1.00 42.88 647 ASP A N 1
ATOM 5253 C CA . ASP A 1 647 ? -19.588 4.913 27.581 1.00 42.88 647 ASP A CA 1
ATOM 5254 C C . ASP A 1 647 ? -20.329 6.213 27.229 1.00 42.88 647 ASP A C 1
ATOM 5256 O O . ASP A 1 647 ? -19.695 7.235 26.953 1.00 42.88 647 ASP A O 1
ATOM 5260 N N . SER A 1 648 ? -21.663 6.244 27.299 1.00 36.84 648 SER A N 1
ATOM 5261 C CA . SER A 1 648 ? -22.446 7.463 27.045 1.00 36.84 648 SER A CA 1
ATOM 5262 C C . SER A 1 648 ? -22.206 8.588 28.069 1.00 36.84 648 SER A C 1
ATOM 5264 O O . SER A 1 648 ? -22.703 9.696 27.875 1.00 36.84 648 SER A O 1
ATOM 5266 N N . GLN A 1 649 ? -21.413 8.357 29.124 1.00 35.12 649 GLN A N 1
ATOM 5267 C CA . GLN A 1 649 ? -20.974 9.399 30.063 1.00 35.12 649 GLN A CA 1
ATOM 5268 C C . GLN A 1 649 ? -19.540 9.912 29.841 1.00 35.12 649 GLN A C 1
ATOM 5270 O O . GLN A 1 649 ? -19.194 10.947 30.410 1.00 35.12 649 GLN A O 1
ATOM 5275 N N . ARG A 1 650 ? -18.705 9.274 29.005 1.00 39.72 650 ARG A N 1
ATOM 5276 C CA . ARG A 1 650 ? -17.304 9.711 28.809 1.00 39.72 650 ARG A CA 1
ATOM 5277 C C . ARG A 1 650 ? -17.109 10.804 27.758 1.00 39.72 650 ARG A C 1
ATOM 5279 O O . ARG A 1 650 ? -16.129 11.531 27.840 1.00 39.72 650 ARG A O 1
ATOM 5286 N N . TYR A 1 651 ? -18.048 10.974 26.828 1.00 39.75 651 TYR A N 1
ATOM 5287 C CA . TYR A 1 651 ? -17.932 11.935 25.717 1.00 39.75 651 TYR A CA 1
ATOM 5288 C C . TYR A 1 651 ? -18.752 13.229 25.902 1.00 39.75 651 TYR A C 1
ATOM 5290 O O . TYR A 1 651 ? -18.960 13.966 24.942 1.00 39.75 651 TYR A O 1
ATOM 5298 N N . ASN A 1 652 ? -19.227 13.501 27.125 1.00 28.27 652 ASN A N 1
ATOM 5299 C CA . ASN A 1 652 ? -20.005 14.697 27.489 1.00 28.27 652 ASN A CA 1
ATOM 5300 C C . ASN A 1 652 ? -19.232 15.680 28.398 1.00 28.27 652 ASN A C 1
ATOM 5302 O O . ASN A 1 652 ? -19.844 16.391 29.197 1.00 28.27 652 ASN A O 1
ATOM 5306 N N . LYS A 1 653 ? -17.900 15.742 28.293 1.00 29.70 653 LYS A N 1
ATOM 5307 C CA . LYS A 1 653 ? -17.100 16.812 28.906 1.00 29.70 653 LYS A CA 1
ATOM 5308 C C . LYS A 1 653 ? -16.088 17.390 27.939 1.00 29.70 653 LYS A C 1
ATOM 5310 O O . LYS A 1 653 ? -15.457 16.584 27.223 1.00 29.70 653 LYS A O 1
#

Foldseek 3Di:
DPDDQVVVLCVVPDPQDWLDWDWKFKADPPHRDTQIWIWTDGQQKIFTPNDPPDSGTPDIDRLAQWDKAADPDPDPQKIWTWHDDDPIDIIIIGDPDNVVSVVVSVSNVVSNVVVVVVVVVVVVVVVVVVVVVPDDDDDDDDDDDDDDDDDDDDDDDDDDDDDDDDDDPDPPDDDPPPLLVPDQDPPQDPDQPAQWPSNLVSVQSCCSVVVAWDWDDLDPPDIFIEGQALQLQVVVQQDQFAFDCLFALLVLCCLQLNCELQHPHDPRNVQNCVLQLLLQDVVLLQVLLVVLQVLLVLLLLVLVVQQVPPPDWDFQLQSQLQSQLQSLCCRQLVHHDPSSPPDSDDVLVVLLLLSLQLSSVCNNHVVCSPVVNQCPDPSVVSNNVSSVVLLVVLVVSLVVVVVVVVVVVDLPPDPGDHNLSSLVCPATPVRHGDDPVRSSSNSSVCSSVRRNLLSQLLLLLLLQCQVPVVLLVVLLVQLLVLCPPPPDSRDGPVCLVSSLSSLLSSLLSCLQQLQAQKGKGFAQAWDQGPNDTDGHRHMYIYGLNSLSQSCVQDPVSNDRDSCCPPPPNCVPRDPSSRQSQRDHPSGNSCPVVSSSSSSRSNSSLSNFWDKHFDPVDDFIWGPSSTTAGPVGGIIRIHTDDRPPPPCVPVSPD

InterPro domains:
  IPR001128 Cytochrome P450 [PF00067] (210-627)
  IPR001128 Cytochrome P450 [PR00385] (449-466)
  IPR001128 Cytochrome P450 [PR00385] (504-515)
  IPR001128 Cytochrome P450 [PR00385] (579-588)
  IPR001128 Cytochrome P450 [PR00385] (588-599)
  IPR001849 Pleckstrin homology domain [PF00169] (19-108)
  IPR001849 Pleckstrin homology domain [PS50003] (17-113)
  IPR001849 Pleckstrin homology domain [SM00233] (18-115)
  IPR002401 Cytochrome P450, E-class, group I [PR00463] (438-455)
  IPR002401 Cytochrome P450, E-class, group I [PR00463] (458-484)
  IPR002401 Cytochrome P450, E-class, group I [PR00463] (503-521)
  IPR002401 Cytochrome P450, E-class, group I [PR00463] (543-567)
  IPR002401 Cytochrome P450, E-class, group I [PR00463] (578-588)
  IPR002401 Cytochrome P450, E-class, group I [PR00463] (588-611)
  IPR011993 PH-like domain superfamily [G3DSA:2.30.29.30] (12-112)
  IPR017972 Cytochrome P450, conserved site [PS00086] (581-590)
  IPR036396 Cytochrome P450 superfamily [G3DSA:1.10.630.10] (191-653)
  IPR036396 Cytochrome P450 superfamily [SSF48264] (194-640)
  IPR050196 Cytochrome P450 Monooxygenases [PTHR24291] (210-640)

pLDDT: mean 82.04, std 20.1, range [20.77, 98.75]

Nearest PDB structures (foldseek):
  6c94-assembly1_A  TM=9.524E-01  e=3.363E-35  Oryctolagus cuniculus
  6c93-assembly1_A  TM=9.548E-01  e=5.473E-35  Oryctolagus cuniculus
  7wzm-assembly1_A  TM=8.760E-01  e=6.203E-24  Streptomyces avermitilis
  7wzl-assembly1_A  TM=8.829E-01  e=2.339E-22  Streptomyces avermitilis
  3el3-assembly2_B  TM=8.827E-01  e=1.432E-17  Streptomyces coelicolor

Secondary structure (DSSP, 8-state):
----HHHHHHHHTSSPPPSEEEEEEEE-SS--SEEEEEEEEETTEEEEESSTT-SS-SEEEE-TTEEEEE--SSSTTEEEEEE-STT--EEEEE-SSHHHHHHHHHHHHHHHHHHHHHHHHHHHHHHHHHHHTT--------------------------------------------GGGSPP-TT--SS---SSHHHHHHHHHHHHH-SSEEEEEETTTEEEEEE-SHHHHHHHHTS-PPPP-SSSHHHHHHHHHTTSTTT--HHHHHHHHHHHGGGG-HHHHHHHHHHHHHHHHHHHHHHHHHHTSTT--EEHHHHHHHHHHHHHHHHHH-----TGGG-SS-HHHHHHHHHHHHHHHHHT-GGG-SHHHHHHSHHHHHHHHHHHHHHHHHHHHHHHHHHHHHHTTSS--SSS--HHHHHHH-B-TTSPBPPHHHHHHHHHHHHHHHHHHHHHHHHHHHHHHHH-HHHHHHHHHHHHHHHTT-SS-PPPGGGTTT-HHHHHHHHHHHHHT-SS--EEEE-SS-EEETTEEE-TT-EEEE-HHHHHT-TTTSSSTTS--GGGGSTTTTTT--GGGS-TT--STTS-TTHHHHHHHHHHHHHHHHHHEEEEE-TTS---EEEESEEEESS--EEEEEE---S-TTGGGTS--

Solvent-accessible surface area (backbone atoms only — not comparable to full-atom values): 37239 Å² total; per-residue (Å²): 131,91,80,59,72,72,59,53,42,51,53,74,69,39,92,66,73,71,78,47,71,48,74,35,27,37,43,47,95,89,46,82,58,72,43,72,25,28,33,41,30,41,70,41,37,38,33,32,20,77,48,87,85,63,78,62,60,79,44,72,45,72,36,74,74,49,46,80,42,78,46,91,60,96,57,76,42,31,30,30,39,40,37,83,62,98,81,56,58,71,48,43,37,28,29,95,38,64,68,56,29,53,54,48,52,49,51,56,53,48,25,35,52,54,43,54,54,50,51,54,51,49,54,50,49,51,51,52,52,63,61,59,76,73,64,82,88,76,88,81,82,87,81,89,87,80,89,76,89,77,90,77,91,79,85,88,83,83,88,83,90,80,89,86,89,81,87,82,92,82,84,87,86,87,73,86,78,63,78,69,76,54,76,72,74,86,80,66,74,91,67,85,79,47,57,35,57,65,26,55,48,53,58,53,61,43,33,67,74,35,55,46,56,42,82,44,69,54,67,96,84,40,68,34,41,35,30,28,31,35,73,64,43,44,69,56,33,66,41,72,60,29,49,42,65,90,52,59,69,56,29,60,40,33,82,62,26,40,73,8,74,89,56,30,42,67,68,63,23,55,52,50,49,62,66,50,52,68,47,61,34,68,81,51,51,51,57,42,38,58,49,36,46,58,42,37,51,57,50,46,53,53,51,51,64,52,38,70,46,82,91,46,64,44,62,45,50,64,57,40,36,36,36,30,42,36,38,38,31,40,50,38,54,72,40,90,60,69,56,62,77,74,50,93,76,56,70,65,61,53,36,53,52,52,42,29,42,45,37,44,57,38,60,78,31,61,86,36,61,52,62,69,56,25,51,71,34,75,63,32,44,50,37,50,53,36,33,56,50,55,50,47,54,36,51,48,54,54,49,55,48,54,53,50,48,62,72,64,76,48,77,77,90,54,99,67,58,42,42,49,54,38,55,74,67,44,56,50,98,86,67,50,56,66,50,76,68,52,42,42,13,37,45,41,35,50,60,48,61,55,10,59,40,46,19,26,46,44,43,47,27,52,52,53,30,24,74,32,59,69,60,38,47,51,34,34,50,56,49,49,64,74,42,58,96,51,98,55,85,69,66,53,68,84,47,63,77,68,45,51,64,49,48,25,43,44,52,39,27,36,40,74,54,23,25,48,40,60,51,64,30,26,36,87,51,68,44,76,53,94,89,41,82,42,60,45,75,40,39,34,36,41,30,42,41,42,31,40,40,27,67,92,79,29,80,67,42,88,59,94,52,36,68,55,69,39,92,71,63,48,67,88,61,58,78,60,42,73,39,70,50,54,52,53,79,71,31,53,79,54,51,68,57,47,57,51,46,44,50,43,41,50,50,52,47,44,64,47,32,47,55,37,63,39,88,92,50,70,67,43,50,22,55,42,74,33,38,46,43,76,87,49,38,39,36,30,51,43,80,50,91,56,96,73,85,67,61,89,69,72,80,77,119

Organism: NCBI:txid53620

Sequence (653 aa):
MKLNDKHLSAFANGTAPVDKEGFLSKRGETNRSFQKRWFVLKGNLLFYYEKRGDREPIGVIILEGCTVELSESSDAFTFELVFQGSGSRTYVLSADTQNDMEDWMKAIACAGYDFMKLMVLELQRQLDDLTTDRTPATNTVSLSQQLTSSTDRGVEGLLVDLSVPEQETMKQHATRHNPFNAEPRSNIPTSFPGPGEDGLQFFRDRLVNYPKMVYLFYGPFHCSVGINHPDPAKCILKTSEPKPREMGGYHNALPWLGEGLLIAGGKKWARNRRLLTPAFHFDILKQYVAVNNEASDVLIEKISKTSKDEGKHFEVFRLIGLCTLEIILKCAFSHNDDIQRSGEEHPYVKAVFQLSQAMVYRLLRPWLYPDFMFYLSPVGRQFKRNCDYVHGVADDIIKKRRETLRKENQSPKRKYLDFVDIILTAKDEQGAGLTRQEIRNEVDTFLFEGHDTTASGISWTLYSLAQHPDWQKRCQEEIDDILDGRDVDYIFWDDLSKLCTLTLCIKEALRLHSPVPFIQRYITKDIYLDGHYLPAETQIDIHLYNILHNPVIWDKPMVYYPERFLQGQTKGIDHFSFIPFSAGPRNCIGQNFAMHEMKVVLARILRRFHFEVDPLRPAKHEIIVVMKTEEGMYLKATPRKTNHNNDSQRYNK

Radius of gyration: 30.08 Å; Cα contacts (8 Å, |Δi|>4): 903; chains: 1; bounding box: 87×86×67 Å

Mean predicted aligned error: 15.62 Å